Protein 2E7P (pdb70)

Organism: Populus tremula x Populus tremuloides (NCBI:txid47664)

B-factor: mean 34.62, std 11.99, range [2.0, 77.85]

Secondary structure (DSSP, 8-state):
-HHHHHHHHHHHHHHHTSSSEEEEE-TT-HHHHHHHHHHHHHT---EEEEGGGSTTHHHHHHHHHHHHS--SS-EEEETTEEEE-HHHHHHHHHTT-HHHHHHHTT-/-HHHHHHHHHHHHHHTSSSEEEEE-TT-HHHHHHHHHHHHTT---EEEEGGGSTTHHHHHHHHHHHHS--SS-EEEETTEEEESHHHHHHHHHTT-HHHHHHHHTTSSS--/-HHHHHHHHHHHHHHHHSSSEEEEE-TT-HHHHHHHHHHHHTT---EEEEGGGSTTHHHHHHHHHHHHS--SS-EEEETTEEEE-HHHHHHHHHTT-HHHHHHHHHHHHTT----/-HHHHHHHHHHTSSSEEEEE-TT-HHHHHHHHHHHHTT---EEEEGGG-TTHHHHHHHHHHHHS--SS-EEEETTEEEESHHHHHHHHHTT-HHHHHHHH-

Structure (mmCIF, N/CA/C/O backbone):
data_2E7P
#
_entry.id   2E7P
#
_cell.length_a   97.774
_cell.length_b   97.774
_cell.length_c   91.510
_cell.angle_alpha   90.00
_cell.angle_beta   90.00
_cell.angle_gamma   120.00
#
_symmetry.space_group_name_H-M   'P 61'
#
loop_
_entity.id
_entity.type
_entity.pdbx_description
1 polymer Glutaredoxin
2 non-polymer 'FE2/S2 (INORGANIC) CLUSTER'
3 non-polymer GLUTATHIONE
4 water water
#
loop_
_atom_site.group_PDB
_atom_site.id
_atom_site.type_symbol
_atom_site.label_atom_id
_atom_site.label_alt_id
_atom_site.label_comp_id
_atom_site.label_asym_id
_atom_site.label_entity_id
_atom_site.label_seq_id
_atom_site.pdbx_PDB_ins_code
_atom_site.Cartn_x
_atom_site.Cartn_y
_atom_site.Cartn_z
_atom_site.occupancy
_atom_site.B_iso_or_equiv
_atom_site.auth_seq_id
_atom_site.auth_comp_id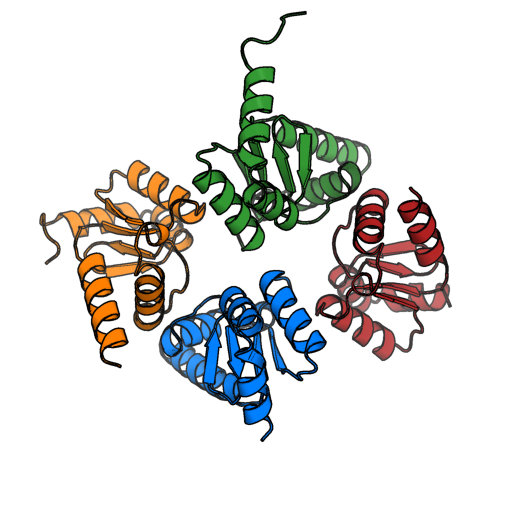
_atom_site.auth_asym_id
_atom_site.auth_atom_id
_atom_site.pdbx_PDB_model_num
ATOM 1 N N . SER A 1 2 ? -47.700 36.517 -8.278 1.00 72.87 2 SER A N 1
ATOM 2 C CA . SER A 1 2 ? -46.991 36.252 -6.987 1.00 72.59 2 SER A CA 1
ATOM 3 C C . SER A 1 2 ? -46.500 37.539 -6.314 1.00 72.57 2 SER A C 1
ATOM 4 O O . SER A 1 2 ? -45.315 37.665 -5.965 1.00 72.78 2 SER A O 1
ATOM 7 N N . LYS A 1 3 ? -47.422 38.487 -6.137 1.00 72.07 3 LYS A N 1
ATOM 8 C CA . LYS A 1 3 ? -47.149 39.729 -5.420 1.00 71.49 3 LYS A CA 1
ATOM 9 C C . LYS A 1 3 ? -46.890 39.442 -3.939 1.00 71.43 3 LYS A C 1
ATOM 10 O O . LYS A 1 3 ? -46.369 40.293 -3.205 1.00 71.58 3 LYS A O 1
ATOM 16 N N . GLN A 1 4 ? -47.246 38.235 -3.508 1.00 71.01 4 GLN A N 1
ATOM 17 C CA . GLN A 1 4 ? -47.029 37.830 -2.126 1.00 70.57 4 GLN A CA 1
ATOM 18 C C . GLN A 1 4 ? -45.667 37.183 -1.864 1.00 69.89 4 GLN A C 1
ATOM 19 O O . GLN A 1 4 ? -45.249 37.068 -0.712 1.00 70.14 4 GLN A O 1
ATOM 25 N N . GLU A 1 5 ? -44.969 36.761 -2.915 1.00 68.95 5 GLU A N 1
ATOM 26 C CA . GLU A 1 5 ? -43.542 36.447 -2.764 1.00 68.03 5 GLU A CA 1
ATOM 27 C C . GLU A 1 5 ? -42.759 37.765 -2.657 1.00 66.44 5 GLU A C 1
ATOM 28 O O . GLU A 1 5 ? -41.679 37.819 -2.049 1.00 65.93 5 GLU A O 1
ATOM 34 N N . LEU A 1 6 ? -43.352 38.819 -3.234 1.00 64.62 6 LEU A N 1
ATOM 35 C CA . LEU A 1 6 ? -42.811 40.177 -3.217 1.00 62.82 6 LEU A CA 1
ATOM 36 C C . LEU A 1 6 ? -43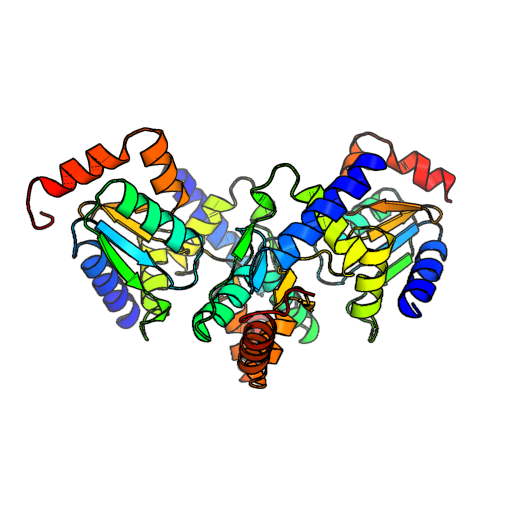.183 40.944 -1.951 1.00 60.99 6 LEU A C 1
ATOM 37 O O . LEU A 1 6 ? -42.437 41.830 -1.531 1.00 60.92 6 LEU A O 1
ATOM 42 N N . ASP A 1 7 ? -44.328 40.628 -1.350 1.00 58.63 7 ASP A N 1
ATOM 43 C CA . ASP A 1 7 ? -44.646 41.209 -0.043 1.00 56.44 7 ASP A CA 1
ATOM 44 C C . ASP A 1 7 ? -43.824 40.504 1.035 1.00 54.18 7 ASP A C 1
ATOM 45 O O . ASP A 1 7 ? -43.371 41.137 1.975 1.00 53.43 7 ASP A O 1
ATOM 50 N N . ALA A 1 8 ? -43.643 39.195 0.886 1.00 51.92 8 ALA A N 1
ATOM 51 C CA . ALA A 1 8 ? -42.827 38.412 1.824 1.00 50.35 8 ALA A CA 1
ATOM 52 C C . ALA A 1 8 ? -41.369 38.862 1.780 1.00 48.79 8 ALA A C 1
ATOM 53 O O . ALA A 1 8 ? -40.759 39.071 2.822 1.00 48.35 8 ALA A O 1
ATOM 55 N N . ALA A 1 9 ? -40.829 39.011 0.571 1.00 47.65 9 ALA A N 1
ATOM 56 C CA . ALA A 1 9 ? -39.474 39.547 0.373 1.00 46.34 9 ALA A CA 1
ATOM 57 C C . ALA A 1 9 ? -39.333 40.966 0.943 1.00 45.54 9 ALA A C 1
ATOM 58 O O . ALA A 1 9 ? -38.375 41.237 1.651 1.00 44.93 9 ALA A O 1
ATOM 60 N N . LEU A 1 10 ? -40.288 41.859 0.670 1.00 44.50 10 LEU A N 1
ATOM 61 C CA . LEU A 1 10 ? -40.241 43.203 1.277 1.00 44.10 10 LEU A CA 1
ATOM 62 C C . LEU A 1 10 ? -40.218 43.121 2.814 1.00 44.33 10 LEU A C 1
ATOM 63 O O . LEU A 1 10 ? -39.393 43.782 3.471 1.00 43.89 10 LEU A O 1
ATOM 68 N N . LYS A 1 11 ? -41.120 42.317 3.384 1.00 43.68 11 LYS A N 1
ATOM 69 C CA . LYS A 1 11 ? -41.121 42.099 4.835 1.00 44.08 11 LYS A CA 1
ATOM 70 C C . LYS A 1 11 ? -39.723 41.642 5.333 1.00 43.46 11 LYS A C 1
ATOM 71 O O . LYS A 1 11 ? -39.139 42.269 6.231 1.00 42.99 11 LYS A O 1
ATOM 77 N N . LYS A 1 12 ? -39.197 40.570 4.723 1.00 42.48 12 LYS A N 1
ATOM 78 C CA . LYS A 1 12 ? -37.900 40.008 5.105 1.00 42.07 12 LYS A CA 1
ATOM 79 C C . LYS A 1 12 ? -36.801 41.053 4.961 1.00 41.71 12 LYS A C 1
ATOM 80 O O . LYS A 1 12 ? -35.904 41.123 5.803 1.00 41.28 12 LYS A O 1
ATOM 86 N N . ALA A 1 13 ? -36.914 41.901 3.931 1.00 41.73 13 ALA A N 1
ATOM 87 C CA . ALA A 1 13 ? -35.921 42.945 3.646 1.00 40.82 13 ALA A CA 1
ATOM 88 C C . ALA A 1 13 ? -35.901 44.003 4.728 1.00 40.56 13 ALA A C 1
ATOM 89 O O . ALA A 1 13 ? -34.825 44.415 5.178 1.00 39.79 13 ALA A O 1
ATOM 91 N N . LYS A 1 14 ? -37.087 44.438 5.142 1.00 40.33 14 LYS A N 1
ATOM 92 C CA . LYS A 1 14 ? -37.221 45.470 6.185 1.00 41.70 14 LYS A CA 1
ATOM 93 C C . LYS A 1 14 ? -36.652 44.976 7.533 1.00 41.33 14 LYS A C 1
ATOM 94 O O . LYS A 1 14 ? -35.985 45.711 8.251 1.00 40.68 14 LYS A O 1
ATOM 100 N N . GLU A 1 15 ? -36.902 43.705 7.839 1.00 41.40 15 GLU A N 1
ATOM 101 C CA . GLU A 1 15 ? -36.431 43.088 9.069 1.00 42.49 15 GLU A CA 1
ATOM 102 C C . GLU A 1 15 ? -34.897 42.992 9.067 1.00 41.10 15 GLU A C 1
ATOM 103 O O . GLU A 1 15 ? -34.242 43.298 10.079 1.00 40.97 15 GLU A O 1
ATOM 109 N N . LEU A 1 16 ? -34.350 42.583 7.919 1.00 39.75 16 LEU A N 1
ATOM 110 C CA . LEU A 1 16 ? -32.898 42.459 7.695 1.00 38.51 16 LEU A CA 1
ATOM 111 C C . LEU A 1 16 ? -32.185 43.789 7.878 1.00 37.96 16 LEU A C 1
ATOM 112 O O . LEU A 1 16 ? -31.188 43.860 8.603 1.00 38.25 16 LEU A O 1
ATOM 117 N N . ALA A 1 17 ? -32.735 44.832 7.264 1.00 36.67 17 ALA A N 1
ATOM 118 C CA . ALA A 1 17 ? -32.127 46.146 7.221 1.00 36.56 17 ALA A CA 1
ATOM 119 C C . ALA A 1 17 ? -31.945 46.758 8.586 1.00 37.28 17 ALA A C 1
ATOM 120 O O . ALA A 1 17 ? -31.020 47.553 8.800 1.00 37.59 17 ALA A O 1
ATOM 122 N N . SER A 1 18 ? -32.847 46.421 9.505 1.00 37.60 18 SER A N 1
ATOM 123 C CA . SER A 1 18 ? -32.830 47.019 10.822 1.00 38.52 18 SER A CA 1
ATOM 124 C C . SER A 1 18 ? -32.273 46.039 11.875 1.00 38.86 18 SER A C 1
ATOM 125 O O . SER A 1 18 ? -32.247 46.368 13.063 1.00 39.59 18 SER A O 1
ATOM 128 N N . SER A 1 19 ? -31.840 44.847 11.435 1.00 37.98 19 SER A N 1
ATOM 129 C CA . SER A 1 19 ? -31.377 43.791 12.343 1.00 37.72 19 SER A CA 1
ATOM 130 C C . SER A 1 19 ? -29.994 44.035 13.005 1.00 37.93 19 SER A C 1
ATOM 131 O O . SER A 1 19 ? -29.560 43.243 13.857 1.00 37.98 19 SER A O 1
ATOM 134 N N . ALA A 1 20 ? -29.308 45.112 12.610 1.00 37.39 20 ALA A N 1
ATOM 135 C CA . ALA A 1 20 ? -28.040 45.489 13.235 1.00 37.13 20 ALA A CA 1
ATOM 136 C C . ALA A 1 20 ? -27.836 46.953 12.958 1.00 36.48 20 ALA A C 1
ATOM 137 O O . ALA A 1 20 ? -28.496 47.495 12.087 1.00 36.46 20 ALA A O 1
ATOM 139 N N . PRO A 1 21 ? -26.959 47.619 13.733 1.00 36.86 21 PRO A N 1
ATOM 140 C CA . PRO A 1 21 ? -26.614 49.041 13.502 1.00 36.29 21 PRO A CA 1
ATOM 141 C C . PRO A 1 21 ? -26.064 49.391 12.105 1.00 35.51 21 PRO A C 1
ATOM 142 O O . PRO A 1 21 ? -26.315 50.490 11.619 1.00 36.54 21 PRO A O 1
ATOM 146 N N . VAL A 1 22 ? -25.279 48.501 11.500 1.00 34.54 22 VAL A N 1
ATOM 147 C CA . VAL A 1 22 ? -24.830 48.678 10.108 1.00 32.99 22 VAL A CA 1
ATOM 148 C C . VAL A 1 22 ? -25.105 47.403 9.352 1.00 32.52 22 VAL A C 1
ATOM 149 O O . VAL A 1 22 ? -24.652 46.329 9.753 1.00 32.38 22 VAL A O 1
ATOM 153 N N . VAL A 1 23 ? -25.852 47.526 8.250 1.00 31.62 23 VAL A N 1
ATOM 154 C CA . VAL A 1 23 ? -26.233 46.377 7.441 1.00 30.95 23 VAL A CA 1
ATOM 155 C C . VAL A 1 23 ? -25.807 46.621 5.992 1.00 30.52 23 VAL A C 1
ATOM 156 O O . VAL A 1 23 ? -26.029 47.705 5.442 1.00 30.55 23 VAL A O 1
ATOM 160 N N . VAL A 1 24 ? -25.168 45.618 5.401 1.00 29.45 24 VAL A N 1
ATOM 161 C CA . VAL A 1 24 ? -24.648 45.736 4.028 1.00 29.17 24 VAL A CA 1
ATOM 162 C C . VAL A 1 24 ? -25.260 44.632 3.250 1.00 27.83 24 VAL A C 1
ATOM 163 O O . VAL A 1 24 ? -24.925 43.458 3.469 1.00 27.96 24 VAL A O 1
ATOM 167 N N . PHE A 1 25 ? -26.226 44.994 2.396 1.00 27.55 25 PHE A N 1
ATOM 168 C CA . PHE A 1 25 ? -26.730 44.061 1.402 1.00 27.11 25 PHE A CA 1
ATOM 169 C C . PHE A 1 25 ? -25.663 44.011 0.310 1.00 26.78 25 PHE A C 1
ATOM 170 O O . PHE A 1 25 ? -25.226 45.030 -0.208 1.00 26.98 25 PHE A O 1
ATOM 178 N N . SER A 1 26 ? -25.285 42.799 -0.050 1.00 26.86 26 SER A N 1
ATOM 179 C CA . SER A 1 26 ? -24.028 42.540 -0.704 1.00 27.35 26 SER A CA 1
ATOM 180 C C . SER A 1 26 ? -24.172 41.299 -1.595 1.00 27.43 26 SER A C 1
ATOM 181 O O . SER A 1 26 ? -25.178 40.588 -1.518 1.00 28.70 26 SER A O 1
ATOM 184 N N . LYS A 1 27 ? -23.201 41.065 -2.466 1.00 26.50 27 LYS A N 1
ATOM 185 C CA . LYS A 1 27 ? -22.997 39.762 -3.035 1.00 27.02 27 LYS A CA 1
ATOM 186 C C . LYS A 1 27 ? -21.530 39.382 -2.803 1.00 27.62 27 LYS A C 1
ATOM 187 O O . LYS A 1 27 ? -20.631 40.229 -2.932 1.00 26.57 27 LYS A O 1
ATOM 193 N N . THR A 1 28 ? -21.308 38.116 -2.420 1.00 27.64 28 THR A N 1
ATOM 194 C CA . THR A 1 28 ? -20.020 37.678 -1.885 1.00 27.99 28 THR A CA 1
ATOM 195 C C . THR A 1 28 ? -18.841 37.908 -2.844 1.00 27.93 28 THR A C 1
ATOM 196 O O . THR A 1 28 ? -17.729 38.222 -2.407 1.00 27.36 28 THR A O 1
ATOM 200 N N . TYR A 1 29 ? -19.127 37.824 -4.144 1.00 27.50 29 TYR A N 1
ATOM 201 C CA . TYR A 1 29 ? -18.106 37.917 -5.186 1.00 27.35 29 TYR A CA 1
ATOM 202 C C . TYR A 1 29 ? -17.749 39.339 -5.588 1.00 26.39 29 TYR A C 1
ATOM 203 O O . TYR A 1 29 ? -16.693 39.515 -6.202 1.00 27.47 29 TYR A O 1
ATOM 212 N N . CYS A 1 30 ? -18.613 40.331 -5.265 1.00 26.32 30 CYS A N 1
ATOM 213 C CA . CYS A 1 30 ? -18.527 41.718 -5.780 1.00 24.10 30 CYS A CA 1
ATOM 214 C C . CYS A 1 30 ? -17.439 42.601 -5.165 1.00 23.41 30 CYS A C 1
ATOM 215 O O . CYS A 1 30 ? -17.460 42.920 -3.969 1.00 22.58 30 CYS A O 1
ATOM 218 N N . GLY A 1 31 ? -16.532 43.055 -6.030 1.00 23.53 31 GLY A N 1
ATOM 219 C CA . GLY A 1 31 ? -15.472 43.970 -5.665 1.00 21.73 31 GLY A CA 1
ATOM 220 C C . GLY A 1 31 ? -16.012 45.254 -5.090 1.00 22.54 31 GLY A C 1
ATOM 221 O O . GLY A 1 31 ? -15.449 45.739 -4.119 1.00 21.79 31 GLY A O 1
ATOM 222 N N . TYR A 1 32 ? -17.118 45.813 -5.637 1.00 22.68 32 TYR A N 1
ATOM 223 C CA . TYR A 1 32 ? -17.674 47.074 -5.060 1.00 23.15 32 TYR A CA 1
ATOM 224 C C . TYR A 1 32 ? -18.184 46.846 -3.635 1.00 23.12 32 TYR A C 1
ATOM 225 O O . TYR A 1 32 ? -18.056 47.716 -2.753 1.00 22.65 32 TYR A O 1
ATOM 234 N N . CYS A 1 33 ? -18.790 45.682 -3.427 1.00 21.93 33 CYS A N 1
ATOM 235 C CA . CYS A 1 33 ? -19.184 45.264 -2.095 1.00 22.72 33 CYS A CA 1
ATOM 236 C C . CYS A 1 33 ? -17.988 45.102 -1.170 1.00 21.62 33 CYS A C 1
ATOM 237 O O . CYS A 1 33 ? -18.038 45.525 -0.030 1.00 23.11 33 CYS A O 1
ATOM 240 N N . ASN A 1 34 ? -16.919 44.490 -1.654 1.00 20.46 34 ASN A N 1
ATOM 241 C CA . ASN A 1 34 ? -15.692 44.383 -0.864 1.00 21.41 34 ASN A CA 1
ATOM 242 C C . ASN A 1 34 ? -15.046 45.712 -0.514 1.00 21.59 34 ASN A C 1
ATOM 243 O O . ASN A 1 34 ? -14.496 45.834 0.579 1.00 21.91 34 ASN A O 1
ATOM 248 N N . ARG A 1 35 ? -15.117 46.693 -1.424 1.00 21.78 35 ARG A N 1
ATOM 249 C CA . ARG A 1 35 ? -14.559 48.019 -1.180 1.00 24.22 35 ARG A CA 1
ATOM 250 C C . ARG A 1 35 ? -15.264 48.705 -0.024 1.00 23.64 35 ARG A C 1
ATOM 251 O O . ARG A 1 35 ? -14.635 49.293 0.837 1.00 23.30 35 ARG A O 1
ATOM 259 N N . VAL A 1 36 ? -16.582 48.584 0.023 1.00 23.98 36 VAL A N 1
ATOM 260 C CA . VAL A 1 36 ? -17.344 49.054 1.174 1.00 24.39 36 VAL A CA 1
ATOM 261 C C . VAL A 1 36 ? -17.016 48.297 2.488 1.00 23.17 36 VAL A C 1
ATOM 262 O O . VAL A 1 36 ? -16.819 48.917 3.522 1.00 22.36 36 VAL A O 1
ATOM 266 N N . LYS A 1 37 ? -16.964 46.973 2.437 1.00 22.68 37 LYS A N 1
ATOM 267 C CA . LYS A 1 37 ? -16.623 46.176 3.622 1.00 23.05 37 LYS A CA 1
ATOM 268 C C . LYS A 1 37 ? -15.238 46.577 4.157 1.00 22.62 37 LYS A C 1
ATOM 269 O O . LYS A 1 37 ? -15.060 46.837 5.334 1.00 21.56 37 LYS A O 1
ATOM 275 N N . GLN A 1 38 ? -14.256 46.631 3.266 1.00 23.72 38 GLN A N 1
ATOM 276 C CA . GLN A 1 38 ? -12.914 47.072 3.633 1.00 26.05 38 GLN A CA 1
ATOM 277 C C . GLN A 1 38 ? -12.908 48.464 4.310 1.00 25.30 38 GLN A C 1
ATOM 278 O O . GLN A 1 38 ? -12.267 48.667 5.359 1.00 24.25 38 GLN A O 1
ATOM 284 N N . LEU A 1 39 ? -13.626 49.423 3.724 1.00 24.82 39 LEU A N 1
ATOM 285 C CA . LEU A 1 39 ? -13.640 50.765 4.288 1.00 25.96 39 LEU A CA 1
ATOM 286 C C . LEU A 1 39 ? -14.269 50.820 5.684 1.00 25.53 39 LEU A C 1
ATOM 287 O O . LEU A 1 39 ? -13.734 51.447 6.607 1.00 25.74 39 LEU A O 1
ATOM 292 N N . LEU A 1 40 ? -15.419 50.183 5.830 1.00 24.52 40 LEU A N 1
ATOM 293 C CA . LEU A 1 40 ? -16.069 50.134 7.132 1.00 25.21 40 LEU A CA 1
ATOM 294 C C . LEU A 1 40 ? -15.161 49.501 8.221 1.00 25.08 40 LEU A C 1
ATOM 295 O O . LEU A 1 40 ? -15.094 50.000 9.366 1.00 26.13 40 LEU A O 1
ATOM 300 N N . THR A 1 41 ? -14.440 48.438 7.862 1.00 24.30 41 THR A N 1
ATOM 301 C CA . THR A 1 41 ? -13.531 47.781 8.798 1.00 24.12 41 THR A CA 1
ATOM 302 C C . THR A 1 41 ? -12.385 48.715 9.184 1.00 24.81 41 THR A C 1
ATOM 303 O O . THR A 1 41 ? -12.042 48.823 10.355 1.00 24.85 41 THR A O 1
ATOM 307 N N . GLN A 1 42 ? -11.832 49.433 8.202 1.00 25.99 42 GLN A N 1
ATOM 308 C CA . GLN A 1 42 ? -10.708 50.336 8.427 1.00 26.75 42 GLN A CA 1
ATOM 309 C C . GLN A 1 42 ? -11.100 51.542 9.287 1.00 27.24 42 GLN A C 1
ATOM 310 O O . GLN A 1 42 ? -10.276 52.048 10.074 1.00 27.26 42 GLN A O 1
ATOM 316 N N . VAL A 1 43 ? -12.348 51.995 9.189 1.00 27.04 43 VAL A N 1
ATOM 317 C CA . VAL A 1 43 ? -12.753 53.105 10.090 1.00 27.07 43 VAL A CA 1
ATOM 318 C C . VAL A 1 43 ? -13.108 52.637 11.505 1.00 26.65 43 VAL A C 1
ATOM 319 O O . VAL A 1 43 ? -13.324 53.463 12.399 1.00 26.91 43 VAL A O 1
ATOM 323 N N . GLY A 1 44 ? -13.165 51.319 11.703 1.00 26.36 44 GLY A N 1
ATOM 324 C CA . GLY A 1 44 ? -13.438 50.769 13.034 1.00 26.66 44 GLY A CA 1
ATOM 325 C C . GLY A 1 44 ? -14.905 50.513 13.292 1.00 27.71 44 GLY A C 1
ATOM 326 O O . GLY A 1 44 ? -15.315 50.327 14.441 1.00 27.34 44 GLY A O 1
ATOM 327 N N . ALA A 1 45 ? -15.693 50.448 12.224 1.00 27.64 45 ALA A N 1
ATOM 328 C CA . ALA A 1 45 ? -17.106 50.081 12.344 1.00 28.82 45 ALA A CA 1
ATOM 329 C C . ALA A 1 45 ? -17.326 48.579 12.333 1.00 29.09 45 ALA A C 1
ATOM 330 O O . ALA A 1 45 ? -16.505 47.787 11.810 1.00 29.69 45 ALA A O 1
ATOM 332 N N . SER A 1 46 ? -18.449 48.207 12.931 1.00 28.47 46 SER A N 1
ATOM 333 C CA . SER A 1 46 ? -18.966 46.868 12.914 1.00 28.81 46 SER A CA 1
ATOM 334 C C . SER A 1 46 ? -20.229 46.852 12.025 1.00 28.48 46 SER A C 1
ATOM 335 O O . SER A 1 46 ? -21.055 47.758 12.108 1.00 29.27 46 SER A O 1
ATOM 338 N N . TYR A 1 47 ? -20.357 45.834 11.183 1.00 27.85 47 TYR A N 1
ATOM 339 C CA . TYR A 1 47 ? -21.441 45.731 10.214 1.00 27.66 47 TYR A CA 1
ATOM 340 C C . TYR A 1 47 ? -21.919 44.316 10.160 1.00 28.09 47 TYR A C 1
ATOM 341 O O . TYR A 1 47 ? -21.150 43.384 10.414 1.00 27.95 47 TYR A O 1
ATOM 350 N N . LYS A 1 48 ? -23.188 44.159 9.814 1.00 28.20 48 LYS A N 1
ATOM 351 C CA . LYS A 1 48 ? -23.694 42.864 9.414 1.00 29.58 48 LYS A CA 1
ATOM 352 C C . LYS A 1 48 ? -23.818 42.858 7.886 1.00 29.51 48 LYS A C 1
ATOM 353 O O . LYS A 1 48 ? -24.191 43.851 7.260 1.00 28.99 48 LYS A O 1
ATOM 359 N N . VAL A 1 49 ? -23.508 41.731 7.273 1.00 30.94 49 VAL A N 1
ATOM 360 C CA . VAL A 1 49 ? -23.675 41.650 5.830 1.00 32.31 49 VAL A CA 1
ATOM 361 C C . VAL A 1 49 ? -24.760 40.641 5.462 1.00 32.18 49 VAL A C 1
ATOM 362 O O . VAL A 1 49 ? -24.861 39.580 6.062 1.00 32.68 49 VAL A O 1
ATOM 366 N N . VAL A 1 50 ? -25.582 40.985 4.476 1.00 32.66 50 VAL A N 1
ATOM 367 C CA . VAL A 1 50 ? -26.534 40.027 3.879 1.00 32.00 50 VAL A CA 1
ATOM 368 C C . VAL A 1 50 ? -26.079 39.735 2.457 1.00 31.49 50 VAL A C 1
ATOM 369 O O . VAL A 1 50 ? -26.176 40.602 1.604 1.00 30.58 50 VAL A O 1
ATOM 373 N N . GLU A 1 51 ? -25.615 38.512 2.198 1.00 32.84 51 GLU A N 1
ATOM 374 C CA . GLU A 1 51 ? -25.158 38.141 0.857 1.00 33.93 51 GLU A CA 1
ATOM 375 C C . GLU A 1 51 ? -26.326 37.593 0.030 1.00 35.19 51 GLU A C 1
ATOM 376 O O . GLU A 1 51 ? -26.736 36.457 0.212 1.00 35.20 51 GLU A O 1
ATOM 382 N N . LEU A 1 52 ? -26.838 38.413 -0.884 1.00 36.61 52 LEU A N 1
ATOM 383 C CA . LEU A 1 52 ? -28.050 38.084 -1.643 1.00 37.42 52 LEU A CA 1
ATOM 384 C C . LEU A 1 52 ? -27.870 36.943 -2.616 1.00 38.98 52 LEU A C 1
ATOM 385 O O . LEU A 1 52 ? -28.817 36.234 -2.949 1.00 39.18 52 LEU A O 1
ATOM 390 N N . ASP A 1 53 ? -26.633 36.746 -3.042 1.00 40.52 53 ASP A N 1
ATOM 391 C CA . ASP A 1 53 ? -26.311 35.674 -3.934 1.00 42.38 53 ASP A CA 1
ATOM 392 C C . ASP A 1 53 ? -26.359 34.335 -3.197 1.00 44.13 53 ASP A C 1
ATOM 393 O O . ASP A 1 53 ? -26.388 33.285 -3.835 1.00 44.82 53 ASP A O 1
ATOM 398 N N . GLU A 1 54 ? -26.366 34.368 -1.862 1.00 45.84 54 GLU A N 1
ATOM 399 C CA . GLU A 1 54 ? -26.409 33.129 -1.076 1.00 47.62 54 GLU A CA 1
ATOM 400 C C . GLU A 1 54 ? -27.814 32.693 -0.654 1.00 48.14 54 GLU A C 1
ATOM 401 O O . GLU A 1 54 ? -28.002 31.581 -0.155 1.00 49.26 54 GLU A O 1
ATOM 407 N N . LEU A 1 55 ? -28.787 33.571 -0.866 1.00 48.04 55 LEU A N 1
ATOM 408 C CA . LEU A 1 55 ? -30.198 33.306 -0.561 1.00 47.50 55 LEU A CA 1
ATOM 409 C C . LEU A 1 55 ? -30.956 32.828 -1.807 1.00 47.06 55 LEU A C 1
ATOM 410 O O . LEU A 1 55 ? -30.608 33.193 -2.929 1.00 46.74 55 LEU A O 1
ATOM 415 N N . SER A 1 56 ? -31.970 31.985 -1.611 1.00 47.00 56 SER A N 1
ATOM 416 C CA . SER A 1 56 ? -32.790 31.482 -2.731 1.00 46.46 56 SER A CA 1
ATOM 417 C C . SER A 1 56 ? -33.796 32.546 -3.172 1.00 45.78 56 SER A C 1
ATOM 418 O O . SER A 1 56 ? -34.223 32.570 -4.337 1.00 45.79 56 SER A O 1
ATOM 421 N N . ASP A 1 57 ? -34.144 33.430 -2.242 1.00 44.63 57 ASP A N 1
ATOM 422 C CA . ASP A 1 57 ? -34.988 34.593 -2.522 1.00 44.52 57 ASP A CA 1
ATOM 423 C C . ASP A 1 57 ? -34.195 35.905 -2.741 1.00 43.50 57 ASP A C 1
ATOM 424 O O . ASP A 1 57 ? -34.738 36.997 -2.591 1.00 42.41 57 ASP A O 1
ATOM 429 N N . GLY A 1 58 ? -32.912 35.785 -3.096 1.00 42.79 58 GLY A N 1
ATOM 430 C CA . GLY A 1 58 ? -32.052 36.951 -3.293 1.00 41.93 58 GLY A CA 1
ATOM 431 C C . GLY A 1 58 ? -32.563 37.944 -4.329 1.00 40.78 58 GLY A C 1
ATOM 432 O O . GLY A 1 58 ? -32.610 39.139 -4.071 1.00 39.65 58 GLY A O 1
ATOM 433 N N . SER A 1 59 ? -32.955 37.457 -5.501 1.00 40.75 59 SER A N 1
ATOM 434 C CA . SER A 1 59 ? -33.497 38.374 -6.520 1.00 41.09 59 SER A CA 1
ATOM 435 C C . SER A 1 59 ? -34.740 39.102 -6.048 1.00 39.81 59 SER A C 1
ATOM 436 O O . SER A 1 59 ? -34.920 40.272 -6.336 1.00 39.58 59 SER A O 1
ATOM 439 N N . GLN A 1 60 ? -35.584 38.412 -5.291 1.00 40.14 60 GLN A N 1
ATOM 440 C CA . GLN A 1 60 ? -36.830 39.023 -4.747 1.00 40.37 60 GLN A CA 1
ATOM 441 C C . GLN A 1 60 ? -36.546 40.098 -3.696 1.00 38.46 60 GLN A C 1
ATOM 442 O O . GLN A 1 60 ? -37.180 41.157 -3.688 1.00 37.73 60 GLN A O 1
ATOM 448 N N . LEU A 1 61 ? -35.587 39.819 -2.812 1.00 37.46 61 LEU A N 1
ATOM 449 C CA . LEU A 1 61 ? -35.085 40.852 -1.899 1.00 36.90 61 LEU A CA 1
ATOM 450 C C . LEU A 1 61 ? -34.548 42.079 -2.633 1.00 36.46 61 LEU A C 1
ATOM 451 O O . LEU A 1 61 ? -34.796 43.211 -2.201 1.00 36.31 61 LEU A O 1
ATOM 456 N N . GLN A 1 62 ? -33.835 41.875 -3.752 1.00 35.99 62 GLN A N 1
ATOM 457 C CA . GLN A 1 62 ? -33.318 43.031 -4.539 1.00 36.03 62 GLN A CA 1
ATOM 458 C C . GLN A 1 62 ? -34.419 43.884 -5.155 1.00 35.31 62 GLN A C 1
ATOM 459 O O . GLN A 1 62 ? -34.284 45.106 -5.201 1.00 33.90 62 GLN A O 1
ATOM 465 N N . SER A 1 63 ? -35.458 43.231 -5.704 1.00 35.98 63 SER A N 1
ATOM 466 C CA . SER A 1 63 ? -36.647 43.967 -6.202 1.00 37.10 63 SER A CA 1
ATOM 467 C C . SER A 1 63 ? -37.293 44.714 -5.044 1.00 36.41 63 SER A C 1
ATOM 468 O O . SER A 1 63 ? -37.598 45.907 -5.150 1.00 37.03 63 SER A O 1
ATOM 471 N N . ALA A 1 64 ? -37.504 44.001 -3.934 1.00 36.62 64 ALA A N 1
ATOM 472 C CA . ALA A 1 64 ? -37.998 44.634 -2.686 1.00 35.94 64 ALA A CA 1
ATOM 473 C C . ALA A 1 64 ? -37.158 45.867 -2.351 1.00 34.88 64 ALA A C 1
ATOM 474 O O . ALA A 1 64 ? -37.689 46.954 -2.128 1.00 34.50 64 ALA A O 1
ATOM 476 N N . LEU A 1 65 ? -35.831 45.693 -2.341 1.00 33.84 65 LEU A N 1
ATOM 477 C CA . LEU A 1 65 ? -34.919 46.800 -2.056 1.00 32.11 65 LEU A CA 1
ATOM 478 C C . LEU A 1 65 ? -35.054 47.908 -3.088 1.00 32.11 65 LEU A C 1
ATOM 479 O O . LEU A 1 65 ? -35.018 49.094 -2.757 1.00 30.93 65 LEU A O 1
ATOM 484 N N . ALA A 1 66 ? -35.198 47.518 -4.355 1.00 31.81 66 ALA A N 1
ATOM 485 C CA . ALA A 1 66 ? -35.431 48.507 -5.427 1.00 32.68 66 ALA A CA 1
ATOM 486 C C . ALA A 1 66 ? -36.754 49.254 -5.216 1.00 31.89 66 ALA A C 1
ATOM 487 O O . ALA A 1 66 ? -36.783 50.478 -5.158 1.00 30.77 66 ALA A O 1
ATOM 489 N N . HIS A 1 67 ? -37.843 48.504 -5.085 1.00 33.06 67 HIS A N 1
ATOM 490 C CA . HIS A 1 67 ? -39.140 49.128 -4.758 1.00 34.86 67 HIS A CA 1
ATOM 491 C C . HIS A 1 67 ? -39.032 50.080 -3.569 1.00 36.02 67 HIS A C 1
ATOM 492 O O . HIS A 1 67 ? -39.373 51.265 -3.689 1.00 36.21 67 HIS A O 1
ATOM 499 N N . TRP A 1 68 ? -38.489 49.574 -2.452 1.00 36.55 68 TRP A N 1
ATOM 500 C CA . TRP A 1 68 ? -38.430 50.316 -1.183 1.00 36.67 68 TRP A CA 1
ATOM 501 C C . TRP A 1 68 ? -37.453 51.503 -1.180 1.00 35.74 68 TRP A C 1
ATOM 502 O O . TRP A 1 68 ? -37.847 52.622 -0.873 1.00 35.50 68 TRP A O 1
ATOM 513 N N . THR A 1 69 ? -36.193 51.274 -1.570 1.00 34.93 69 THR A N 1
ATOM 514 C CA . THR A 1 69 ? -35.117 52.259 -1.370 1.00 33.37 69 THR A CA 1
ATOM 515 C C . THR A 1 69 ? -34.760 53.094 -2.604 1.00 33.31 69 THR A C 1
ATOM 516 O O . THR A 1 69 ? -34.094 54.126 -2.484 1.00 32.31 69 THR A O 1
ATOM 520 N N . GLY A 1 70 ? -35.161 52.626 -3.788 1.00 32.75 70 GLY A N 1
ATOM 521 C CA . GLY A 1 70 ? -34.718 53.245 -5.037 1.00 32.86 70 GLY A CA 1
ATOM 522 C C . GLY A 1 70 ? -33.386 52.690 -5.561 1.00 32.85 70 GLY A C 1
ATOM 523 O O . GLY A 1 70 ? -32.835 53.196 -6.548 1.00 32.27 70 GLY A O 1
ATOM 524 N N . ARG A 1 71 ? -32.897 51.626 -4.914 1.00 33.54 71 ARG A N 1
ATOM 525 C CA . ARG A 1 71 ? -31.625 50.995 -5.248 1.00 32.90 71 ARG A CA 1
ATOM 526 C C . ARG A 1 71 ? -31.808 49.515 -5.325 1.00 32.96 71 ARG A C 1
ATOM 527 O O . ARG A 1 71 ? -32.088 48.869 -4.309 1.00 32.75 71 ARG A O 1
ATOM 535 N N . GLY A 1 72 ? -31.642 48.968 -6.532 1.00 32.74 72 GLY A N 1
ATOM 536 C CA . GLY A 1 72 ? -31.713 47.509 -6.721 1.00 32.75 72 GLY A CA 1
ATOM 537 C C . GLY A 1 72 ? -30.333 46.857 -6.841 1.00 32.50 72 GLY A C 1
ATOM 538 O O . GLY A 1 72 ? -30.225 45.622 -6.928 1.00 33.87 72 GLY A O 1
ATOM 539 N N . THR A 1 73 ? -29.279 47.674 -6.833 1.00 30.96 73 THR A N 1
ATOM 540 C CA . THR A 1 73 ? -27.913 47.138 -6.949 1.00 29.49 73 THR A CA 1
ATOM 541 C C . THR A 1 73 ? -27.244 46.891 -5.600 1.00 28.83 73 THR A C 1
ATOM 542 O O . THR A 1 73 ? -27.749 47.318 -4.558 1.00 29.14 73 THR A O 1
ATOM 546 N N . VAL A 1 74 ? -26.129 46.166 -5.622 1.00 27.38 74 VAL A N 1
ATOM 547 C CA . VAL A 1 74 ? -25.301 46.032 -4.441 1.00 26.32 74 VAL A CA 1
ATOM 548 C C . VAL A 1 74 ? -23.938 46.737 -4.676 1.00 25.74 74 VAL A C 1
ATOM 549 O O . VAL A 1 74 ? -23.469 46.809 -5.813 1.00 25.52 74 VAL A O 1
ATOM 553 N N . PRO A 1 75 ? -23.291 47.249 -3.594 1.00 25.17 75 PRO A N 1
ATOM 554 C CA . PRO A 1 75 ? -23.790 47.145 -2.212 1.00 24.79 75 PRO A CA 1
ATOM 555 C C . PRO A 1 75 ? -24.933 48.141 -1.953 1.00 25.17 75 PRO A C 1
ATOM 556 O O . PRO A 1 75 ? -25.034 49.170 -2.641 1.00 23.44 75 PRO A O 1
ATOM 560 N N . ASN A 1 76 ? -25.765 47.795 -0.969 1.00 26.00 76 ASN A N 1
ATOM 561 C CA . ASN A 1 76 ? -26.833 48.661 -0.438 1.00 27.47 76 ASN A CA 1
ATOM 562 C C . ASN A 1 76 ? -26.663 48.794 1.069 1.00 27.39 76 ASN A C 1
ATOM 563 O O . ASN A 1 76 ? -26.886 47.839 1.814 1.00 29.01 76 ASN A O 1
ATOM 568 N N . VAL A 1 77 ? -26.223 49.958 1.516 1.00 29.06 77 VAL A N 1
ATOM 569 C CA . VAL A 1 77 ? -25.740 50.111 2.894 1.00 29.82 77 VAL A CA 1
ATOM 570 C C . VAL A 1 77 ? -26.764 50.863 3.749 1.00 30.80 77 VAL A C 1
ATOM 571 O O . VAL A 1 77 ? -27.196 51.952 3.385 1.00 30.01 77 VAL A O 1
ATOM 575 N N . PHE A 1 78 ? -27.146 50.246 4.866 1.00 32.08 78 PHE A N 1
ATOM 576 C CA . PHE A 1 78 ? -28.003 50.859 5.881 1.00 33.72 78 PHE A CA 1
ATOM 577 C C . PHE A 1 78 ? -27.217 51.124 7.164 1.00 34.57 78 PHE A C 1
ATOM 578 O O . PHE A 1 78 ? -26.509 50.244 7.659 1.00 33.44 78 PHE A O 1
ATOM 586 N N . ILE A 1 79 ? -27.381 52.330 7.706 1.00 36.13 79 ILE A N 1
ATOM 587 C CA . ILE A 1 79 ? -26.839 52.701 9.019 1.00 37.16 79 ILE A CA 1
ATOM 588 C C . ILE A 1 79 ? -28.004 53.104 9.966 1.00 39.23 79 ILE A C 1
ATOM 589 O O . ILE A 1 79 ? -28.894 53.867 9.584 1.00 39.32 79 ILE A O 1
ATOM 594 N N . GLY A 1 80 ? -28.012 52.539 11.177 1.00 40.46 80 GLY A N 1
ATOM 595 C CA . GLY A 1 80 ? -29.110 52.759 12.120 1.00 41.43 80 GLY A CA 1
ATOM 596 C C . GLY A 1 80 ? -30.464 52.548 11.450 1.00 42.31 80 GLY A C 1
ATOM 597 O O . GLY A 1 80 ? -31.434 53.241 11.769 1.00 42.49 80 GLY A O 1
ATOM 598 N N . GLY A 1 81 ? -30.517 51.609 10.501 1.00 41.95 81 GLY A N 1
ATOM 599 C CA . GLY A 1 81 ? -31.768 51.238 9.846 1.00 41.47 81 GLY A CA 1
ATOM 600 C C . GLY A 1 81 ? -32.242 52.148 8.730 1.00 40.74 81 GLY A C 1
ATOM 601 O O . GLY A 1 81 ? -33.311 51.908 8.149 1.00 40.91 81 GLY A O 1
ATOM 602 N N . LYS A 1 82 ? -31.472 53.200 8.460 1.00 40.25 82 LYS A N 1
ATOM 603 C CA . LYS A 1 82 ? -31.751 54.162 7.401 1.00 40.21 82 LYS A CA 1
ATOM 604 C C . LYS A 1 82 ? -30.836 53.856 6.193 1.00 39.46 82 LYS A C 1
ATOM 605 O O . LYS A 1 82 ? -29.620 53.707 6.335 1.00 38.28 82 LYS A O 1
ATOM 611 N N . GLN A 1 83 ? -31.429 53.778 5.009 1.00 38.11 83 GLN A N 1
ATOM 612 C CA . GLN A 1 83 ? -30.687 53.505 3.795 1.00 37.16 83 GLN A CA 1
ATOM 613 C C . GLN A 1 83 ? -29.714 54.657 3.442 1.00 36.00 83 GLN A C 1
ATOM 614 O O . GLN A 1 83 ? -30.105 55.815 3.382 1.00 34.85 83 GLN A O 1
ATOM 620 N N . ILE A 1 84 ? -28.440 54.318 3.233 1.00 35.20 84 ILE A N 1
ATOM 621 C CA . ILE A 1 84 ? -27.396 55.311 2.929 1.00 34.70 84 ILE A CA 1
ATOM 622 C C . ILE A 1 84 ? -27.040 55.350 1.439 1.00 34.69 84 ILE A C 1
ATOM 623 O O . ILE A 1 84 ? -26.896 56.435 0.833 1.00 34.56 84 ILE A O 1
ATOM 628 N N . GLY A 1 85 ? -26.882 54.166 0.849 1.00 33.27 85 GLY A N 1
ATOM 629 C CA . GLY A 1 85 ? -26.511 54.094 -0.561 1.00 32.08 85 GLY A CA 1
ATOM 630 C C . GLY A 1 85 ? -25.559 52.963 -0.887 1.00 30.87 85 GLY A C 1
ATOM 631 O O . GLY A 1 85 ? -25.515 51.938 -0.199 1.00 31.18 85 GLY A O 1
ATOM 632 N N . GLY A 1 86 ? -24.804 53.159 -1.954 1.00 30.55 86 GLY A N 1
ATOM 633 C CA . GLY A 1 86 ? -23.937 52.112 -2.486 1.00 30.23 86 GLY A CA 1
ATOM 634 C C . GLY A 1 86 ? -22.478 52.454 -2.273 1.00 29.52 86 GLY A C 1
ATOM 635 O O . GLY A 1 86 ? -22.133 53.260 -1.403 1.00 29.90 86 GLY A O 1
ATOM 636 N N . CYS A 1 87 ? -21.612 51.846 -3.065 1.00 29.12 87 CYS A N 1
ATOM 637 C CA . CYS A 1 87 ? -20.181 51.960 -2.829 1.00 29.18 87 CYS A CA 1
ATOM 638 C C . CYS A 1 87 ? -19.728 53.403 -3.021 1.00 29.49 87 CYS A C 1
ATOM 639 O O . CYS A 1 87 ? -19.142 53.990 -2.107 1.00 29.26 87 CYS A O 1
ATOM 642 N N . ASP A 1 88 ? -20.007 53.964 -4.200 1.00 30.03 88 ASP A N 1
ATOM 643 C CA . ASP A 1 88 ? -19.726 55.376 -4.487 1.00 31.19 88 ASP A CA 1
ATOM 644 C C . ASP A 1 88 ? -20.212 56.328 -3.390 1.00 30.70 88 ASP A C 1
ATOM 645 O O . ASP A 1 88 ? -19.487 57.229 -3.033 1.00 30.38 88 ASP A O 1
ATOM 650 N N . THR A 1 89 ? -21.443 56.158 -2.901 1.00 31.94 89 THR A N 1
ATOM 651 C CA . THR A 1 89 ? -21.992 57.073 -1.877 1.00 33.22 89 THR A CA 1
ATOM 652 C C . THR A 1 89 ? -21.147 57.059 -0.608 1.00 33.00 89 THR A C 1
ATOM 653 O O . THR A 1 89 ? -20.800 58.111 -0.078 1.00 32.78 89 THR A O 1
ATOM 657 N N . VAL A 1 90 ? -20.838 55.854 -0.130 1.00 33.04 90 VAL A N 1
ATOM 658 C CA . VAL A 1 90 ? -20.131 55.668 1.129 1.00 33.29 90 VAL A CA 1
ATOM 659 C C . VAL A 1 90 ? -18.732 56.258 1.019 1.00 34.26 90 VAL A C 1
ATOM 660 O O . VAL A 1 90 ? -18.281 56.946 1.932 1.00 34.26 90 VAL A O 1
ATOM 664 N N . VAL A 1 91 ? -18.068 56.013 -0.110 1.00 34.45 91 VAL A N 1
ATOM 665 C CA . VAL A 1 91 ? -16.709 56.500 -0.342 1.00 35.92 91 VAL A CA 1
ATOM 666 C C . VAL A 1 91 ? -16.689 58.028 -0.411 1.00 37.46 91 VAL A C 1
ATOM 667 O O . VAL A 1 91 ? -15.813 58.656 0.188 1.00 38.22 91 VAL A O 1
ATOM 671 N N . GLU A 1 92 ? -17.651 58.623 -1.129 1.00 38.73 92 GLU A N 1
ATOM 672 C CA . GLU A 1 92 ? -17.759 60.085 -1.200 1.00 39.05 92 GLU A CA 1
ATOM 673 C C . GLU A 1 92 ? -18.160 60.680 0.156 1.00 38.60 92 GLU A C 1
ATOM 674 O O . GLU A 1 92 ? -17.525 61.614 0.613 1.00 38.03 92 GLU A O 1
ATOM 680 N N . LYS A 1 93 ? -19.179 60.122 0.808 1.00 38.84 93 LYS A N 1
ATOM 681 C CA . LYS A 1 93 ? -19.540 60.582 2.157 1.00 39.46 93 LYS A CA 1
ATOM 682 C C . LYS A 1 93 ? -18.326 60.565 3.082 1.00 39.99 93 LYS A C 1
ATOM 683 O O . LYS A 1 93 ? -18.099 61.521 3.835 1.00 40.09 93 LYS A O 1
ATOM 689 N N . HIS A 1 94 ? -17.538 59.486 3.018 1.00 40.66 94 HIS A N 1
ATOM 690 C CA . HIS A 1 94 ? -16.401 59.335 3.918 1.00 40.72 94 HIS A CA 1
ATOM 691 C C . HIS A 1 94 ? -15.337 60.373 3.621 1.00 41.27 94 HIS A C 1
ATOM 692 O O . HIS A 1 94 ? -14.774 60.946 4.539 1.00 40.22 94 HIS A O 1
ATOM 699 N N . GLN A 1 95 ? -15.083 60.612 2.335 1.00 42.66 95 GLN A N 1
ATOM 700 C CA . GLN A 1 95 ? -14.136 61.640 1.902 1.00 44.52 95 GLN A CA 1
ATOM 701 C C . GLN A 1 95 ? -14.564 63.047 2.381 1.00 44.86 95 GLN A C 1
ATOM 702 O O . GLN A 1 95 ? -13.711 63.905 2.590 1.00 45.18 95 GLN A O 1
ATOM 708 N N . ARG A 1 96 ? -15.869 63.263 2.583 1.00 45.12 96 ARG A N 1
ATOM 709 C CA . ARG A 1 96 ? -16.384 64.531 3.135 1.00 45.83 96 ARG A CA 1
ATOM 710 C C . ARG A 1 96 ? -16.689 64.479 4.641 1.00 46.01 96 ARG A C 1
ATOM 711 O O . ARG A 1 96 ? -17.492 65.277 5.155 1.00 46.44 96 ARG A O 1
ATOM 719 N N . ASN A 1 97 ? -16.084 63.508 5.323 1.00 45.76 97 ASN A N 1
ATOM 720 C CA . ASN A 1 97 ? -16.246 63.302 6.761 1.00 45.55 97 ASN A CA 1
ATOM 721 C C . ASN A 1 97 ? -17.687 63.223 7.252 1.00 45.65 97 ASN A C 1
ATOM 722 O O . ASN A 1 97 ? -17.996 63.586 8.398 1.00 46.15 97 ASN A O 1
ATOM 727 N N . GLU A 1 98 ? -18.558 62.707 6.394 1.00 44.89 98 GLU A N 1
ATOM 728 C CA . GLU A 1 98 ? -19.950 62.550 6.738 1.00 44.84 98 GLU A CA 1
ATOM 729 C C . GLU A 1 98 ? -20.266 61.127 7.131 1.00 44.00 98 GLU A C 1
ATOM 730 O O . GLU A 1 98 ? -21.304 60.864 7.720 1.00 44.11 98 GLU A O 1
ATOM 736 N N . LEU A 1 99 ? -19.355 60.202 6.837 1.00 43.18 99 LEU A N 1
ATOM 737 C CA . LEU A 1 99 ? -19.585 58.811 7.210 1.00 42.00 99 LEU A CA 1
ATOM 738 C C . LEU A 1 99 ? -19.526 58.596 8.717 1.00 41.82 99 LEU A C 1
ATOM 739 O O . LEU A 1 99 ? -20.422 57.985 9.276 1.00 41.82 99 LEU A O 1
ATOM 744 N N . LEU A 1 100 ? -18.472 59.099 9.352 1.00 41.97 100 LEU A N 1
ATOM 745 C CA . LEU A 1 100 ? -18.259 58.941 10.796 1.00 42.92 100 LEU A CA 1
ATOM 746 C C . LEU A 1 100 ? -19.418 59.375 11.720 1.00 42.80 100 LEU A C 1
ATOM 747 O O . LEU A 1 100 ? -19.858 58.581 12.557 1.00 42.82 100 LEU A O 1
ATOM 752 N N . PRO A 1 101 ? -19.896 60.627 11.597 1.00 43.00 101 PRO A N 1
ATOM 753 C CA . PRO A 1 101 ? -21.088 61.043 12.331 1.00 43.64 101 PRO A CA 1
ATOM 754 C C . PRO A 1 101 ? -22.261 60.067 12.277 1.00 44.85 101 PRO A C 1
ATOM 755 O O . PRO A 1 101 ? -22.855 59.790 13.324 1.00 45.09 101 PRO A O 1
ATOM 759 N N . LEU A 1 102 ? -22.569 59.508 11.102 1.00 45.67 102 LEU A N 1
ATOM 760 C CA . LEU A 1 102 ? -23.661 58.532 10.993 1.00 46.19 102 LEU A CA 1
ATOM 761 C C . LEU A 1 102 ? -23.379 57.262 11.776 1.00 46.68 102 LEU A C 1
ATOM 762 O O . LEU A 1 102 ? -24.260 56.724 12.446 1.00 46.97 102 LEU A O 1
ATOM 767 N N . LEU A 1 103 ? -22.149 56.768 11.662 1.00 47.50 103 LEU A N 1
ATOM 768 C CA . LEU A 1 103 ? -21.716 55.554 12.348 1.00 48.02 103 LEU A CA 1
ATOM 769 C C . LEU A 1 103 ? -21.741 55.707 13.875 1.00 49.26 103 LEU A C 1
ATOM 770 O O . LEU A 1 103 ? -22.109 54.781 14.607 1.00 49.15 103 LEU A O 1
ATOM 775 N N . GLN A 1 104 ? -21.351 56.885 14.338 1.00 51.08 104 GLN A N 1
ATOM 776 C CA . GLN A 1 104 ? -21.371 57.224 15.755 1.00 52.96 104 GLN A CA 1
ATOM 777 C C . GLN A 1 104 ? -22.788 57.213 16.336 1.00 54.29 104 GLN A C 1
ATOM 778 O O . GLN A 1 104 ? -23.017 56.622 17.393 1.00 54.30 104 GLN A O 1
ATOM 784 N N . ASP A 1 105 ? -23.737 57.812 15.619 1.00 55.86 105 ASP A N 1
ATOM 785 C CA . ASP A 1 105 ? -25.145 57.827 16.039 1.00 57.53 105 ASP A CA 1
ATOM 786 C C . ASP A 1 105 ? -25.823 56.466 16.024 1.00 58.51 105 ASP A C 1
ATOM 787 O O . ASP A 1 105 ? -26.731 56.233 16.817 1.00 59.21 105 ASP A O 1
ATOM 792 N N . ALA A 1 106 ? -25.402 55.564 15.141 1.00 59.34 106 ALA A N 1
ATOM 793 C CA . ALA A 1 106 ? -25.946 54.203 15.162 1.00 60.38 106 ALA A CA 1
ATOM 794 C C . ALA A 1 106 ? -25.377 53.385 16.331 1.00 61.15 106 ALA A C 1
ATOM 795 O O . ALA A 1 106 ? -25.756 52.223 16.545 1.00 60.92 106 ALA A O 1
ATOM 797 N N . ALA A 1 107 ? -24.454 54.007 17.062 1.00 62.13 107 ALA A N 1
ATOM 798 C CA . ALA A 1 107 ? -23.993 53.521 18.360 1.00 63.22 107 ALA A CA 1
ATOM 799 C C . ALA A 1 107 ? -24.650 54.343 19.484 1.00 63.72 107 ALA A C 1
ATOM 800 O O . ALA A 1 107 ? -25.292 53.781 20.378 1.00 64.14 107 ALA A O 1
ATOM 802 N N . ALA A 1 108 ? -24.492 55.666 19.416 1.00 64.06 108 ALA A N 1
ATOM 803 C CA . ALA A 1 108 ? -25.007 56.585 20.429 1.00 64.62 108 ALA A CA 1
ATOM 804 C C . ALA A 1 108 ? -26.508 56.900 20.267 1.00 64.76 108 ALA A C 1
ATOM 805 O O . ALA A 1 108 ? -26.917 57.729 19.441 1.00 64.93 108 ALA A O 1
ATOM 807 N N . LYS B 1 3 ? -39.430 64.720 -0.222 1.00 76.83 3 LYS B N 1
ATOM 808 C CA . LYS B 1 3 ? -40.714 64.023 -0.530 1.00 76.94 3 LYS B CA 1
ATOM 809 C C . LYS B 1 3 ? -41.395 64.645 -1.756 1.00 76.71 3 LYS B C 1
ATOM 810 O O . LYS B 1 3 ? -42.140 63.965 -2.476 1.00 76.66 3 LYS B O 1
ATOM 816 N N . GLN B 1 4 ? -41.132 65.933 -1.986 1.00 76.15 4 GLN B N 1
ATOM 817 C CA . GLN B 1 4 ? -41.662 66.651 -3.151 1.00 75.56 4 GLN B CA 1
ATOM 818 C C . GLN B 1 4 ? -40.826 66.277 -4.376 1.00 74.77 4 GLN B C 1
ATOM 819 O O . GLN B 1 4 ? -41.355 66.065 -5.479 1.00 74.72 4 GLN B O 1
ATOM 825 N N . GLU B 1 5 ? -39.517 66.186 -4.141 1.00 73.52 5 GLU B N 1
ATOM 826 C CA . GLU B 1 5 ? -38.501 65.826 -5.132 1.00 72.34 5 GLU B CA 1
ATOM 827 C C . GLU B 1 5 ? -38.671 64.414 -5.710 1.00 71.01 5 GLU B C 1
ATOM 828 O O . GLU B 1 5 ? -38.571 64.212 -6.925 1.00 70.63 5 GLU B O 1
ATOM 834 N N . LEU B 1 6 ? -38.927 63.462 -4.812 1.00 69.55 6 LEU B N 1
ATOM 835 C CA . LEU B 1 6 ? -39.189 62.055 -5.123 1.00 68.30 6 LEU B CA 1
ATOM 836 C C . LEU B 1 6 ? -40.459 61.846 -5.977 1.00 67.29 6 LEU B C 1
ATOM 837 O O . LEU B 1 6 ? -40.497 60.970 -6.842 1.00 66.81 6 LEU B O 1
ATOM 842 N N . ASP B 1 7 ? -41.487 62.655 -5.707 1.00 65.94 7 ASP B N 1
ATOM 843 C CA . ASP B 1 7 ? -42.763 62.610 -6.412 1.00 64.68 7 ASP B CA 1
ATOM 844 C C . ASP B 1 7 ? -42.657 63.152 -7.842 1.00 63.09 7 ASP B C 1
ATOM 845 O O . ASP B 1 7 ? -43.301 62.621 -8.756 1.00 62.74 7 ASP B O 1
ATOM 850 N N . ALA B 1 8 ? -41.848 64.199 -8.024 1.00 60.98 8 ALA B N 1
ATOM 851 C CA . ALA B 1 8 ? -41.576 64.776 -9.342 1.00 59.13 8 ALA B CA 1
ATOM 852 C C . ALA B 1 8 ? -40.786 63.850 -10.284 1.00 58.13 8 ALA B C 1
ATOM 853 O O . ALA B 1 8 ? -41.128 63.718 -11.458 1.00 58.02 8 ALA B O 1
ATOM 855 N N . ALA B 1 9 ? -39.724 63.231 -9.770 1.00 56.82 9 ALA B N 1
ATOM 856 C CA . ALA B 1 9 ? -38.825 62.380 -10.573 1.00 55.31 9 ALA B CA 1
ATOM 857 C C . ALA B 1 9 ? -39.546 61.116 -11.063 1.00 54.20 9 ALA B C 1
ATOM 858 O O . ALA B 1 9 ? -39.320 60.652 -12.178 1.00 53.83 9 ALA B O 1
ATOM 860 N N . LEU B 1 10 ? -40.404 60.574 -10.198 1.00 53.30 10 LEU B N 1
ATOM 861 C CA . LEU B 1 10 ? -41.335 59.504 -10.535 1.00 52.52 10 LEU B CA 1
ATOM 862 C C . LEU B 1 10 ? -42.281 59.897 -11.671 1.00 51.94 10 LEU B C 1
ATOM 863 O O . LEU B 1 10 ? -42.535 59.090 -12.576 1.00 51.35 10 LEU B O 1
ATOM 868 N N . LYS B 1 11 ? -42.780 61.133 -11.620 1.00 51.35 11 LYS B N 1
ATOM 869 C CA . LYS B 1 11 ? -43.685 61.659 -12.639 1.00 51.01 11 LYS B CA 1
ATOM 870 C C . LYS B 1 11 ? -42.981 61.813 -13.987 1.00 50.28 11 LYS B C 1
ATOM 871 O O . LYS B 1 11 ? -43.569 61.532 -15.039 1.00 49.86 11 LYS B O 1
ATOM 877 N N . LYS B 1 12 ? -41.732 62.276 -13.954 1.00 48.83 12 LYS B N 1
ATOM 878 C CA . LYS B 1 12 ? -40.957 62.456 -15.180 1.00 47.87 12 LYS B CA 1
ATOM 879 C C . LYS B 1 12 ? -40.612 61.092 -15.830 1.00 46.45 12 LYS B C 1
ATOM 880 O O . LYS B 1 12 ? -40.703 60.941 -17.049 1.00 46.42 12 LYS B O 1
ATOM 886 N N . ALA B 1 13 ? -40.208 60.137 -14.998 1.00 44.70 13 ALA B N 1
ATOM 887 C CA . ALA B 1 13 ? -39.924 58.764 -15.407 1.00 43.50 13 ALA B CA 1
ATOM 888 C C . ALA B 1 13 ? -41.133 58.188 -16.126 1.00 43.14 13 ALA B C 1
ATOM 889 O O . ALA B 1 13 ? -41.004 57.672 -17.246 1.00 42.04 13 ALA B O 1
ATOM 891 N N . LYS B 1 14 ? -42.297 58.294 -15.468 1.00 42.62 14 LYS B N 1
ATOM 892 C CA . LYS B 1 14 ? -43.551 57.746 -15.987 1.00 43.25 14 LYS B CA 1
ATOM 893 C C . LYS B 1 14 ? -43.934 58.413 -17.309 1.00 42.29 14 LYS B C 1
ATOM 894 O O . LYS B 1 14 ? -44.426 57.749 -18.200 1.00 42.40 14 LYS B O 1
ATOM 900 N N . GLU B 1 15 ? -43.647 59.707 -17.448 1.00 41.75 15 GLU B N 1
ATOM 901 C CA . GLU B 1 15 ? -43.925 60.428 -18.688 1.00 40.35 15 GLU B CA 1
ATOM 902 C C . GLU B 1 15 ? -43.020 59.971 -19.814 1.00 38.76 15 GLU B C 1
ATOM 903 O O . GLU B 1 15 ? -43.458 59.831 -20.966 1.00 37.75 15 GLU B O 1
ATOM 909 N N . LEU B 1 16 ? -41.740 59.776 -19.496 1.00 36.91 16 LEU B N 1
ATOM 910 C CA . LEU B 1 16 ? -40.777 59.362 -20.518 1.00 35.32 16 LEU B CA 1
ATOM 911 C C . LEU B 1 16 ? -41.102 57.959 -20.966 1.00 33.81 16 LEU B C 1
ATOM 912 O O . LEU B 1 16 ? -41.059 57.682 -22.150 1.00 32.79 16 LEU B O 1
ATOM 917 N N . ALA B 1 17 ? -41.438 57.100 -20.002 1.00 33.63 17 ALA B N 1
ATOM 918 C CA . ALA B 1 17 ? -41.790 55.703 -20.255 1.00 33.88 17 ALA B CA 1
ATOM 919 C C . ALA B 1 17 ? -42.856 55.558 -21.363 1.00 34.54 17 ALA B C 1
ATOM 920 O O . ALA B 1 17 ? -42.809 54.600 -22.161 1.00 34.59 17 ALA B O 1
ATOM 922 N N . SER B 1 18 ? -43.799 56.504 -21.400 1.00 34.75 18 SER B N 1
ATOM 923 C CA . SER B 1 18 ? -44.951 56.450 -22.312 1.00 35.87 18 SER B CA 1
ATOM 924 C C . SER B 1 18 ? -44.853 57.402 -23.491 1.00 36.42 18 SER B C 1
ATOM 925 O O . SER B 1 18 ? -45.812 57.533 -24.253 1.00 36.15 18 SER B O 1
ATOM 928 N N . SER B 1 19 ? -43.687 58.032 -23.664 1.00 37.07 19 SER B N 1
ATOM 929 C CA . SER B 1 19 ? -43.517 59.113 -24.635 1.00 37.16 19 SER B CA 1
ATOM 930 C C . SER B 1 19 ? -43.282 58.637 -26.054 1.00 37.41 19 SER B C 1
ATOM 931 O O . SER B 1 19 ? -43.256 59.453 -27.000 1.00 37.94 19 SER B O 1
ATOM 934 N N . ALA B 1 20 ? -43.063 57.332 -26.207 1.00 36.66 20 ALA B N 1
ATOM 935 C CA . ALA B 1 20 ? -42.863 56.726 -27.521 1.00 35.77 20 ALA B CA 1
ATOM 936 C C . ALA B 1 20 ? -43.416 55.302 -27.491 1.00 35.31 20 ALA B C 1
ATOM 937 O O . ALA B 1 20 ? -43.673 54.775 -26.402 1.00 35.23 20 ALA B O 1
ATOM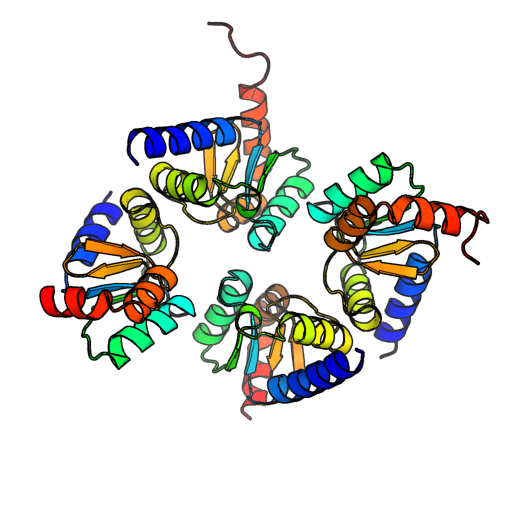 939 N N . PRO B 1 21 ? -43.638 54.686 -28.681 1.00 34.91 21 PRO B N 1
ATOM 940 C CA . PRO B 1 21 ? -44.174 53.320 -28.716 1.00 33.97 21 PRO B CA 1
ATOM 941 C C . PRO B 1 21 ? -43.240 52.351 -28.015 1.00 32.12 21 PRO B C 1
ATOM 942 O O . PRO B 1 21 ? -43.722 51.427 -27.358 1.00 32.17 21 PRO B O 1
ATOM 946 N N . VAL B 1 22 ? -41.928 52.566 -28.167 1.00 30.49 22 VAL B N 1
ATOM 947 C CA . VAL B 1 22 ? -40.920 51.840 -27.378 1.00 28.59 22 VAL B CA 1
ATOM 948 C C . VAL B 1 22 ? -39.967 52.840 -26.731 1.00 27.79 22 VAL B C 1
ATOM 949 O O . VAL B 1 22 ? -39.473 53.725 -27.400 1.00 27.14 22 VAL B O 1
ATOM 953 N N . VAL B 1 23 ? -39.737 52.690 -25.419 1.00 26.92 23 VAL B N 1
ATOM 954 C CA . VAL B 1 23 ? -38.770 53.531 -24.679 1.00 25.86 23 VAL B CA 1
ATOM 955 C C . VAL B 1 23 ? -37.791 52.629 -23.930 1.00 25.01 23 VAL B C 1
ATOM 956 O O . VAL B 1 23 ? -38.192 51.686 -23.238 1.00 23.11 23 VAL B O 1
ATOM 960 N N . VAL B 1 24 ? -36.509 52.922 -24.157 1.00 24.31 24 VAL B N 1
ATOM 961 C CA . VAL B 1 24 ? -35.380 52.248 -23.539 1.00 23.74 24 VAL B CA 1
ATOM 962 C C . VAL B 1 24 ? -34.616 53.238 -22.659 1.00 23.77 24 VAL B C 1
ATOM 963 O O . VAL B 1 24 ? -33.918 54.129 -23.161 1.00 23.04 24 VAL B O 1
ATOM 967 N N . PHE B 1 25 ? -34.766 53.087 -21.345 1.00 23.46 25 PHE B N 1
ATOM 968 C CA . PHE B 1 25 ? -33.863 53.772 -20.415 1.00 23.65 25 PHE B CA 1
ATOM 969 C C . PHE B 1 25 ? -32.541 53.016 -20.386 1.00 22.38 25 PHE B C 1
ATOM 970 O O . PHE B 1 25 ? -32.505 51.816 -20.120 1.00 22.35 25 PHE B O 1
ATOM 978 N N . SER B 1 26 ? -31.476 53.762 -20.631 1.00 22.21 26 SER B N 1
ATOM 979 C CA . SER B 1 26 ? -30.199 53.231 -21.098 1.00 21.98 26 SER B CA 1
ATOM 980 C C . SER B 1 26 ? -29.023 53.935 -20.411 1.00 22.12 26 SER B C 1
ATOM 981 O O . SER B 1 26 ? -29.202 54.997 -19.791 1.00 22.20 26 SER B O 1
ATOM 984 N N . LYS B 1 27 ? -27.826 53.356 -20.540 1.00 22.14 27 LYS B N 1
ATOM 985 C CA . LYS B 1 27 ? -26.542 54.108 -20.371 1.00 21.98 27 LYS B CA 1
ATOM 986 C C . LYS B 1 27 ? -25.646 53.826 -21.572 1.00 21.90 27 LYS B C 1
ATOM 987 O O . LYS B 1 27 ? -25.615 52.696 -22.103 1.00 21.94 27 LYS B O 1
ATOM 993 N N . THR B 1 28 ? -24.941 54.856 -22.023 1.00 21.78 28 THR B N 1
ATOM 994 C CA . THR B 1 28 ? -24.226 54.820 -23.282 1.00 22.18 28 THR B CA 1
ATOM 995 C C . THR B 1 28 ? -23.205 53.708 -23.334 1.00 21.46 28 THR B C 1
ATOM 996 O O . THR B 1 28 ? -22.893 53.232 -24.401 1.00 22.79 28 THR B O 1
ATOM 1000 N N . TYR B 1 29 ? -22.668 53.302 -22.194 1.00 21.09 29 TYR B N 1
ATOM 1001 C CA . TYR B 1 29 ? -21.529 52.348 -22.190 1.00 21.36 29 TYR B CA 1
ATOM 1002 C C . TYR B 1 29 ? -21.982 50.926 -21.899 1.00 21.46 29 TYR B C 1
ATOM 1003 O O . TYR B 1 29 ? -21.174 49.965 -21.943 1.00 21.25 29 TYR B O 1
ATOM 1012 N N . CYS B 1 30 ? -23.266 50.785 -21.560 1.00 21.72 30 CYS B N 1
ATOM 1013 C CA . CYS B 1 30 ? -23.790 49.494 -21.087 1.00 21.84 30 CYS B CA 1
ATOM 1014 C C . CYS B 1 30 ? -23.925 48.442 -22.217 1.00 21.17 30 CYS B C 1
ATOM 1015 O O . CYS B 1 30 ? -24.685 48.640 -23.152 1.00 20.37 30 CYS B O 1
ATOM 1018 N N . GLY B 1 31 ? -23.184 47.326 -22.098 1.00 21.49 31 GLY B N 1
ATOM 1019 C CA . GLY B 1 31 ? -23.312 46.181 -23.023 1.00 21.01 31 GLY B CA 1
ATOM 1020 C C . GLY B 1 31 ? -24.709 45.569 -23.211 1.00 20.99 31 GLY B C 1
ATOM 1021 O O . GLY B 1 31 ? -25.051 45.156 -24.306 1.00 20.40 31 GLY B O 1
ATOM 1022 N N . TYR B 1 32 ? -25.503 45.496 -22.139 1.00 20.88 32 TYR B N 1
ATOM 1023 C CA . TYR B 1 32 ? -26.906 45.082 -22.220 1.00 21.67 32 TYR B CA 1
ATOM 1024 C C . TYR B 1 32 ? -27.782 46.099 -22.957 1.00 21.21 32 TYR B C 1
ATOM 1025 O O . TYR B 1 32 ? -28.709 45.729 -23.699 1.00 21.23 32 TYR B O 1
ATOM 1034 N N . CYS B 1 33 ? -27.495 47.378 -22.783 1.00 21.29 33 CYS B N 1
ATOM 1035 C CA . CYS B 1 33 ? -28.192 48.392 -23.532 1.00 21.89 33 CYS B CA 1
ATOM 1036 C C . CYS B 1 33 ? -27.838 48.297 -25.044 1.00 22.68 33 CYS B C 1
ATOM 1037 O O . CYS B 1 33 ? -28.732 48.402 -25.913 1.00 22.65 33 CYS B O 1
ATOM 1040 N N . ASN B 1 34 ? -26.552 48.086 -25.346 1.00 22.80 34 ASN B N 1
ATOM 1041 C CA . ASN B 1 34 ? -26.103 47.941 -26.722 1.00 23.30 34 ASN B CA 1
ATOM 1042 C C . ASN B 1 34 ? -26.854 46.756 -27.342 1.00 23.87 34 ASN B C 1
ATOM 1043 O O . ASN B 1 34 ? -27.382 46.835 -28.454 1.00 22.99 34 ASN B O 1
ATOM 1048 N N . ARG B 1 35 ? -26.898 45.664 -26.600 1.00 23.88 35 ARG B N 1
ATOM 1049 C CA . ARG B 1 35 ? -27.487 44.434 -27.100 1.00 26.14 35 ARG B CA 1
ATOM 1050 C C . ARG B 1 35 ? -29.003 44.605 -27.367 1.00 24.82 35 ARG B C 1
ATOM 1051 O O . ARG B 1 35 ? -29.515 44.202 -28.434 1.00 25.18 35 ARG B O 1
ATOM 1059 N N . VAL B 1 36 ? -29.697 45.256 -26.441 1.00 23.84 36 VAL B N 1
ATOM 1060 C CA . VAL B 1 36 ? -31.118 45.479 -26.597 1.00 23.79 36 VAL B CA 1
ATOM 1061 C C . VAL B 1 36 ? -31.443 46.414 -27.752 1.00 24.29 36 VAL B C 1
ATOM 1062 O O . VAL B 1 36 ? -32.377 46.141 -28.484 1.00 22.63 36 VAL B O 1
ATOM 1066 N N . LYS B 1 37 ? -30.669 47.499 -27.917 1.00 24.57 37 LYS B N 1
ATOM 1067 C CA . LYS B 1 37 ? -30.778 48.385 -29.079 1.00 25.85 37 LYS B CA 1
ATOM 1068 C C . LYS B 1 37 ? -30.504 47.686 -30.411 1.00 26.17 37 LYS B C 1
ATOM 1069 O O . LYS B 1 37 ? -31.176 47.973 -31.390 1.00 26.41 37 LYS B O 1
ATOM 1075 N N . GLN B 1 38 ? -29.501 46.820 -30.478 1.00 26.62 38 GLN B N 1
ATOM 1076 C CA . GLN B 1 38 ? -29.251 46.091 -31.714 1.00 28.51 38 GLN B CA 1
ATOM 1077 C C . GLN B 1 38 ? -30.421 45.162 -32.056 1.00 26.36 38 GLN B C 1
ATOM 1078 O O . GLN B 1 38 ? -30.721 44.961 -33.235 1.00 26.18 38 GLN B O 1
ATOM 1084 N N . LEU B 1 39 ? -31.048 44.583 -31.023 1.00 24.96 39 LEU B N 1
ATOM 1085 C CA . LEU B 1 39 ? -32.154 43.650 -31.223 1.00 24.32 39 LEU B CA 1
ATOM 1086 C C . LEU B 1 39 ? -33.383 44.403 -31.682 1.00 24.43 39 LEU B C 1
ATOM 1087 O O . LEU B 1 39 ? -34.041 43.969 -32.608 1.00 24.54 39 LEU B O 1
ATOM 1092 N N . LEU B 1 40 ? -33.671 45.541 -31.060 1.00 23.64 40 LEU B N 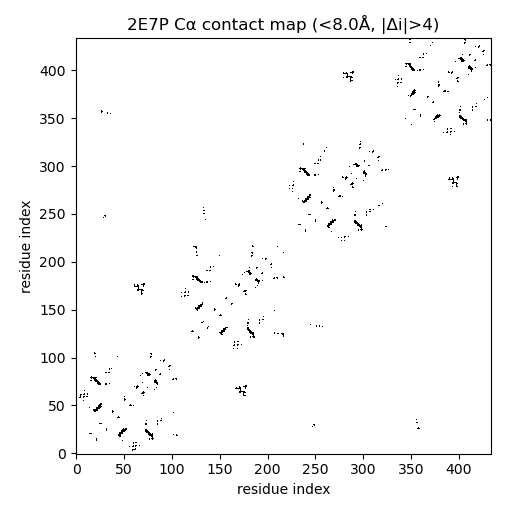1
ATOM 1093 C CA . LEU B 1 40 ? -34.830 46.342 -31.449 1.00 24.03 40 LEU B CA 1
ATOM 1094 C C . LEU B 1 40 ? -34.706 46.833 -32.887 1.00 24.51 40 LEU B C 1
ATOM 1095 O O . LEU B 1 40 ? -35.669 46.785 -33.665 1.00 24.47 40 LEU B O 1
ATOM 1100 N N . THR B 1 41 ? -33.517 47.314 -33.232 1.00 24.26 41 THR B N 1
ATOM 1101 C CA . THR B 1 41 ? -33.182 47.624 -34.613 1.00 24.79 41 THR B CA 1
ATOM 1102 C C . THR B 1 41 ? -33.370 46.402 -35.511 1.00 24.34 41 THR B C 1
ATOM 1103 O O . THR B 1 41 ? -34.040 46.474 -36.534 1.00 25.58 41 THR B O 1
ATOM 1107 N N . GLN B 1 42 ? -32.831 45.270 -35.103 1.00 24.48 42 GLN B N 1
ATOM 1108 C CA . GLN B 1 42 ? -32.983 44.039 -35.880 1.00 24.48 42 GLN B CA 1
ATOM 1109 C C . GLN B 1 42 ? -34.426 43.743 -36.284 1.00 25.11 42 GLN B C 1
ATOM 1110 O O . GLN B 1 42 ? -34.662 43.354 -37.432 1.00 26.24 42 GLN B O 1
ATOM 1116 N N . VAL B 1 43 ? -35.380 43.933 -35.365 1.00 24.94 43 VAL B N 1
ATOM 1117 C CA . VAL B 1 43 ? -36.79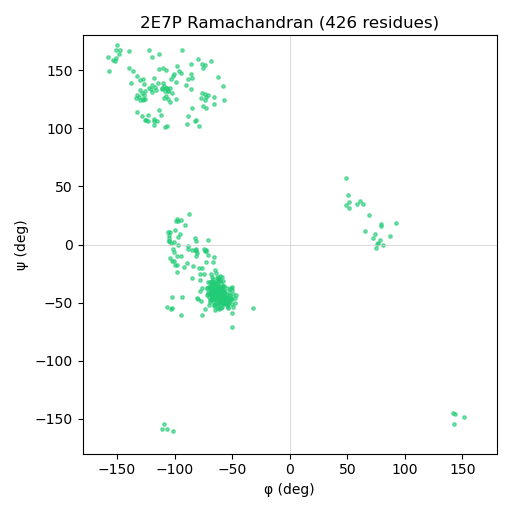2 43.578 -35.589 1.00 24.21 43 VAL B CA 1
ATOM 1118 C C . VAL B 1 43 ? -37.659 44.755 -36.089 1.00 25.41 43 VAL B C 1
ATOM 1119 O O . VAL B 1 43 ? -38.894 44.675 -36.146 1.00 25.06 43 VAL B O 1
ATOM 1123 N N . GLY B 1 44 ? -36.993 45.857 -36.426 1.00 25.68 44 GLY B N 1
ATOM 1124 C CA . GLY B 1 44 ? -37.618 47.001 -37.033 1.00 25.63 44 GLY B CA 1
ATOM 1125 C C . GLY B 1 44 ? -38.357 47.909 -36.073 1.00 26.61 44 GLY B C 1
ATOM 1126 O O . GLY B 1 44 ? -39.159 48.735 -36.516 1.00 26.41 44 GLY B O 1
ATOM 1127 N N . ALA B 1 45 ? -38.112 47.774 -34.768 1.00 26.39 45 ALA B N 1
ATOM 1128 C CA . ALA B 1 45 ? -38.834 48.623 -33.805 1.00 27.28 45 ALA B CA 1
ATOM 1129 C C . ALA B 1 45 ? -38.535 50.107 -33.994 1.00 28.12 45 ALA B C 1
ATOM 1130 O O . ALA B 1 45 ? -37.418 50.493 -34.328 1.00 27.20 45 ALA B O 1
ATOM 1132 N N . SER B 1 46 ? -39.561 50.918 -33.777 1.00 29.66 46 SER B N 1
ATOM 1133 C CA . SER B 1 46 ? -39.408 52.352 -33.594 1.00 31.44 46 SER B CA 1
ATOM 1134 C C . SER B 1 46 ? -39.183 52.572 -32.106 1.00 30.94 46 SER B C 1
ATOM 1135 O O . SER B 1 46 ? -40.091 52.350 -31.324 1.00 32.58 46 SER B O 1
ATOM 1138 N N . TYR B 1 47 ? -37.995 52.977 -31.697 1.00 30.15 47 TYR B N 1
ATOM 1139 C CA . TYR B 1 47 ? -37.754 53.170 -30.257 1.00 29.55 47 TYR B CA 1
ATOM 1140 C C . TYR B 1 47 ? -36.996 54.437 -29.969 1.00 30.41 47 TYR B C 1
ATOM 1141 O O . TYR B 1 47 ? -36.230 54.919 -30.793 1.00 29.43 47 TYR B O 1
ATOM 1150 N N . LYS B 1 48 ? -37.280 54.985 -28.796 1.00 31.16 48 LYS B N 1
ATOM 1151 C CA . LYS B 1 48 ? -36.638 56.175 -28.282 1.00 32.40 48 LYS B CA 1
ATOM 1152 C C . LYS B 1 48 ? -35.703 55.711 -27.141 1.00 31.85 48 LYS B C 1
ATOM 1153 O O . LYS B 1 48 ? -36.062 54.867 -26.325 1.00 31.48 48 LYS B O 1
ATOM 1159 N N . VAL B 1 49 ? -34.487 56.230 -27.130 1.00 31.81 49 VAL B N 1
ATOM 1160 C CA . VAL B 1 49 ? -33.550 55.905 -26.068 1.00 31.49 49 VAL B CA 1
ATOM 1161 C C . VAL B 1 49 ? -33.419 57.108 -25.131 1.00 31.43 49 VAL B C 1
ATOM 1162 O O . VAL B 1 49 ? -33.267 58.246 -25.585 1.00 32.02 49 VAL B O 1
ATOM 1166 N N . VAL B 1 50 ? -33.507 56.846 -23.834 1.00 30.55 50 VAL B N 1
ATOM 1167 C CA . VAL B 1 50 ? -33.200 57.832 -22.803 1.00 31.08 50 VAL B CA 1
ATOM 1168 C C . VAL B 1 50 ? -31.866 57.427 -22.135 1.00 30.62 50 VAL B C 1
ATOM 1169 O O . VAL B 1 50 ? -31.869 56.514 -21.298 1.00 30.58 50 VAL B O 1
ATOM 1173 N N . GLU B 1 51 ? -30.755 58.085 -22.512 1.00 29.97 51 GLU B N 1
ATOM 1174 C CA . GLU B 1 51 ? -29.443 57.822 -21.915 1.00 30.26 51 GLU B CA 1
ATOM 1175 C C . GLU B 1 51 ? -29.310 58.499 -20.560 1.00 30.03 51 GLU B C 1
ATOM 1176 O O . GLU B 1 51 ? -29.059 59.705 -20.479 1.00 30.77 51 GLU B O 1
ATOM 1182 N N . LEU B 1 52 ? -29.460 57.725 -19.502 1.00 29.98 52 LEU B N 1
ATOM 1183 C CA . LEU B 1 52 ? -29.476 58.277 -18.156 1.00 30.64 52 LEU B CA 1
ATOM 1184 C C . LEU B 1 52 ? -28.174 58.983 -17.771 1.00 31.54 52 LEU B C 1
ATOM 1185 O O . LEU B 1 52 ? -28.212 59.935 -16.981 1.00 31.69 52 LEU B O 1
ATOM 1190 N N . ASP B 1 53 ? -27.043 58.536 -18.341 1.00 32.15 53 ASP B N 1
ATOM 1191 C CA . ASP B 1 53 ? -25.708 59.105 -18.025 1.00 31.69 53 ASP B CA 1
ATOM 1192 C C . ASP B 1 53 ? -25.433 60.380 -18.803 1.00 32.50 53 ASP B C 1
ATOM 1193 O O . ASP B 1 53 ? -24.407 61.057 -18.605 1.00 31.69 53 ASP B O 1
ATOM 1198 N N . GLU B 1 54 ? -26.349 60.710 -19.705 1.00 33.42 54 GLU B N 1
ATOM 1199 C CA . GLU B 1 54 ? -26.268 61.979 -20.407 1.00 34.59 54 GLU B CA 1
ATOM 1200 C C . GLU B 1 54 ? -27.163 63.046 -19.751 1.00 34.82 54 GLU B C 1
ATOM 1201 O O . GLU B 1 54 ? -27.196 64.185 -20.200 1.00 35.16 54 GLU B O 1
ATOM 1207 N N . LEU B 1 55 ? -27.864 62.674 -18.677 1.00 35.68 55 LEU B N 1
ATOM 1208 C CA . LEU B 1 55 ? -28.795 63.566 -17.983 1.00 36.14 55 LEU B CA 1
ATOM 1209 C C . LEU B 1 55 ? -28.351 63.867 -16.555 1.00 35.92 55 LEU B C 1
ATOM 1210 O O . LEU B 1 55 ? -28.044 62.941 -15.795 1.00 35.51 55 LEU B O 1
ATOM 1215 N N . SER B 1 56 ? -28.385 65.145 -16.160 1.00 36.47 56 SER B N 1
ATOM 1216 C CA . SER B 1 56 ? -27.975 65.525 -14.788 1.00 36.95 56 SER B CA 1
ATOM 1217 C C . SER B 1 56 ? -28.864 64.913 -13.720 1.00 37.03 56 SER B C 1
ATOM 1218 O O . SER B 1 56 ? -28.392 64.646 -12.594 1.00 36.60 56 SER B O 1
ATOM 1221 N N . ASP B 1 57 ? -30.133 64.661 -14.070 1.00 36.41 57 ASP B N 1
ATOM 1222 C CA . ASP B 1 57 ? -31.028 63.937 -13.165 1.00 36.89 57 ASP B CA 1
ATOM 1223 C C . ASP B 1 57 ? -31.143 62.440 -13.473 1.00 35.97 57 ASP B C 1
ATOM 1224 O O . ASP B 1 57 ? -32.072 61.750 -13.000 1.00 34.11 57 ASP B O 1
ATOM 1229 N N . GLY B 1 58 ? -30.146 61.934 -14.202 1.00 35.45 58 GLY B N 1
ATOM 1230 C CA . GLY B 1 58 ? -30.049 60.523 -14.522 1.00 34.84 58 GLY B CA 1
ATOM 1231 C C . GLY B 1 58 ? -30.176 59.655 -13.300 1.00 34.90 58 GLY B C 1
ATOM 1232 O O . GLY B 1 58 ? -30.908 58.653 -13.297 1.00 34.05 58 GLY B O 1
ATOM 1233 N N . SER B 1 59 ? -29.460 60.022 -12.245 1.00 34.26 59 SER B N 1
ATOM 1234 C CA . SER B 1 59 ? -29.491 59.201 -11.047 1.00 34.46 59 SER B CA 1
ATOM 1235 C C . SER B 1 59 ? -30.893 59.167 -10.394 1.00 34.41 59 SER B C 1
ATOM 1236 O O . SER B 1 59 ? -31.377 58.102 -9.946 1.00 34.20 59 SER B O 1
ATOM 1239 N N . GLN B 1 60 ? -31.538 60.327 -10.333 1.00 33.88 60 GLN B N 1
ATOM 1240 C CA . GLN B 1 60 ? -32.877 60.418 -9.718 1.00 35.02 60 GLN B CA 1
ATOM 1241 C C . GLN B 1 60 ? -33.915 59.685 -10.561 1.00 33.98 60 GLN B C 1
ATOM 1242 O O . GLN B 1 60 ? -34.805 59.008 -10.035 1.00 34.96 60 GLN B O 1
ATOM 1248 N N . LEU B 1 61 ? -33.770 59.810 -11.870 1.00 33.83 61 LEU B N 1
ATOM 1249 C CA . LEU B 1 61 ? -34.556 59.041 -12.829 1.00 33.92 61 LEU B CA 1
ATOM 1250 C C . LEU B 1 61 ? -34.403 57.539 -12.635 1.00 33.30 61 LEU B C 1
ATOM 1251 O O . LEU B 1 61 ? -35.401 56.824 -12.510 1.00 33.69 61 LEU B O 1
ATOM 1256 N N . GLN B 1 62 ? -33.156 57.061 -12.558 1.00 31.98 62 GLN B N 1
ATOM 1257 C CA . GLN B 1 62 ? -32.896 55.657 -12.275 1.00 30.87 62 GLN B CA 1
ATOM 1258 C C . GLN B 1 62 ? -33.515 55.230 -10.963 1.00 31.39 62 GLN B C 1
ATOM 1259 O O . GLN B 1 62 ? -34.081 54.148 -10.858 1.00 30.83 62 GLN B O 1
ATOM 1265 N N . SER B 1 63 ? -33.374 56.069 -9.937 1.00 32.14 63 SER B N 1
ATOM 1266 C CA . SER B 1 63 ? -33.959 55.755 -8.637 1.00 33.27 63 SER B CA 1
ATOM 1267 C C . SER B 1 63 ? -35.509 55.726 -8.680 1.00 32.20 63 SER B C 1
ATOM 1268 O O . SER B 1 63 ? -36.147 54.813 -8.118 1.00 32.87 63 SER B O 1
ATOM 1271 N N . ALA B 1 64 ? -36.102 56.697 -9.372 1.00 31.44 64 ALA B N 1
ATOM 1272 C CA . ALA B 1 64 ? -37.556 56.659 -9.659 1.00 31.35 64 ALA B CA 1
ATOM 1273 C C . ALA B 1 64 ? -37.930 55.340 -10.330 1.00 30.96 64 ALA B C 1
ATOM 1274 O O . ALA B 1 64 ? -38.843 54.631 -9.866 1.00 31.40 64 ALA B O 1
ATOM 1276 N N . LEU B 1 65 ? -37.166 54.954 -11.361 1.00 30.81 65 LEU B N 1
ATOM 1277 C CA . LEU B 1 65 ? -37.435 53.673 -12.054 1.00 29.05 65 LEU B CA 1
ATOM 1278 C C . LEU B 1 65 ? -37.370 52.492 -11.137 1.00 29.46 65 LEU B C 1
ATOM 1279 O O . LEU B 1 65 ? -38.151 51.556 -11.288 1.00 29.76 65 LEU B O 1
ATOM 1284 N N . ALA B 1 66 ? -36.452 52.509 -10.168 1.00 29.32 66 ALA B N 1
ATOM 1285 C CA . ALA B 1 66 ? -36.353 51.369 -9.253 1.00 29.26 66 ALA B CA 1
ATOM 1286 C C . ALA B 1 66 ? -37.542 51.264 -8.265 1.00 28.75 66 ALA B C 1
ATOM 1287 O O . ALA B 1 66 ? -38.044 50.179 -8.008 1.00 28.94 66 ALA B O 1
ATOM 1289 N N . HIS B 1 67 ? -37.961 52.390 -7.711 1.00 30.28 67 HIS B N 1
ATOM 1290 C CA . HIS B 1 67 ? -39.127 52.481 -6.779 1.00 32.23 67 HIS B CA 1
ATOM 1291 C C . HIS B 1 67 ? -40.374 51.887 -7.450 1.00 32.41 67 HIS B C 1
ATOM 1292 O O . HIS B 1 67 ? -41.064 50.984 -6.927 1.00 31.77 67 HIS B O 1
ATOM 1299 N N . TRP B 1 68 ? -40.581 52.385 -8.664 1.00 33.41 68 TRP B N 1
ATOM 1300 C CA . TRP B 1 68 ? -41.748 52.111 -9.492 1.00 33.57 68 TRP B CA 1
ATOM 1301 C C . TRP B 1 68 ? -41.723 50.715 -10.077 1.00 34.08 68 TRP B C 1
ATOM 1302 O O . TRP B 1 68 ? -42.654 49.939 -9.824 1.00 34.02 68 TRP B O 1
ATOM 1313 N N . THR B 1 69 ? -40.644 50.358 -10.801 1.00 33.27 69 THR B N 1
ATOM 1314 C CA . THR B 1 69 ? -40.599 49.075 -11.510 1.00 32.67 69 THR B CA 1
ATOM 1315 C C . THR B 1 69 ? -39.977 47.946 -10.686 1.00 32.30 69 THR B C 1
ATOM 1316 O O . THR B 1 69 ? -40.152 46.753 -10.980 1.00 31.07 69 THR B O 1
ATOM 1320 N N . GLY B 1 70 ? -39.219 48.307 -9.659 1.00 32.44 70 GLY B N 1
ATOM 1321 C CA . GLY B 1 70 ? -38.502 47.287 -8.889 1.00 32.11 70 GLY B CA 1
ATOM 1322 C C . GLY B 1 70 ? -37.242 46.812 -9.597 1.00 31.65 70 GLY B C 1
ATOM 1323 O O . GLY B 1 70 ? -36.571 45.890 -9.119 1.00 31.69 70 GLY B O 1
ATOM 1324 N N . ARG B 1 71 ? -36.942 47.440 -10.739 1.00 31.04 71 ARG B N 1
ATOM 1325 C CA . ARG B 1 71 ? -35.756 47.130 -11.545 1.00 29.93 71 ARG B CA 1
ATOM 1326 C C . ARG B 1 71 ? -34.752 48.247 -11.308 1.00 29.73 71 ARG B C 1
ATOM 1327 O O . ARG B 1 71 ? -35.049 49.434 -11.541 1.00 28.95 71 ARG B O 1
ATOM 1335 N N . GLY B 1 72 ? -33.565 47.851 -10.850 1.00 29.44 72 GLY B N 1
ATOM 1336 C CA . GLY B 1 72 ? -32.501 48.799 -10.503 1.00 28.55 72 GLY B CA 1
ATOM 1337 C C . GLY B 1 72 ? -31.387 48.985 -11.525 1.00 28.41 72 GLY B C 1
ATOM 1338 O O . GLY B 1 72 ? -30.449 49.758 -11.296 1.00 27.89 72 GLY B O 1
ATOM 1339 N N . THR B 1 73 ? -31.510 48.300 -12.660 1.00 28.01 73 THR B N 1
ATOM 1340 C CA . THR B 1 73 ? -30.497 48.278 -13.701 1.00 26.96 73 THR B CA 1
ATOM 1341 C C . THR B 1 73 ? -31.035 48.820 -15.042 1.00 27.02 73 THR B C 1
ATOM 1342 O O . THR B 1 73 ? -32.258 48.925 -15.250 1.00 26.87 73 THR B O 1
ATOM 1346 N N . VAL B 1 74 ? -30.112 49.203 -15.926 1.00 25.52 74 VAL B N 1
ATOM 1347 C CA . VAL B 1 74 ? -30.382 49.508 -17.329 1.00 24.59 74 VAL B CA 1
ATOM 1348 C C . VAL B 1 74 ? -29.966 48.280 -18.199 1.00 24.31 74 VAL B C 1
ATOM 1349 O O . VAL B 1 74 ? -29.007 47.559 -17.864 1.00 23.48 74 VAL B O 1
ATOM 1353 N N . PRO B 1 75 ? -30.684 48.022 -19.307 1.00 24.04 75 PRO B N 1
ATOM 1354 C CA . PRO B 1 75 ? -31.794 48.834 -19.807 1.00 23.22 75 PRO B CA 1
ATOM 1355 C C . PRO B 1 75 ? -33.115 48.582 -19.068 1.00 23.22 75 PRO B C 1
ATOM 1356 O O . PRO B 1 75 ? -33.293 47.570 -18.413 1.00 22.43 75 PRO B O 1
ATOM 1360 N N . ASN B 1 76 ? -34.018 49.543 -19.181 1.00 23.32 76 ASN B N 1
ATOM 13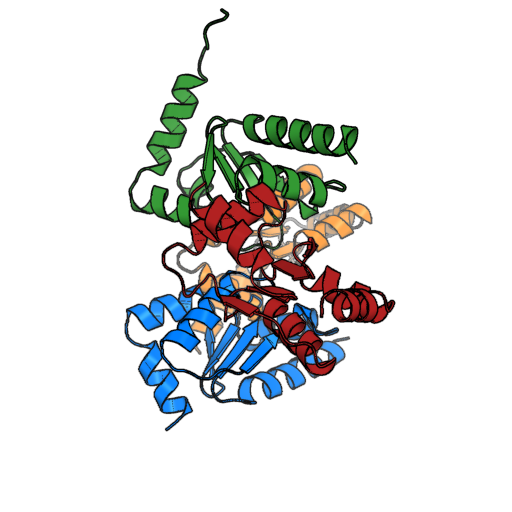61 C CA . ASN B 1 76 ? -35.350 49.420 -18.639 1.00 23.88 76 ASN B CA 1
ATOM 1362 C C . ASN B 1 76 ? -36.297 49.766 -19.793 1.00 23.62 76 ASN B C 1
ATOM 1363 O O . ASN B 1 76 ? -36.351 50.911 -20.227 1.00 22.10 76 ASN B O 1
ATOM 1368 N N . VAL B 1 77 ? -37.011 48.755 -20.289 1.00 23.63 77 VAL B N 1
ATOM 1369 C CA . VAL B 1 77 ? -37.631 48.844 -21.621 1.00 23.77 77 VAL B CA 1
ATOM 1370 C C . VAL B 1 77 ? -39.161 48.904 -21.456 1.00 23.58 77 VAL B C 1
ATOM 1371 O O . VAL B 1 77 ? -39.723 48.175 -20.655 1.00 23.71 77 VAL B O 1
ATOM 1375 N N . PHE B 1 78 ? -39.795 49.808 -22.191 1.00 24.20 78 PHE B N 1
ATOM 1376 C CA . PHE B 1 78 ? -41.244 49.947 -22.181 1.00 24.87 78 PHE B CA 1
ATOM 1377 C C . PHE B 1 78 ? -41.755 49.758 -23.607 1.00 25.21 78 PHE B C 1
ATOM 1378 O O . PHE B 1 78 ? -41.153 50.280 -24.527 1.00 25.17 78 PHE B O 1
ATOM 1386 N N . ILE B 1 79 ? -42.820 48.977 -23.788 1.00 25.10 79 ILE B N 1
ATOM 1387 C CA . ILE B 1 79 ? -43.502 48.881 -25.101 1.00 25.76 79 ILE B CA 1
ATOM 1388 C C . ILE B 1 79 ? -45.015 49.155 -24.909 1.00 27.17 79 ILE B C 1
ATOM 1389 O O . ILE B 1 79 ? -45.681 48.494 -24.101 1.00 25.43 79 ILE B O 1
ATOM 1394 N N . GLY B 1 80 ? -45.515 50.132 -25.666 1.00 28.74 80 GLY B N 1
ATOM 1395 C CA . GLY B 1 80 ? -46.878 50.616 -25.532 1.00 31.24 80 GLY B CA 1
ATOM 1396 C C . GLY B 1 80 ? -47.198 51.209 -24.171 1.00 32.39 80 GLY B C 1
ATOM 1397 O O . GLY B 1 80 ? -48.307 51.029 -23.658 1.00 32.84 80 GLY B O 1
ATOM 1398 N N . GLY B 1 81 ? -46.230 51.913 -23.574 1.00 33.01 81 GLY B N 1
ATOM 1399 C CA . GLY B 1 81 ? -46.395 52.458 -22.221 1.00 31.13 81 GLY B CA 1
ATOM 1400 C C . GLY B 1 81 ? -46.300 51.405 -21.151 1.00 31.31 81 GLY B C 1
ATOM 1401 O O . GLY B 1 81 ? -46.379 51.725 -19.969 1.00 32.17 81 GLY B O 1
ATOM 1402 N N . LYS B 1 82 ? -46.139 50.137 -21.533 1.00 30.47 82 LYS B N 1
ATOM 1403 C CA . LYS B 1 82 ? -46.116 49.053 -20.549 1.00 29.97 82 LYS B CA 1
ATOM 1404 C C . LYS B 1 82 ? -44.688 48.570 -20.250 1.00 29.81 82 LYS B C 1
ATOM 1405 O O . LYS B 1 82 ? -43.853 48.487 -21.163 1.00 27.60 82 LYS B O 1
ATOM 1411 N N . GLN B 1 83 ? -44.458 48.185 -18.986 1.00 29.14 83 GLN B N 1
ATOM 1412 C CA . GLN B 1 83 ? -43.149 47.689 -18.521 1.00 30.64 83 GLN B CA 1
ATOM 1413 C C . GLN B 1 83 ? -42.874 46.333 -19.100 1.00 29.38 83 GLN B C 1
ATOM 1414 O O . GLN B 1 83 ? -43.709 45.431 -18.972 1.00 30.72 83 GLN B O 1
ATOM 1420 N N . ILE B 1 84 ? -41.713 46.157 -19.715 1.00 28.09 84 ILE B N 1
ATOM 1421 C CA . ILE B 1 84 ? -41.332 44.836 -20.195 1.00 26.61 84 ILE B CA 1
ATOM 1422 C C . ILE B 1 84 ? -40.238 44.234 -19.310 1.00 26.85 84 ILE B C 1
ATOM 1423 O O . ILE B 1 84 ? -40.347 43.096 -18.820 1.00 27.21 84 ILE B O 1
ATOM 1428 N N . GLY B 1 85 ? -39.159 44.989 -19.144 1.00 26.14 85 GLY B N 1
ATOM 1429 C CA . GLY B 1 85 ? -38.070 44.563 -18.298 1.00 26.95 85 GLY B CA 1
ATOM 1430 C C . GLY B 1 85 ? -36.745 44.961 -18.927 1.00 26.54 85 GLY B C 1
ATOM 1431 O O . GLY B 1 85 ? -36.649 46.015 -19.571 1.00 26.17 85 GLY B O 1
ATOM 1432 N N . GLY B 1 86 ? -35.735 44.112 -18.734 1.00 26.29 86 GLY B N 1
ATOM 1433 C CA . GLY B 1 86 ? -34.359 44.431 -19.170 1.00 26.75 86 GLY B CA 1
ATOM 1434 C C . GLY B 1 86 ? -33.956 43.751 -20.472 1.00 26.93 86 GLY B C 1
ATOM 1435 O O . GLY B 1 86 ? -34.810 43.289 -21.251 1.00 26.73 86 GLY B O 1
ATOM 1436 N N . CYS B 1 87 ? -32.652 43.662 -20.716 1.00 26.15 87 CYS B N 1
ATOM 1437 C CA . CYS B 1 87 ? -32.180 43.059 -21.945 1.00 25.73 87 CYS B CA 1
ATOM 1438 C C . CYS B 1 87 ? -32.529 41.570 -21.983 1.00 25.59 87 CYS B C 1
ATOM 1439 O O . CYS B 1 87 ? -33.041 41.070 -23.016 1.00 25.93 87 CYS B O 1
ATOM 1442 N N . ASP B 1 88 ? -32.305 40.861 -20.876 1.00 24.92 88 ASP B N 1
ATOM 1443 C CA . ASP B 1 88 ? -32.641 39.420 -20.845 1.00 24.88 88 ASP B CA 1
ATOM 1444 C C . ASP B 1 88 ? -34.125 39.171 -21.175 1.00 24.30 88 ASP B C 1
ATOM 1445 O O . ASP B 1 88 ? -34.464 38.207 -21.883 1.00 23.12 88 ASP B O 1
ATOM 1450 N N . THR B 1 89 ? -34.990 40.033 -20.644 1.00 23.42 89 THR B N 1
ATOM 1451 C CA . THR B 1 89 ? -36.444 39.845 -20.814 1.00 24.02 89 THR B CA 1
ATOM 1452 C C . THR B 1 89 ? -36.811 40.040 -22.264 1.00 23.04 89 THR B C 1
ATOM 1453 O O . THR B 1 89 ? -37.533 39.239 -22.836 1.00 23.61 89 THR B O 1
ATOM 1457 N N . VAL B 1 90 ? -36.268 41.084 -22.874 1.00 23.06 90 VAL B N 1
ATOM 1458 C CA . VAL B 1 90 ? -36.578 41.388 -24.273 1.00 23.49 90 VAL B CA 1
ATOM 1459 C C . VAL B 1 90 ? -36.058 40.287 -25.183 1.00 23.63 90 VAL B C 1
ATOM 1460 O O . VAL B 1 90 ? -36.774 39.838 -26.086 1.00 23.87 90 VAL B O 1
ATOM 1464 N N . VAL B 1 91 ? -34.848 39.789 -24.888 1.00 22.79 91 VAL B N 1
ATOM 1465 C CA . VAL B 1 91 ? -34.243 38.733 -25.670 1.00 22.38 91 VAL B CA 1
ATOM 1466 C C . VAL B 1 91 ? -35.096 37.452 -25.559 1.00 23.44 91 VAL B C 1
ATOM 1467 O O . VAL B 1 91 ? -35.308 36.761 -26.559 1.00 21.99 91 VAL B O 1
ATOM 1471 N N . GLU B 1 92 ? -35.579 37.129 -24.352 1.00 24.08 92 GLU B N 1
ATOM 1472 C CA . GLU B 1 92 ? -36.466 35.953 -24.191 1.00 26.09 92 GLU B CA 1
ATOM 1473 C C . GLU B 1 92 ? -37.793 36.067 -24.936 1.00 23.76 92 GLU B C 1
ATOM 1474 O O . GLU B 1 92 ? -38.271 35.078 -25.491 1.00 24.51 92 GLU B O 1
ATOM 1480 N N . LYS B 1 93 ? -38.392 37.257 -24.928 1.00 23.13 93 LYS B N 1
ATOM 1481 C CA . LYS B 1 93 ? -39.584 37.569 -25.726 1.00 23.29 93 LYS B CA 1
ATOM 1482 C C . LYS B 1 93 ? -39.318 37.277 -27.206 1.00 23.11 93 LYS B C 1
ATOM 1483 O O . LYS B 1 93 ? -40.122 36.630 -27.891 1.00 23.51 93 LYS B O 1
ATOM 1489 N N . HIS B 1 94 ? -38.162 37.730 -27.678 1.00 22.18 94 HIS B N 1
ATOM 1490 C CA . HIS B 1 94 ? -37.767 37.546 -29.058 1.00 21.00 94 HIS B CA 1
ATOM 1491 C C . HIS B 1 94 ? -37.598 36.065 -29.400 1.00 21.15 94 HIS B C 1
ATOM 1492 O O . HIS B 1 94 ? -38.017 35.611 -30.461 1.00 19.54 94 HIS B O 1
ATOM 1499 N N . GLN B 1 95 ? -36.994 35.312 -28.493 1.00 21.25 95 GLN B N 1
ATOM 1500 C CA . GLN B 1 95 ? -36.796 33.878 -28.703 1.00 22.69 95 GLN B CA 1
ATOM 1501 C C . GLN B 1 95 ? -38.113 33.135 -28.751 1.00 23.15 95 GLN B C 1
ATOM 1502 O O . GLN B 1 95 ? -38.256 32.171 -29.504 1.00 24.28 95 GLN B O 1
ATOM 1508 N N . ARG B 1 96 ? -39.075 33.614 -27.970 1.00 23.70 96 ARG B N 1
ATOM 1509 C CA . ARG B 1 96 ? -40.461 33.082 -27.968 1.00 24.28 96 ARG B CA 1
ATOM 1510 C C . ARG B 1 96 ? -41.346 33.639 -29.108 1.00 24.01 96 ARG B C 1
ATOM 1511 O O . ARG B 1 96 ? -42.539 33.274 -29.211 1.00 24.67 96 ARG B O 1
ATOM 1519 N N . ASN B 1 97 ? -40.747 34.470 -29.968 1.00 22.92 97 ASN B N 1
ATOM 1520 C CA . ASN B 1 97 ? -41.451 35.238 -31.023 1.00 22.77 97 ASN B CA 1
ATOM 1521 C C . ASN B 1 97 ? -42.645 36.037 -30.467 1.00 22.51 97 ASN B C 1
ATOM 1522 O O . ASN B 1 97 ? -43.696 36.153 -31.124 1.00 22.19 97 ASN B O 1
ATOM 1527 N N . GLU B 1 98 ? -42.475 36.564 -29.258 1.00 22.14 98 GLU B N 1
ATOM 1528 C CA . GLU B 1 98 ? -43.488 37.420 -28.606 1.00 22.49 98 GLU B CA 1
ATOM 1529 C C . GLU B 1 98 ? -43.189 38.878 -28.773 1.00 22.14 98 GLU B C 1
ATOM 1530 O O . GLU B 1 98 ? -44.039 39.734 -28.458 1.00 23.60 98 GLU B O 1
ATOM 1536 N N . LEU B 1 99 ? -41.992 39.196 -29.276 1.00 21.43 99 LEU B N 1
ATOM 1537 C CA . LEU B 1 99 ? -41.571 40.592 -29.397 1.00 20.60 99 LEU B CA 1
ATOM 1538 C C . LEU B 1 99 ? -42.198 41.337 -30.584 1.00 20.85 99 LEU B C 1
ATOM 1539 O O . LEU B 1 99 ? -42.661 42.514 -30.467 1.00 20.43 99 LEU B O 1
ATOM 1544 N N . LEU B 1 100 ? -42.155 40.723 -31.759 1.00 20.58 100 LEU B N 1
ATOM 1545 C CA . LEU B 1 100 ? -42.814 41.365 -32.909 1.00 20.90 100 LEU B CA 1
ATOM 1546 C C . LEU B 1 100 ? -44.325 41.600 -32.674 1.00 21.09 100 LEU B C 1
ATOM 1547 O O . LEU B 1 100 ? -44.841 42.681 -32.987 1.00 21.33 100 LEU B O 1
ATOM 1552 N N . PRO B 1 101 ? -45.045 40.577 -32.160 1.00 20.86 101 PRO B N 1
ATOM 1553 C CA . PRO B 1 101 ? -46.452 40.890 -31.859 1.00 21.61 101 PRO B CA 1
ATOM 1554 C C . PRO B 1 101 ? -46.709 42.024 -30.841 1.00 22.40 101 PRO B C 1
ATOM 1555 O O . PRO B 1 101 ? -47.694 42.759 -31.013 1.00 23.10 101 PRO B O 1
ATOM 1559 N N . LEU B 1 102 ? -45.839 42.198 -29.840 1.00 22.22 102 LEU B N 1
ATOM 1560 C CA . LEU B 1 102 ? -45.977 43.308 -28.884 1.00 21.91 102 LEU B CA 1
ATOM 1561 C C . LEU B 1 102 ? -45.749 44.609 -29.588 1.00 22.46 102 LEU B C 1
ATOM 1562 O O . LEU B 1 102 ? -46.473 45.587 -29.342 1.00 23.09 102 LEU B O 1
ATOM 1567 N N . LEU B 1 103 ? -44.751 44.641 -30.482 1.00 22.07 103 LEU B N 1
ATOM 1568 C CA . LEU B 1 103 ? -44.462 45.867 -31.223 1.00 22.01 103 LEU B CA 1
ATOM 1569 C C . LEU B 1 103 ? -45.618 46.200 -32.184 1.00 23.47 103 LEU B C 1
ATOM 1570 O O . LEU B 1 103 ? -45.932 47.382 -32.396 1.00 23.12 103 LEU B O 1
ATOM 1575 N N . GLN B 1 104 ? -46.239 45.163 -32.757 1.00 23.44 104 GLN B N 1
ATOM 1576 C CA . GLN B 1 104 ? -47.309 45.371 -33.687 1.00 25.31 104 GLN B CA 1
ATOM 1577 C C . GLN B 1 104 ? -48.562 45.875 -32.951 1.00 25.69 104 GLN B C 1
ATOM 1578 O O . GLN B 1 104 ? -49.269 46.753 -33.456 1.00 25.39 104 GLN B O 1
ATOM 1584 N N . ASP B 1 105 ? -48.837 45.306 -31.776 1.00 26.28 105 ASP B N 1
ATOM 1585 C CA . ASP B 1 105 ? -49.856 45.842 -30.884 1.00 27.55 105 ASP B CA 1
ATOM 1586 C C . ASP B 1 105 ? -49.662 47.336 -30.568 1.00 28.35 105 ASP B C 1
ATOM 1587 O O . ASP B 1 10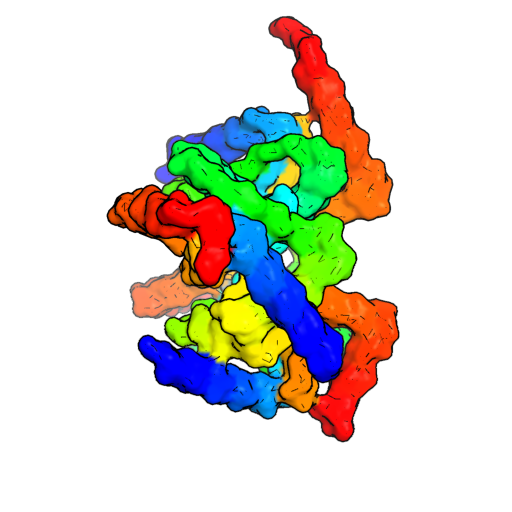5 ? -50.607 48.133 -30.716 1.00 28.99 105 ASP B O 1
ATOM 1592 N N . ALA B 1 106 ? -48.460 47.715 -30.141 1.00 28.83 106 ALA B N 1
ATOM 1593 C CA . ALA B 1 106 ? -48.143 49.114 -29.820 1.00 29.99 106 ALA B CA 1
ATOM 1594 C C . ALA B 1 106 ? -48.221 50.045 -31.045 1.00 31.46 106 ALA B C 1
ATOM 1595 O O . ALA B 1 106 ? -48.411 51.264 -30.889 1.00 33.26 106 ALA B O 1
ATOM 1597 N N . ALA B 1 107 ? -48.058 49.464 -32.245 1.00 31.22 107 ALA B N 1
ATOM 1598 C CA . ALA B 1 107 ? -48.138 50.169 -33.524 1.00 31.67 107 ALA B CA 1
ATOM 1599 C C . ALA B 1 107 ? -49.564 50.416 -34.063 1.00 33.09 107 ALA B C 1
ATOM 1600 O O . ALA B 1 107 ? -49.708 51.059 -35.118 1.00 33.45 107 ALA B O 1
ATOM 1602 N N . ALA B 1 108 ? -50.593 49.903 -33.380 1.00 33.84 108 ALA B N 1
ATOM 1603 C CA . ALA B 1 108 ? -51.986 50.070 -33.819 1.00 35.71 108 ALA B CA 1
ATOM 1604 C C . ALA B 1 108 ? -52.342 51.548 -34.072 1.00 36.85 108 ALA B C 1
ATOM 1605 O O . ALA B 1 108 ? -53.034 51.865 -35.044 1.00 37.01 108 ALA B O 1
ATOM 1607 N N . THR B 1 109 ? -51.863 52.430 -33.192 1.00 37.99 109 THR B N 1
ATOM 1608 C CA . THR B 1 109 ? -52.018 53.893 -33.320 1.00 39.30 109 THR B CA 1
ATOM 1609 C C . THR B 1 109 ? -50.654 54.555 -33.078 1.00 40.38 109 THR B C 1
ATOM 1610 O O . THR B 1 109 ? -49.884 54.075 -32.234 1.00 41.09 109 THR B O 1
ATOM 1614 N N . ALA B 1 110 ? -50.377 55.653 -33.789 1.00 40.90 110 ALA B N 1
ATOM 1615 C CA . ALA B 1 110 ? -49.114 56.396 -33.692 1.00 42.07 110 ALA B CA 1
ATOM 1616 C C . ALA B 1 110 ? -48.661 56.814 -32.266 1.00 43.29 110 ALA B C 1
ATOM 1617 O O . ALA B 1 110 ? -47.480 56.703 -31.929 1.00 43.84 110 ALA B O 1
ATOM 1619 N N . LYS B 1 111 ? -49.588 57.301 -31.445 1.00 44.02 111 LYS B N 1
ATOM 1620 C CA . LYS B 1 111 ? -49.293 57.618 -30.050 1.00 45.26 111 LYS B CA 1
ATOM 1621 C C . LYS B 1 111 ? -49.751 56.448 -29.163 1.00 45.32 111 LYS B C 1
ATOM 1622 O O . LYS B 1 111 ? -50.680 55.724 -29.509 1.00 44.58 111 LYS B O 1
ATOM 1628 N N . THR B 1 112 ? -49.120 56.286 -28.004 1.00 46.05 112 THR B N 1
ATOM 1629 C CA . THR B 1 112 ? -49.594 55.320 -27.022 1.00 47.18 112 THR B CA 1
ATOM 1630 C C . THR B 1 112 ? -50.906 55.830 -26.350 1.00 47.89 112 THR B C 1
ATOM 1631 O O . THR B 1 112 ? -50.984 56.953 -25.850 1.00 48.05 112 THR B O 1
ATOM 1635 N N . SER B 1 113 ? -51.941 54.995 -26.378 1.00 48.36 113 SER B N 1
ATOM 1636 C CA . SER B 1 113 ? -53.283 55.386 -25.919 1.00 48.59 113 SER B CA 1
ATOM 1637 C C . SER B 1 113 ? -53.330 55.803 -24.439 1.00 48.42 113 SER B C 1
ATOM 1638 O O . SER B 1 113 ? -52.522 55.336 -23.626 1.00 47.97 113 SER B O 1
ATOM 1641 N N . SER C 1 2 ? -5.057 17.663 -20.852 1.00 71.39 2 SER C N 1
ATOM 1642 C CA . SER C 1 2 ? -4.865 19.027 -20.275 1.00 71.12 2 SER C CA 1
ATOM 1643 C C . SER C 1 2 ? -3.686 19.768 -20.877 1.00 71.39 2 SER C C 1
ATOM 1644 O O . SER C 1 2 ? -3.684 20.990 -20.869 1.00 71.44 2 SER C O 1
ATOM 1647 N N . LYS C 1 3 ? -2.693 19.055 -21.405 1.00 71.52 3 LYS C N 1
ATOM 1648 C CA . LYS C 1 3 ? -1.516 19.742 -21.929 1.00 71.58 3 LYS C CA 1
ATOM 1649 C C . LYS C 1 3 ? -1.749 20.414 -23.285 1.00 71.53 3 LYS C C 1
ATOM 1650 O O . LYS C 1 3 ? -1.626 21.636 -23.396 1.00 71.70 3 LYS C O 1
ATOM 1656 N N . GLN C 1 4 ? -2.094 19.636 -24.309 1.00 71.29 4 GLN C N 1
ATOM 1657 C CA . GLN C 1 4 ? -2.355 20.219 -25.633 1.00 71.05 4 GLN C CA 1
ATOM 1658 C C . GLN C 1 4 ? -3.603 21.116 -25.583 1.00 70.27 4 GLN C C 1
ATOM 1659 O O . GLN C 1 4 ? -3.881 21.859 -26.529 1.00 70.34 4 GLN C O 1
ATOM 1665 N N . GLU C 1 5 ? -4.343 21.043 -24.475 1.00 69.19 5 GLU C N 1
ATOM 1666 C CA . GLU C 1 5 ? -5.531 21.873 -24.295 1.00 68.45 5 GLU C CA 1
ATOM 1667 C C . GLU C 1 5 ? -5.279 23.132 -23.448 1.00 67.13 5 GLU C C 1
ATOM 1668 O O . GLU C 1 5 ? -6.005 24.123 -23.570 1.00 67.19 5 GLU C O 1
ATOM 1674 N N . LEU C 1 6 ? -4.245 23.086 -22.608 1.00 65.51 6 LEU C N 1
ATOM 1675 C CA . LEU C 1 6 ? -3.736 24.274 -21.915 1.00 63.52 6 LEU C CA 1
ATOM 1676 C C . LEU C 1 6 ? -3.044 25.208 -22.900 1.00 62.17 6 LEU C C 1
ATOM 1677 O O . LEU C 1 6 ? -3.143 26.438 -22.772 1.00 62.27 6 LEU C O 1
ATOM 1682 N N . ASP C 1 7 ? -2.350 24.617 -23.876 1.00 59.96 7 ASP C N 1
ATOM 1683 C CA . ASP C 1 7 ? -1.688 25.354 -24.957 1.00 58.10 7 ASP C CA 1
ATOM 1684 C C . ASP C 1 7 ? -2.716 26.004 -25.873 1.00 56.23 7 ASP C C 1
ATOM 1685 O O . ASP C 1 7 ? -2.501 27.109 -26.365 1.00 55.65 7 ASP C O 1
ATOM 1690 N N . ALA C 1 8 ? -3.812 25.281 -26.100 1.00 53.98 8 ALA C N 1
ATOM 1691 C CA . ALA C 1 8 ? -4.922 25.718 -26.931 1.00 51.70 8 ALA C CA 1
ATOM 1692 C C . ALA C 1 8 ? -5.590 26.968 -26.358 1.00 50.16 8 ALA C C 1
ATOM 1693 O O . ALA C 1 8 ? -5.800 27.946 -27.088 1.00 49.91 8 ALA C O 1
ATOM 1695 N N . ALA C 1 9 ? -5.925 26.918 -25.064 1.00 47.78 9 ALA C N 1
ATOM 1696 C CA . ALA C 1 9 ? -6.588 28.032 -24.364 1.00 45.43 9 ALA C CA 1
ATOM 1697 C C . ALA C 1 9 ? -5.689 29.260 -24.291 1.00 43.68 9 ALA C C 1
ATOM 1698 O O . ALA C 1 9 ? -6.142 30.381 -24.482 1.00 43.30 9 ALA C O 1
ATOM 1700 N N . LEU C 1 10 ? -4.409 29.037 -24.022 1.00 41.78 10 LEU C N 1
ATOM 1701 C CA . LEU C 1 10 ? -3.453 30.116 -23.988 1.00 40.63 10 LEU C CA 1
ATOM 1702 C C . LEU C 1 10 ? -3.338 30.752 -25.373 1.00 39.85 10 LEU C C 1
ATOM 1703 O O . LEU C 1 10 ? -3.304 31.988 -25.505 1.00 39.66 10 LEU C O 1
ATOM 1708 N N . LYS C 1 11 ? -3.284 29.897 -26.395 1.00 38.38 11 LYS C N 1
ATOM 1709 C CA . LYS C 1 11 ? -3.239 30.322 -27.790 1.00 37.43 11 LYS C CA 1
ATOM 1710 C C . LYS C 1 11 ? -4.440 31.204 -28.110 1.00 36.27 11 LYS C C 1
ATOM 1711 O O . LYS C 1 11 ? -4.273 32.289 -28.658 1.00 34.96 11 LYS C O 1
ATOM 1717 N N . LYS C 1 12 ? -5.631 30.716 -27.748 1.00 35.66 12 LYS C N 1
ATOM 1718 C CA . LYS C 1 12 ? -6.889 31.410 -27.996 1.00 36.09 12 LYS C CA 1
ATOM 1719 C C . LYS C 1 12 ? -6.954 32.763 -27.241 1.00 35.73 12 LYS C C 1
ATOM 1720 O O . LYS C 1 12 ? -7.303 33.790 -27.842 1.00 35.70 12 LYS C O 1
ATOM 1726 N N . ALA C 1 13 ? -6.562 32.779 -25.964 1.00 34.42 13 ALA C N 1
ATOM 1727 C CA . ALA C 1 13 ? -6.500 34.049 -25.198 1.00 34.05 13 ALA C CA 1
ATOM 1728 C C . ALA C 1 13 ? -5.578 35.093 -25.839 1.00 34.28 13 ALA C C 1
ATOM 1729 O O . ALA C 1 13 ? -5.936 36.268 -25.979 1.00 33.87 13 ALA C O 1
ATOM 1731 N N . LYS C 1 14 ? -4.378 34.676 -26.223 1.00 35.20 14 LYS C N 1
ATOM 1732 C CA . LYS C 1 14 ? -3.440 35.601 -26.860 1.00 35.77 14 LYS C CA 1
ATOM 1733 C C . LYS C 1 14 ? -3.981 36.220 -28.158 1.00 36.29 14 LYS C C 1
ATOM 1734 O O . LYS C 1 14 ? -3.758 37.398 -28.428 1.00 35.59 14 LYS C O 1
ATOM 1740 N N . GLU C 1 15 ? -4.698 35.411 -28.937 1.00 36.88 15 GLU C N 1
ATOM 1741 C CA . GLU C 1 15 ? -5.298 35.857 -30.177 1.00 38.68 15 GLU C CA 1
ATOM 1742 C C . GLU C 1 15 ? -6.375 36.893 -29.889 1.00 36.51 15 GLU C C 1
ATOM 1743 O O . GLU C 1 15 ? -6.379 37.975 -30.477 1.00 36.80 15 GLU C O 1
ATOM 1749 N N . LEU C 1 16 ? -7.302 36.530 -29.011 1.00 34.82 16 LEU C N 1
ATOM 1750 C CA . LEU C 1 16 ? -8.350 37.434 -28.553 1.00 33.56 16 LEU C CA 1
ATOM 1751 C C . LEU C 1 16 ? -7.771 38.766 -28.104 1.00 32.15 16 LEU C C 1
ATOM 1752 O O . LEU C 1 16 ? -8.249 39.804 -28.521 1.00 31.75 16 LEU C O 1
ATOM 1757 N N . ALA C 1 17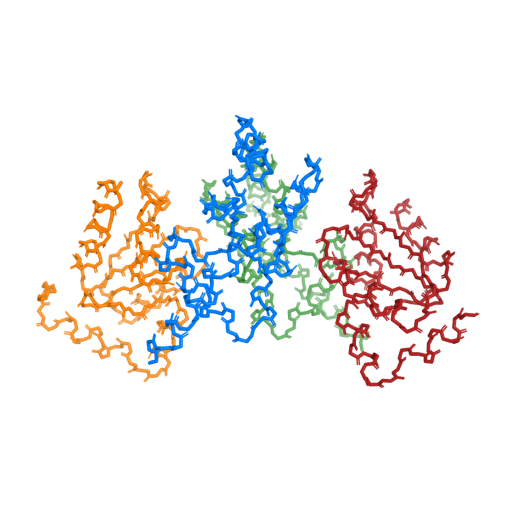 ? -6.706 38.714 -27.309 1.00 31.75 17 ALA C N 1
ATOM 1758 C CA . ALA C 1 17 ? -6.101 39.918 -26.700 1.00 31.73 17 ALA C CA 1
ATOM 1759 C C . ALA C 1 17 ? -5.549 40.932 -27.710 1.00 31.81 17 ALA C C 1
ATOM 1760 O O . ALA C 1 17 ? -5.484 42.152 -27.431 1.00 30.55 17 ALA C O 1
ATOM 1762 N N . SER C 1 18 ? -5.141 40.415 -28.873 1.00 32.24 18 SER C N 1
ATOM 1763 C CA . SER C 1 18 ? -4.625 41.251 -29.963 1.00 33.03 18 SER C CA 1
ATOM 1764 C C . SER C 1 18 ? -5.644 41.406 -31.082 1.00 32.75 18 SER C C 1
ATOM 1765 O O . SER C 1 18 ? -5.354 42.050 -32.083 1.00 33.61 18 SER C O 1
ATOM 1768 N N . SER C 1 19 ? -6.835 40.840 -30.905 1.00 32.38 19 SER C N 1
ATOM 1769 C CA . SER C 1 19 ? -7.852 40.813 -31.975 1.00 32.21 19 SER C CA 1
ATOM 1770 C C . SER C 1 19 ? -8.538 42.153 -32.336 1.00 31.48 19 SER C C 1
ATOM 1771 O O . SER C 1 19 ? -9.263 42.227 -33.313 1.00 31.51 19 SER C O 1
ATOM 1774 N N . ALA C 1 20 ? -8.315 43.201 -31.546 1.00 30.41 20 ALA C N 1
ATOM 1775 C CA . ALA C 1 20 ? -8.908 44.510 -31.831 1.00 28.55 20 ALA C CA 1
ATOM 1776 C C . ALA C 1 20 ? -7.963 45.518 -31.254 1.00 27.77 20 ALA C C 1
ATOM 1777 O O . ALA C 1 20 ? -7.144 45.161 -30.422 1.00 28.29 20 ALA C O 1
ATOM 1779 N N . PRO C 1 21 ? -8.004 46.764 -31.732 1.00 28.15 21 PRO C N 1
ATOM 1780 C CA . PRO C 1 21 ? -7.183 47.809 -31.098 1.00 28.17 21 PRO C CA 1
ATOM 1781 C C . PRO C 1 21 ? -7.348 47.902 -29.565 1.00 27.28 21 PRO C C 1
ATOM 1782 O O . PRO C 1 21 ? -6.377 48.134 -28.862 1.00 28.44 21 PRO C O 1
ATOM 1786 N N . VAL C 1 22 ? -8.564 47.714 -29.047 1.00 25.97 22 VAL C N 1
ATOM 1787 C CA . VAL C 1 22 ? -8.754 47.643 -27.597 1.00 24.05 22 VAL C CA 1
ATOM 1788 C C . VAL C 1 22 ? -9.575 46.407 -27.281 1.00 23.74 22 VAL C C 1
ATOM 1789 O O . VAL C 1 22 ? -10.600 46.132 -27.907 1.00 23.71 22 VAL C O 1
ATOM 1793 N N . VAL C 1 23 ? -9.120 45.654 -26.299 1.00 23.17 23 VAL C N 1
ATOM 1794 C CA . VAL C 1 23 ? -9.819 44.431 -25.922 1.00 22.95 23 VAL C CA 1
ATOM 1795 C C . VAL C 1 23 ? -9.974 44.393 -24.402 1.00 22.58 23 VAL C C 1
ATOM 1796 O O . VAL C 1 23 ? -8.994 44.585 -23.639 1.00 22.49 23 VAL C O 1
ATOM 1800 N N . VAL C 1 24 ? -11.208 44.163 -23.987 1.00 21.98 24 VAL C N 1
ATOM 1801 C CA . VAL C 1 24 ? -11.557 44.060 -22.564 1.00 22.20 24 VAL C CA 1
ATOM 1802 C C . VAL C 1 24 ? -12.096 42.658 -22.275 1.00 21.76 24 VAL C C 1
ATOM 1803 O O . VAL C 1 24 ? -13.195 42.332 -22.662 1.00 21.87 24 VAL C O 1
ATOM 1807 N N . PHE C 1 25 ? -11.322 41.836 -21.584 1.00 22.44 25 PHE C N 1
ATOM 1808 C CA . PHE C 1 25 ? -11.876 40.618 -20.964 1.00 22.26 25 PHE C CA 1
ATOM 1809 C C . PHE C 1 25 ? -12.712 40.985 -19.728 1.00 21.85 25 PHE C C 1
ATOM 1810 O O . PHE C 1 25 ? -12.273 41.715 -18.857 1.00 21.16 25 PHE C O 1
ATOM 1818 N N . SER C 1 26 ? -13.933 40.464 -19.684 1.00 21.98 26 SER C N 1
ATOM 1819 C CA . SER C 1 26 ? -14.994 40.987 -18.850 1.00 21.62 26 SER C CA 1
ATOM 1820 C C . SER C 1 26 ? -15.921 39.846 -18.373 1.00 22.54 26 SER C C 1
ATOM 1821 O O . SER C 1 26 ? -15.813 38.717 -18.832 1.00 22.37 26 SER C O 1
ATOM 1824 N N . LYS C 1 27 ? -16.770 40.145 -17.394 1.00 23.78 27 LYS C N 1
ATOM 1825 C CA . LYS C 1 27 ? -17.883 39.303 -16.991 1.00 23.69 27 LYS C CA 1
ATOM 1826 C C . LYS C 1 27 ? -19.092 40.243 -17.026 1.00 23.76 27 LYS C C 1
ATOM 1827 O O . LYS C 1 27 ? -18.982 41.434 -16.674 1.00 21.89 27 LYS C O 1
ATOM 1833 N N . THR C 1 28 ? -20.241 39.712 -17.467 1.00 23.97 28 THR C N 1
ATOM 1834 C CA . THR C 1 28 ? -21.422 40.536 -17.745 1.00 23.71 28 THR C CA 1
ATOM 1835 C C . THR C 1 28 ? -21.990 41.117 -16.454 1.00 23.43 28 THR C C 1
ATOM 1836 O O . THR C 1 28 ? -22.588 42.178 -16.454 1.00 23.61 28 THR C O 1
ATOM 1840 N N . TYR C 1 29 ? -21.781 40.414 -15.350 1.00 23.98 29 TYR C N 1
ATOM 1841 C CA . TYR C 1 29 ? -22.320 40.835 -14.068 1.00 24.86 29 TYR C CA 1
ATOM 1842 C C . TYR C 1 29 ? -21.461 41.859 -13.296 1.00 25.37 29 TYR C C 1
ATOM 1843 O O . TYR C 1 29 ? -21.894 42.334 -12.236 1.00 26.69 29 TYR C O 1
ATOM 1852 N N . CYS C 1 30 ? -20.264 42.212 -13.794 1.00 24.58 30 CYS C N 1
ATOM 1853 C CA . CYS C 1 30 ? -19.339 42.956 -12.955 1.00 22.14 30 CYS C CA 1
ATOM 1854 C C . CYS C 1 30 ? -19.332 44.456 -13.206 1.00 21.90 30 CYS C C 1
ATOM 1855 O O . CYS C 1 30 ? -19.032 44.915 -14.296 1.00 21.98 30 CYS C O 1
ATOM 1858 N N . GLY C 1 31 ? -19.550 45.214 -12.139 1.00 22.53 31 GLY C N 1
ATOM 1859 C CA . GLY C 1 31 ? -19.505 46.659 -12.161 1.00 21.28 31 GLY C CA 1
ATOM 1860 C C . GLY C 1 31 ? -18.129 47.225 -12.411 1.00 21.62 31 GLY C C 1
ATOM 1861 O O . GLY C 1 31 ? -18.009 48.273 -13.030 1.00 21.48 31 GLY C O 1
ATOM 1862 N N . TYR C 1 32 ? -17.079 46.556 -11.931 1.00 21.73 32 TYR C N 1
ATOM 1863 C CA . TYR C 1 32 ? -15.715 46.976 -12.256 1.00 20.96 32 TYR C CA 1
ATOM 1864 C C . TYR C 1 32 ? -15.523 46.908 -13.765 1.00 20.10 32 TYR C C 1
ATOM 1865 O O . TYR C 1 32 ? -14.968 47.824 -14.373 1.00 18.34 32 TYR C O 1
ATOM 1874 N N . CYS C 1 33 ? -16.017 45.839 -14.391 1.00 18.35 33 CYS C N 1
ATOM 1875 C CA . CYS C 1 33 ? -16.006 45.766 -15.869 1.00 19.84 33 CYS C CA 1
ATOM 1876 C C . CYS C 1 33 ? -16.794 46.911 -16.526 1.00 18.20 33 CYS C C 1
ATOM 1877 O O . CYS C 1 33 ? -16.301 47.555 -17.456 1.00 19.14 33 CYS C O 1
ATOM 1880 N N . ASN C 1 34 ? -18.005 47.182 -16.043 1.00 18.26 34 ASN C N 1
ATOM 1881 C CA . ASN C 1 34 ? -18.779 48.363 -16.526 1.00 19.38 34 ASN C CA 1
ATOM 1882 C C . ASN C 1 34 ? -18.121 49.732 -16.368 1.00 19.28 34 ASN C C 1
ATOM 1883 O O . ASN C 1 34 ? -18.298 50.596 -17.200 1.00 19.34 34 ASN C O 1
ATOM 1888 N N . ARG C 1 35 ? -17.380 49.927 -15.274 1.00 20.38 35 ARG C N 1
ATOM 1889 C CA . ARG C 1 35 ? -16.611 51.165 -15.045 1.00 19.82 35 ARG C CA 1
ATOM 1890 C C . ARG C 1 35 ? -15.502 51.339 -16.123 1.00 19.72 35 ARG C C 1
ATOM 1891 O O . ARG C 1 35 ? -15.305 52.424 -16.682 1.00 19.06 35 ARG C O 1
ATOM 1899 N N . VAL C 1 36 ? -14.796 50.266 -16.436 1.00 18.80 36 VAL C N 1
ATOM 1900 C CA . VAL C 1 36 ? -13.853 50.327 -17.553 1.00 19.41 36 VAL C CA 1
ATOM 1901 C C . VAL C 1 36 ? -14.525 50.693 -18.876 1.00 18.35 36 VAL C C 1
ATOM 1902 O O . VAL C 1 36 ? -14.042 51.544 -19.617 1.00 20.15 36 VAL C O 1
ATOM 1906 N N . LYS C 1 37 ? -15.657 50.074 -19.159 1.00 18.24 37 LYS C N 1
ATOM 1907 C CA . LYS C 1 37 ? -16.427 50.374 -20.361 1.00 18.52 37 LYS C CA 1
ATOM 1908 C C . LYS C 1 37 ? -16.843 51.844 -20.390 1.00 18.70 37 LYS C C 1
ATOM 1909 O O . LYS C 1 37 ? -16.791 52.481 -21.447 1.00 19.00 37 LYS C O 1
ATOM 1915 N N . GLN C 1 38 ? -17.310 52.343 -19.244 1.00 18.79 38 GLN C N 1
ATOM 1916 C CA . GLN C 1 38 ? -17.670 53.757 -19.078 1.00 19.85 38 GLN C CA 1
ATOM 1917 C C . GLN C 1 38 ? -16.493 54.684 -19.425 1.00 20.13 38 GLN C C 1
ATOM 1918 O O . GLN C 1 38 ? -16.637 55.623 -20.184 1.00 19.24 38 GLN C O 1
ATOM 1924 N N . LEU C 1 39 ? -15.330 54.400 -18.852 1.00 20.07 39 LEU C N 1
ATOM 1925 C CA . LEU C 1 39 ? -14.114 55.179 -19.117 1.00 21.02 39 LEU C CA 1
ATOM 1926 C C . LEU C 1 39 ? -13.665 55.104 -20.560 1.00 20.39 39 LEU C C 1
ATOM 1927 O O . LEU C 1 39 ? -13.261 56.102 -21.122 1.00 21.92 39 LEU C O 1
ATOM 1932 N N . LEU C 1 40 ? -13.748 53.937 -21.183 1.00 20.18 40 LEU C N 1
ATOM 1933 C CA . LEU C 1 40 ? -13.455 53.857 -22.640 1.00 20.96 40 LEU C CA 1
ATOM 1934 C C . LEU C 1 40 ? -14.452 54.637 -23.501 1.00 20.44 40 LEU C C 1
ATOM 1935 O O . LEU C 1 40 ? -14.065 55.405 -24.381 1.00 20.97 40 LEU C O 1
ATOM 1940 N N . THR C 1 41 ? -15.738 54.454 -23.238 1.00 20.69 41 THR C N 1
ATOM 1941 C CA . THR C 1 41 ? -16.766 55.203 -23.967 1.00 21.25 41 THR C CA 1
ATOM 1942 C C . THR C 1 41 ? -16.580 56.714 -23.750 1.00 22.17 41 THR C C 1
ATOM 1943 O O . THR C 1 41 ? -16.756 57.493 -24.681 1.00 22.91 41 THR C O 1
ATOM 1947 N N . GLN C 1 42 ? -16.226 57.126 -22.533 1.00 23.19 42 GLN C N 1
ATOM 1948 C CA . GLN C 1 42 ? -16.033 58.554 -22.234 1.00 25.27 42 GLN C CA 1
ATOM 1949 C C . GLN C 1 42 ? -14.899 59.145 -23.078 1.00 25.18 42 GLN C C 1
ATOM 1950 O O . GLN C 1 42 ? -15.017 60.243 -23.597 1.00 25.83 42 GLN C O 1
ATOM 1956 N N . VAL C 1 43 ? -13.822 58.385 -23.264 1.00 24.86 43 VAL C N 1
ATOM 1957 C CA . VAL C 1 43 ? -12.709 58.871 -24.065 1.00 24.48 43 VAL C CA 1
ATOM 1958 C C . VAL C 1 43 ? -12.963 58.665 -25.600 1.00 23.99 43 VAL C C 1
ATOM 1959 O O . VAL C 1 43 ? -12.111 58.983 -26.418 1.00 23.92 43 VAL C O 1
ATOM 1963 N N . GLY C 1 44 ? -14.157 58.198 -25.972 1.00 23.36 44 GLY C N 1
ATOM 1964 C CA . GLY C 1 44 ? -14.499 57.937 -27.375 1.00 24.05 44 GLY C CA 1
ATOM 1965 C C . GLY C 1 44 ? -13.785 56.775 -28.074 1.00 24.31 44 GLY C C 1
ATOM 1966 O O . GLY C 1 44 ? -13.667 56.755 -29.301 1.00 24.72 44 GLY C O 1
ATOM 1967 N N . ALA C 1 45 ? -13.325 55.794 -27.316 1.00 23.92 45 ALA C N 1
ATOM 1968 C CA . ALA C 1 45 ? -12.592 54.662 -27.884 1.00 24.61 45 ALA C CA 1
ATOM 1969 C C . ALA C 1 45 ? -13.585 53.608 -28.358 1.00 25.32 45 ALA C C 1
ATOM 1970 O O . ALA C 1 45 ? -14.632 53.456 -27.741 1.00 24.04 45 ALA C O 1
ATOM 1972 N N . SER C 1 46 ? -13.265 52.893 -29.439 1.00 25.20 46 SER C N 1
ATOM 1973 C CA . SER C 1 46 ? -14.000 51.647 -29.746 1.00 26.91 46 SER C CA 1
ATOM 1974 C C . SER C 1 46 ? -13.231 50.485 -29.151 1.00 26.06 46 SER C C 1
ATOM 1975 O O . SER C 1 46 ? -11.994 50.505 -29.107 1.00 25.94 46 SER C O 1
ATOM 1978 N N . TYR C 1 47 ? -13.928 49.440 -28.717 1.00 25.56 47 TYR C N 1
ATOM 1979 C CA . TYR C 1 47 ? -13.199 48.366 -28.053 1.00 25.75 47 TYR C CA 1
ATOM 1980 C C . TYR C 1 47 ? -13.979 47.095 -28.237 1.00 25.14 47 TYR C C 1
ATOM 1981 O O . TYR C 1 47 ? -15.164 47.132 -28.496 1.00 25.58 47 TYR C O 1
ATOM 1990 N N . LYS C 1 48 ? -13.312 45.971 -28.098 1.00 25.02 48 LYS C N 1
ATOM 1991 C CA . LYS C 1 48 ? -13.986 44.695 -28.145 1.00 25.31 48 LYS C CA 1
ATOM 1992 C C . LYS C 1 48 ? -14.115 44.139 -26.720 1.00 24.97 48 LYS C C 1
ATOM 1993 O O . LYS C 1 48 ? -13.175 44.179 -25.948 1.00 24.39 48 LYS C O 1
ATOM 1999 N N . VAL C 1 49 ? -15.289 43.631 -26.379 1.00 25.31 49 VAL C N 1
ATOM 2000 C CA . VAL C 1 49 ? -15.513 43.056 -25.077 1.00 25.30 49 VAL C CA 1
ATOM 2001 C C . VAL C 1 49 ? -15.602 41.540 -25.244 1.00 25.46 49 VAL C C 1
ATOM 2002 O O . VAL C 1 49 ? -16.371 41.035 -26.072 1.00 25.84 49 VAL C O 1
ATOM 2006 N N . VAL C 1 50 ? -14.807 40.821 -24.461 1.00 24.40 50 VAL C N 1
ATOM 2007 C CA . VAL C 1 50 ? -14.916 39.368 -24.427 1.00 23.71 50 VAL C CA 1
ATOM 2008 C C . VAL C 1 50 ? -15.564 39.045 -23.118 1.00 23.29 50 VAL C C 1
ATOM 2009 O O . VAL C 1 50 ? -14.925 39.113 -22.111 1.00 22.41 50 VAL C O 1
ATOM 2013 N N . GLU C 1 51 ? -16.850 38.732 -23.113 1.00 23.34 51 GLU C N 1
ATOM 2014 C CA . GLU C 1 51 ? -17.490 38.368 -21.863 1.00 24.04 51 GLU C CA 1
ATOM 2015 C C . GLU C 1 51 ? -17.184 36.912 -21.560 1.00 24.83 51 GLU C C 1
ATOM 2016 O O . GLU C 1 51 ? -17.725 36.014 -22.190 1.00 24.70 51 GLU C O 1
ATOM 2022 N N . LEU C 1 52 ? -16.318 36.665 -20.577 1.00 25.23 52 LEU C N 1
ATOM 2023 C CA . LEU C 1 52 ? -15.860 35.300 -20.350 1.00 26.72 52 LEU C CA 1
ATOM 2024 C C . LEU C 1 52 ? -16.976 34.358 -19.877 1.00 27.34 52 LEU C C 1
ATOM 2025 O O . LEU C 1 52 ? -16.961 33.182 -20.209 1.00 28.28 52 LEU C O 1
ATOM 2030 N N . ASP C 1 53 ? -17.940 34.874 -19.120 1.00 28.11 53 ASP C N 1
ATOM 2031 C CA . ASP C 1 53 ? -19.060 34.055 -18.615 1.00 29.09 53 ASP C CA 1
ATOM 2032 C C . ASP C 1 53 ? -20.057 33.690 -19.727 1.00 29.94 53 ASP C C 1
ATOM 2033 O O . ASP C 1 53 ? -21.019 32.955 -19.500 1.00 30.19 53 ASP C O 1
ATOM 2038 N N . GLU C 1 54 ? -19.858 34.209 -20.929 1.00 29.86 54 GLU C N 1
ATOM 2039 C CA . GLU C 1 54 ? -20.765 33.820 -22.003 1.00 30.88 54 GLU C CA 1
ATOM 2040 C C . GLU C 1 54 ? -20.090 32.829 -22.949 1.00 31.45 54 GLU C C 1
ATOM 2041 O O . GLU C 1 54 ? -20.643 32.466 -23.965 1.00 32.60 54 GLU C O 1
ATOM 2047 N N . LEU C 1 55 ? -18.884 32.408 -22.607 1.00 32.63 55 LEU C N 1
ATOM 2048 C CA . LEU C 1 55 ? -18.136 31.473 -23.418 1.00 33.52 55 LEU C CA 1
ATOM 2049 C C . LEU C 1 55 ? -18.061 30.129 -22.691 1.00 34.02 55 LEU C C 1
ATOM 2050 O O . LEU C 1 55 ? -17.852 30.117 -21.489 1.00 33.67 55 LEU C O 1
ATOM 2055 N N . SER C 1 56 ? -18.215 29.010 -23.406 1.00 34.14 56 SER C N 1
ATOM 2056 C CA . SER C 1 56 ? -18.085 27.694 -22.769 1.00 34.85 56 SER C CA 1
ATOM 2057 C C . SER C 1 56 ? -16.675 27.438 -22.239 1.00 34.23 56 SER C C 1
ATOM 2058 O O . SER C 1 56 ? -16.511 26.793 -21.212 1.00 34.45 56 SER C O 1
ATOM 2061 N N . ASP C 1 57 ? -15.663 27.955 -22.925 1.00 33.63 57 ASP C N 1
ATOM 2062 C CA . ASP C 1 57 ? -14.290 27.832 -22.448 1.00 33.14 57 ASP C CA 1
ATOM 2063 C C . ASP C 1 57 ? -13.823 29.073 -21.629 1.00 32.53 57 ASP C C 1
ATOM 2064 O O . ASP C 1 57 ? -12.624 29.321 -21.482 1.00 30.98 57 ASP C O 1
ATOM 2069 N N . GLY C 1 58 ? -14.782 29.836 -21.096 1.00 32.00 58 GLY C N 1
ATOM 2070 C CA . GLY C 1 58 ? -14.468 31.074 -20.356 1.00 31.22 58 GLY C CA 1
ATOM 2071 C C . GLY C 1 58 ? -13.504 30.841 -19.217 1.00 31.22 58 GLY C C 1
ATOM 2072 O O . GLY C 1 58 ? -12.540 31.566 -19.044 1.00 29.66 58 GLY C O 1
ATOM 2073 N N . SER C 1 59 ? -13.773 29.788 -18.463 1.00 31.68 59 SER C N 1
ATOM 2074 C CA . SER C 1 59 ? -12.974 29.363 -17.324 1.00 33.19 59 SER C CA 1
ATOM 2075 C C . SER C 1 59 ? -11.518 29.161 -17.746 1.00 32.61 59 SER C C 1
ATOM 2076 O O . SER C 1 59 ? -10.593 29.676 -17.128 1.00 32.16 59 SER C O 1
ATOM 2079 N N . GLN C 1 60 ? -11.327 28.395 -18.817 1.00 32.35 60 GLN C N 1
ATOM 2080 C CA . GLN C 1 60 ? -9.985 28.049 -19.294 1.00 32.28 60 GLN C CA 1
ATOM 2081 C C . GLN C 1 60 ? -9.247 29.270 -19.845 1.00 30.77 60 GLN C C 1
ATOM 2082 O O . GLN C 1 60 ? -8.033 29.401 -19.665 1.00 29.58 60 GLN C O 1
ATOM 2088 N N . LEU C 1 61 ? -9.989 30.147 -20.530 1.00 30.08 61 LEU C N 1
ATOM 2089 C CA . LEU C 1 61 ? -9.447 31.412 -21.021 1.00 29.70 61 LEU C CA 1
ATOM 2090 C C . LEU C 1 61 ? -8.969 32.297 -19.891 1.00 28.67 61 LEU C C 1
ATOM 2091 O O . LEU C 1 61 ? -7.902 32.908 -19.990 1.00 28.41 61 LEU C O 1
ATOM 2096 N N . GLN C 1 62 ? -9.751 32.339 -18.811 1.00 28.80 62 GLN C N 1
ATOM 2097 C CA . GLN C 1 62 ? -9.416 33.121 -17.623 1.00 28.14 62 GLN C CA 1
ATOM 2098 C C . GLN C 1 62 ? -8.158 32.628 -16.926 1.00 28.24 62 GLN C C 1
ATOM 2099 O O . GLN C 1 62 ? -7.296 33.433 -16.594 1.00 27.36 62 GLN C O 1
ATOM 2105 N N . SER C 1 63 ? -8.031 31.310 -16.721 1.00 28.47 63 SER C N 1
ATOM 2106 C CA . SER C 1 63 ? -6.811 30.791 -16.103 1.00 29.72 63 SER C CA 1
ATOM 2107 C C . SER C 1 63 ? -5.594 30.930 -17.028 1.00 28.95 63 SER C C 1
ATOM 2108 O O . SER C 1 63 ? -4.501 31.260 -16.565 1.00 29.32 63 SER C O 1
ATOM 2111 N N . ALA C 1 64 ? -5.792 30.769 -18.342 1.00 29.00 64 ALA C N 1
ATOM 2112 C CA . ALA C 1 64 ? -4.750 31.134 -19.322 1.00 27.35 64 ALA C CA 1
ATOM 2113 C C . ALA C 1 64 ? -4.338 32.593 -19.145 1.00 27.04 64 ALA C C 1
ATOM 2114 O O . ALA C 1 64 ? -3.155 32.932 -19.265 1.00 27.30 64 ALA C O 1
ATOM 2116 N N . LEU C 1 65 ? -5.304 33.480 -18.916 1.00 25.64 65 LEU C N 1
ATOM 2117 C CA . LEU C 1 65 ? -4.952 34.877 -18.738 1.00 25.77 65 LEU C CA 1
ATOM 2118 C C . LEU C 1 65 ? -4.202 35.069 -17.417 1.00 25.22 65 LEU C C 1
ATOM 2119 O O . LEU C 1 65 ? -3.263 35.865 -17.354 1.00 25.77 65 LEU C O 1
ATOM 2124 N N . ALA C 1 66 ? -4.607 34.329 -16.392 1.00 24.10 66 ALA C N 1
ATOM 2125 C CA . ALA C 1 66 ? -3.913 34.341 -15.111 1.00 24.80 66 ALA C CA 1
ATOM 2126 C C . ALA C 1 66 ? -2.451 33.924 -15.269 1.00 25.09 66 ALA C C 1
ATOM 2127 O O . ALA C 1 66 ? -1.535 34.669 -14.890 1.00 23.71 66 ALA C O 1
ATOM 2129 N N . HIS C 1 67 ? -2.233 32.763 -15.885 1.00 26.35 67 HIS C N 1
ATOM 2130 C CA . HIS C 1 67 ? -0.862 32.270 -16.095 1.00 27.05 67 HIS C CA 1
ATOM 2131 C C . HIS C 1 67 ? -0.033 33.253 -16.923 1.00 27.58 67 HIS C C 1
ATOM 2132 O O . HIS C 1 67 ? 1.149 33.498 -16.661 1.00 27.56 67 HIS C O 1
ATOM 2139 N N . TRP C 1 68 ? -0.653 33.844 -17.928 1.00 27.04 68 TRP C N 1
ATOM 2140 C CA . TRP C 1 68 ? 0.129 34.633 -18.862 1.00 26.25 68 TRP C CA 1
ATOM 2141 C C . TRP C 1 68 ? 0.432 36.039 -18.338 1.00 26.51 68 TRP C C 1
ATOM 2142 O O . TRP C 1 68 ? 1.590 36.514 -18.408 1.00 26.50 68 TRP C O 1
ATOM 2153 N N . THR C 1 69 ? -0.600 36.702 -17.798 1.00 25.85 69 THR C N 1
ATOM 2154 C CA . THR C 1 69 ? -0.524 38.127 -17.505 1.00 24.28 69 THR C CA 1
ATOM 2155 C C . THR C 1 69 ? -0.304 38.404 -16.024 1.00 25.06 69 THR C C 1
ATOM 2156 O O . THR C 1 69 ? 0.022 39.546 -15.614 1.00 24.04 69 THR C O 1
ATOM 2160 N N . GLY C 1 70 ? -0.515 37.375 -15.215 1.00 24.29 70 GLY C N 1
ATOM 2161 C CA . GLY C 1 70 ? -0.504 37.539 -13.777 1.00 24.90 70 GLY C CA 1
ATOM 2162 C C . GLY C 1 70 ? -1.750 38.232 -13.229 1.00 24.65 70 GLY C C 1
ATOM 2163 O O . GLY C 1 70 ? -1.781 38.606 -12.061 1.00 24.31 70 GLY C O 1
ATOM 2164 N N . ARG C 1 71 ? -2.742 38.431 -14.083 1.00 24.61 71 ARG C N 1
ATOM 2165 C CA . ARG C 1 71 ? -4.063 38.983 -13.692 1.00 24.49 71 ARG C CA 1
ATOM 2166 C C . ARG C 1 71 ? -5.159 37.966 -13.980 1.00 24.26 71 ARG C C 1
ATOM 2167 O O . ARG C 1 71 ? -5.492 37.724 -15.154 1.00 25.26 71 ARG C O 1
ATOM 2175 N N . GLY C 1 72 ? -5.688 37.337 -12.922 1.00 23.84 72 GLY C N 1
ATOM 2176 C CA . GLY C 1 72 ? -6.727 36.298 -13.084 1.00 23.22 72 GLY C CA 1
ATOM 2177 C C . GLY C 1 72 ? -8.152 36.799 -12.828 1.00 23.36 72 GLY C C 1
ATOM 2178 O O . GLY C 1 72 ? -9.100 36.007 -12.721 1.00 22.84 72 GLY C O 1
ATOM 2179 N N . THR C 1 73 ? -8.281 38.127 -12.752 1.00 21.69 73 THR C N 1
ATOM 2180 C CA . THR C 1 73 ? -9.518 38.809 -12.452 1.00 20.64 73 THR C CA 1
ATOM 2181 C C . THR C 1 73 ? -9.967 39.603 -13.693 1.00 21.01 73 THR C C 1
ATOM 2182 O O . THR C 1 73 ? -9.175 39.830 -14.617 1.00 20.70 73 THR C O 1
ATOM 2186 N N . VAL C 1 74 ? -11.235 40.015 -13.705 1.00 20.12 74 VAL C N 1
ATOM 2187 C CA . VAL C 1 74 ? -11.769 40.914 -14.729 1.00 19.68 74 VAL C CA 1
ATOM 2188 C C . VAL C 1 74 ? -12.045 42.278 -14.083 1.00 19.24 74 VAL C C 1
ATOM 2189 O O . VAL C 1 74 ? -12.307 42.338 -12.880 1.00 19.62 74 VAL C O 1
ATOM 2193 N N . PRO C 1 75 ? -11.977 43.380 -14.854 1.00 18.35 75 PRO C N 1
ATOM 2194 C CA . PRO C 1 75 ? -11.621 43.413 -16.270 1.00 18.71 75 PRO C CA 1
ATOM 2195 C C . PRO C 1 75 ? -10.109 43.220 -16.481 1.00 18.91 75 PRO C C 1
ATOM 2196 O O . PRO C 1 75 ? -9.290 43.544 -15.611 1.00 19.59 75 PRO C O 1
ATOM 2200 N N . ASN C 1 76 ? -9.762 42.676 -17.627 1.00 19.52 76 ASN C N 1
ATOM 2201 C CA . ASN C 1 76 ? -8.363 42.539 -18.015 1.00 20.23 76 ASN C CA 1
ATOM 2202 C C . ASN C 1 76 ? -8.250 43.257 -19.348 1.00 20.09 76 ASN C C 1
ATOM 2203 O O . ASN C 1 76 ? -8.846 42.841 -20.335 1.00 20.13 76 ASN C O 1
ATOM 2208 N N . VAL C 1 77 ? -7.542 44.392 -19.347 1.00 20.99 77 VAL C N 1
ATOM 2209 C CA . VAL C 1 77 ? -7.569 45.316 -20.474 1.00 21.23 77 VAL C CA 1
ATOM 2210 C C . VAL C 1 77 ? -6.266 45.313 -21.282 1.00 22.22 77 VAL C C 1
ATOM 2211 O O . VAL C 1 77 ? -5.174 45.426 -20.730 1.00 22.90 77 VAL C O 1
ATOM 2215 N N . PHE C 1 78 ? -6.416 45.227 -22.588 1.00 23.21 78 PHE C N 1
ATOM 2216 C CA . PHE C 1 78 ? -5.318 45.307 -23.541 1.00 24.06 78 PHE C CA 1
ATOM 2217 C C . PHE C 1 78 ? -5.568 46.463 -24.477 1.00 24.70 78 PHE C C 1
ATOM 2218 O O . PHE C 1 78 ? -6.700 46.642 -24.990 1.00 24.57 78 PHE C O 1
ATOM 2226 N N . ILE C 1 79 ? -4.521 47.250 -24.693 1.00 24.65 79 ILE C N 1
ATOM 2227 C CA . ILE C 1 79 ? -4.542 48.271 -25.702 1.00 25.45 79 ILE C CA 1
ATOM 2228 C C . ILE C 1 79 ? -3.347 48.073 -26.630 1.00 26.89 79 ILE C C 1
ATOM 2229 O O . ILE C 1 79 ? -2.196 48.011 -26.170 1.00 26.84 79 ILE C O 1
ATOM 2234 N N . GLY C 1 80 ? -3.648 47.967 -27.929 1.00 28.52 80 GLY C N 1
ATOM 2235 C CA . GLY C 1 80 ? -2.638 47.687 -28.963 1.00 29.91 80 GLY C CA 1
ATOM 2236 C C . GLY C 1 80 ? -1.934 46.387 -28.658 1.00 30.67 80 GLY C C 1
ATOM 2237 O O . GLY C 1 80 ? -0.738 46.261 -28.885 1.00 31.38 80 GLY C O 1
ATOM 2238 N N . GLY C 1 81 ? -2.662 45.422 -28.103 1.00 31.16 81 GLY C N 1
ATOM 2239 C CA . GLY C 1 81 ? -2.063 44.100 -27.802 1.00 31.59 81 GLY C CA 1
ATOM 2240 C C . GLY C 1 81 ? -1.153 44.061 -26.581 1.00 30.86 81 GLY C C 1
ATOM 2241 O O . GLY C 1 81 ? -0.610 43.019 -26.251 1.00 31.68 81 GLY C O 1
ATOM 2242 N N . LYS C 1 82 ? -1.004 45.197 -25.912 1.00 30.43 82 LYS C N 1
ATOM 2243 C CA . LYS C 1 82 ? -0.187 45.322 -24.706 1.00 30.34 82 LYS C CA 1
ATOM 2244 C C . LYS C 1 82 ? -1.088 45.265 -23.475 1.00 29.08 82 LYS C C 1
ATOM 2245 O O . LYS C 1 82 ? -2.164 45.857 -23.475 1.00 28.13 82 LYS C O 1
ATOM 2251 N N . GLN C 1 83 ? -0.626 44.574 -22.432 1.00 28.06 83 GLN C N 1
ATOM 2252 C CA . GLN C 1 83 ? -1.318 44.472 -21.157 1.00 27.59 83 GLN C CA 1
ATOM 2253 C C . GLN C 1 83 ? -1.378 45.815 -20.462 1.00 27.18 83 GLN C C 1
ATOM 2254 O O . GLN C 1 83 ? -0.339 46.427 -20.182 1.00 26.91 83 GLN C O 1
ATOM 2260 N N . ILE C 1 84 ? -2.595 46.278 -20.189 1.00 25.63 84 ILE C N 1
ATOM 2261 C CA . ILE C 1 84 ? -2.763 47.528 -19.477 1.00 24.19 84 ILE C CA 1
ATOM 2262 C C . ILE C 1 84 ? -2.921 47.269 -17.982 1.00 24.28 84 ILE C C 1
ATOM 2263 O O . ILE C 1 84 ? -2.096 47.718 -17.186 1.00 23.16 84 ILE C O 1
ATOM 2268 N N . GLY C 1 85 ? -3.968 46.528 -17.607 1.00 23.19 85 GLY C N 1
ATOM 2269 C CA . GLY C 1 85 ? -4.222 46.202 -16.233 1.00 21.46 85 GLY C CA 1
ATOM 2270 C C . GLY C 1 85 ? -5.722 46.020 -16.064 1.00 21.59 85 GLY C C 1
ATOM 2271 O O . GLY C 1 85 ? -6.417 45.591 -16.981 1.00 22.15 85 GLY C O 1
ATOM 2272 N N . GLY C 1 86 ? -6.214 46.360 -14.886 1.00 20.23 86 GLY C N 1
ATOM 2273 C CA . GLY C 1 86 ? -7.604 46.171 -14.537 1.00 20.16 86 GLY C CA 1
ATOM 2274 C C . GLY C 1 86 ? -8.341 47.487 -14.455 1.00 19.96 86 GLY C C 1
ATOM 2275 O O . GLY C 1 86 ? -7.958 48.461 -15.106 1.00 20.01 86 GLY C O 1
ATOM 2276 N N . CYS C 1 87 ? -9.409 47.509 -13.661 1.00 20.39 87 CYS C N 1
ATOM 2277 C CA . CYS C 1 87 ? -10.216 48.724 -13.467 1.00 19.34 87 CYS C CA 1
ATOM 2278 C C . CYS C 1 87 ? -9.403 49.820 -12.759 1.00 18.58 87 CYS C C 1
ATOM 2279 O O . CYS C 1 87 ? -9.325 50.933 -13.239 1.00 17.61 87 CYS C O 1
ATOM 2282 N N . ASP C 1 88 ? -8.767 49.490 -11.639 1.00 19.87 88 ASP C N 1
ATOM 2283 C CA . ASP C 1 88 ? -7.944 50.469 -10.948 1.00 21.70 88 ASP C CA 1
ATOM 2284 C C . ASP C 1 88 ? -6.953 51.106 -11.919 1.00 22.62 88 ASP C C 1
ATOM 2285 O O . ASP C 1 88 ? -6.830 52.325 -11.950 1.00 22.37 88 ASP C O 1
ATOM 2290 N N . THR C 1 89 ? -6.253 50.279 -12.708 1.00 22.85 89 THR C N 1
ATOM 2291 C CA . THR C 1 89 ? -5.338 50.806 -13.722 1.00 23.76 89 THR C CA 1
ATOM 2292 C C . THR C 1 89 ? -6.010 51.797 -14.669 1.00 23.74 89 THR C C 1
ATOM 2293 O O . THR C 1 89 ? -5.460 52.908 -14.916 1.00 24.12 89 THR C O 1
ATOM 2297 N N . VAL C 1 90 ? -7.159 51.407 -15.239 1.00 22.67 90 VAL C N 1
ATOM 2298 C CA . VAL C 1 90 ? -7.813 52.267 -16.229 1.00 21.70 90 VAL C CA 1
ATOM 2299 C C . VAL C 1 90 ? -8.282 53.605 -15.614 1.00 21.53 90 VAL C C 1
ATOM 2300 O O . VAL C 1 90 ? -8.156 54.672 -16.250 1.00 20.81 90 VAL C O 1
ATOM 2304 N N . VAL C 1 91 ? -8.829 53.530 -14.400 1.00 21.73 91 VAL C N 1
ATOM 2305 C CA . VAL C 1 91 ? -9.246 54.732 -13.653 1.00 22.51 91 VAL C CA 1
ATOM 2306 C C . VAL C 1 91 ? -8.022 55.653 -13.489 1.00 23.27 91 VAL C C 1
ATOM 2307 O O . VAL C 1 91 ? -8.087 56.834 -13.798 1.00 24.50 91 VAL C O 1
ATOM 2311 N N . GLU C 1 92 ? -6.908 55.103 -13.029 1.00 23.51 92 GLU C N 1
ATOM 2312 C CA . GLU C 1 92 ? -5.653 55.881 -12.905 1.00 25.05 92 GLU C CA 1
ATOM 2313 C C . GLU C 1 92 ? -5.151 56.549 -14.205 1.00 23.33 92 GLU C C 1
ATOM 2314 O O . GLU C 1 92 ? -4.765 57.730 -14.204 1.00 22.79 92 GLU C O 1
ATOM 2320 N N . LYS C 1 93 ? -5.150 55.806 -15.307 1.00 22.53 93 LYS C N 1
ATOM 2321 C CA . LYS C 1 93 ? -4.821 56.373 -16.634 1.00 22.59 93 LYS C CA 1
ATOM 2322 C C . LYS C 1 93 ? -5.731 57.543 -17.045 1.00 22.52 93 LYS C C 1
ATOM 2323 O O . LYS C 1 93 ? -5.273 58.590 -17.559 1.00 21.31 93 LYS C O 1
ATOM 2329 N N . HIS C 1 94 ? -7.030 57.345 -16.855 1.00 22.43 94 HIS C N 1
ATOM 2330 C CA . HIS C 1 94 ? -7.961 58.442 -17.026 1.00 22.27 94 HIS C CA 1
ATOM 2331 C C . HIS C 1 94 ? -7.641 59.629 -16.099 1.00 21.94 94 HIS C C 1
ATOM 2332 O O . HIS C 1 94 ? -7.573 60.757 -16.560 1.00 21.82 94 HIS C O 1
ATOM 2339 N N . GLN C 1 95 ? -7.476 59.378 -14.810 1.00 21.13 95 GLN C N 1
ATOM 2340 C CA . GLN C 1 95 ? -7.289 60.479 -13.855 1.00 24.21 95 GLN C CA 1
ATOM 2341 C C . GLN C 1 95 ? -6.014 61.317 -14.132 1.00 23.12 95 GLN C C 1
ATOM 2342 O O . GLN C 1 95 ? -5.950 62.514 -13.826 1.00 22.55 95 GLN C O 1
ATOM 2348 N N . ARG C 1 96 ? -5.004 60.660 -14.691 1.00 22.07 96 ARG C N 1
ATOM 2349 C CA . ARG C 1 96 ? -3.758 61.327 -15.062 1.00 22.84 96 ARG C CA 1
ATOM 2350 C C . ARG C 1 96 ? -3.689 61.744 -16.564 1.00 22.50 96 ARG C C 1
ATOM 2351 O O . ARG C 1 96 ? -2.645 62.181 -17.036 1.00 21.16 96 ARG C O 1
ATOM 2359 N N . ASN C 1 97 ? -4.783 61.576 -17.307 1.00 22.21 97 ASN C N 1
ATOM 2360 C CA . ASN C 1 97 ? -4.815 61.961 -18.723 1.00 22.91 97 ASN C CA 1
ATOM 2361 C C . ASN C 1 97 ? -3.843 61.142 -19.556 1.00 23.16 97 ASN C C 1
ATOM 2362 O O . ASN C 1 97 ? -3.230 61.631 -20.493 1.00 22.67 97 ASN C O 1
ATOM 2367 N N . GLU C 1 98 ? -3.685 59.879 -19.190 1.00 23.54 98 GLU C N 1
ATOM 2368 C CA . GLU C 1 98 ? -2.744 59.051 -19.891 1.00 23.82 98 GLU C CA 1
ATOM 2369 C C . GLU C 1 98 ? -3.450 58.075 -20.835 1.00 23.97 98 GLU C C 1
ATOM 2370 O O . GLU C 1 98 ? -2.806 57.446 -21.657 1.00 23.02 98 GLU C O 1
ATOM 2376 N N . LEU C 1 99 ? -4.776 57.970 -20.691 1.00 23.25 99 LEU C N 1
ATOM 2377 C CA . LEU C 1 99 ? -5.580 57.006 -21.426 1.00 23.72 99 LEU C CA 1
ATOM 2378 C C . LEU C 1 99 ? -5.673 57.369 -22.900 1.00 24.06 99 LEU C C 1
ATOM 2379 O O . LEU C 1 99 ? -5.459 56.516 -23.744 1.00 23.57 99 LEU C O 1
ATOM 2384 N N . LEU C 1 100 ? -5.919 58.641 -23.204 1.00 23.99 100 LEU C N 1
ATOM 2385 C CA . LEU C 1 100 ? -5.945 59.059 -24.596 1.00 25.03 100 LEU C CA 1
ATOM 2386 C C . LEU C 1 100 ? -4.609 58.811 -25.375 1.00 24.55 100 LEU C C 1
ATOM 2387 O O . LEU C 1 100 ? -4.656 58.189 -26.412 1.00 24.40 100 LEU C O 1
ATOM 2392 N N . PRO C 1 101 ? -3.438 59.312 -24.890 1.00 25.07 101 PRO C N 1
ATOM 2393 C CA . PRO C 1 101 ? -2.161 58.931 -25.542 1.00 24.80 101 PRO C CA 1
ATOM 2394 C C . PRO C 1 101 ? -1.936 57.431 -25.763 1.00 24.55 101 PRO C C 1
ATOM 2395 O O . PRO C 1 101 ? -1.455 57.053 -26.829 1.00 24.15 101 PRO C O 1
ATOM 2399 N N . LEU C 1 102 ? -2.317 56.571 -24.816 1.00 24.77 102 LEU C N 1
ATOM 2400 C CA . LEU C 1 102 ? -2.179 55.114 -25.027 1.00 25.11 102 LEU C CA 1
ATOM 2401 C C . LEU C 1 102 ? -2.929 54.674 -26.276 1.00 24.80 102 LEU C C 1
ATOM 2402 O O . LEU C 1 102 ? -2.408 53.871 -27.097 1.00 25.10 102 LEU C O 1
ATOM 2407 N N . LEU C 1 103 ? -4.147 55.198 -26.409 1.00 24.28 103 LEU C N 1
ATOM 2408 C CA . LEU C 1 103 ? -5.058 54.827 -27.498 1.00 25.80 103 LEU C CA 1
ATOM 2409 C C . LEU C 1 103 ? -4.500 55.337 -28.823 1.00 27.09 103 LEU C C 1
ATOM 2410 O O . LEU C 1 103 ? -4.463 54.613 -29.830 1.00 26.77 103 LEU C O 1
ATOM 2415 N N . GLN C 1 104 ? -4.078 56.596 -28.807 1.00 27.76 104 GLN C N 1
ATOM 2416 C CA . GLN C 1 104 ? -3.596 57.225 -30.025 1.00 29.48 104 GLN C CA 1
ATOM 2417 C C . GLN C 1 104 ? -2.241 56.676 -30.461 1.00 29.56 104 GLN C C 1
ATOM 2418 O O . GLN C 1 104 ? -2.016 56.506 -31.642 1.00 30.69 104 GLN C O 1
ATOM 2424 N N . ASP C 1 105 ? -1.357 56.374 -29.515 1.00 30.57 105 ASP C N 1
ATOM 2425 C CA . ASP C 1 105 ? -0.066 55.779 -29.840 1.00 32.00 105 ASP C CA 1
ATOM 2426 C C . ASP C 1 105 ? -0.217 54.374 -30.415 1.00 32.28 105 ASP C C 1
ATOM 2427 O O . ASP C 1 105 ? 0.495 54.005 -31.363 1.00 32.58 105 ASP C O 1
ATOM 2432 N N . ALA C 1 106 ? -1.120 53.584 -29.836 1.00 31.80 106 ALA C N 1
ATOM 2433 C CA . ALA C 1 106 ? -1.412 52.253 -30.361 1.00 31.82 106 ALA C CA 1
ATOM 2434 C C . ALA C 1 106 ? -1.983 52.360 -31.778 1.00 32.58 106 ALA C C 1
ATOM 2435 O O . ALA C 1 106 ? -1.651 51.556 -32.652 1.00 32.87 106 ALA C O 1
ATOM 2437 N N . ALA C 1 107 ? -2.860 53.331 -32.009 1.00 32.18 107 ALA C N 1
ATOM 2438 C CA . ALA C 1 107 ? -3.471 53.472 -33.316 1.00 32.52 107 ALA C CA 1
ATOM 2439 C C . ALA C 1 107 ? -2.431 53.902 -34.365 1.00 33.78 107 ALA C C 1
ATOM 2440 O O . ALA C 1 107 ? -2.434 53.406 -35.514 1.00 33.06 107 ALA C O 1
ATOM 2442 N N . ALA C 1 108 ? -1.567 54.838 -33.971 1.00 34.11 108 ALA C N 1
ATOM 2443 C CA . ALA C 1 108 ? -0.511 55.311 -34.849 1.00 35.11 108 ALA C CA 1
ATOM 2444 C C . ALA C 1 108 ? 0.395 54.140 -35.278 1.00 35.68 108 ALA C C 1
ATOM 2445 O O . ALA C 1 108 ? 0.745 54.016 -36.451 1.00 35.30 108 ALA C O 1
ATOM 2447 N N . THR C 1 109 ? 0.759 53.290 -34.319 1.00 35.93 109 THR C N 1
ATOM 2448 C CA . THR C 1 109 ? 1.582 52.116 -34.581 1.00 36.02 109 THR C CA 1
ATOM 2449 C C . THR C 1 109 ? 0.918 51.140 -35.541 1.00 36.48 109 THR C C 1
ATOM 2450 O O . THR C 1 109 ? 1.608 50.522 -36.368 1.00 36.69 109 THR C O 1
ATOM 2454 N N . ALA C 1 110 ? -0.400 50.979 -35.416 1.00 36.49 110 ALA C N 1
ATOM 2455 C CA . ALA C 1 110 ? -1.158 50.023 -36.241 1.00 36.69 110 ALA C CA 1
ATOM 2456 C C . ALA C 1 110 ? -1.458 50.530 -37.653 1.00 37.35 110 ALA C C 1
ATOM 2457 O O . ALA C 1 110 ? -1.749 49.733 -38.532 1.00 37.59 110 ALA C O 1
ATOM 2459 N N . LYS C 1 111 ? -1.400 51.847 -37.861 1.00 37.85 111 LYS C N 1
ATOM 2460 C CA . LYS C 1 111 ? -1.797 52.474 -39.126 1.00 38.81 111 LYS C CA 1
ATOM 2461 C C . LYS C 1 111 ? -0.759 52.210 -40.216 1.00 38.33 111 LYS C C 1
ATOM 2462 O O . LYS C 1 111 ? 0.422 52.542 -40.041 1.00 36.79 111 LYS C O 1
ATOM 2468 N N . THR C 1 112 ? -1.210 51.629 -41.336 1.00 38.85 112 THR C N 1
ATOM 2469 C CA . THR C 1 112 ? -0.354 51.398 -42.523 1.00 39.97 112 THR C CA 1
ATOM 2470 C C . THR C 1 112 ? 0.990 50.741 -42.140 1.00 40.24 112 THR C C 1
ATOM 2471 O O . THR C 1 112 ? 2.056 51.303 -42.400 1.00 40.67 112 THR C O 1
ATOM 2475 N N . SER C 1 113 ? 0.954 49.578 -41.496 1.00 40.84 113 SER C N 1
ATOM 2476 C CA . SER C 1 113 ? 2.207 48.982 -40.996 1.00 41.84 113 SER C CA 1
ATOM 2477 C C . SER C 1 113 ? 3.121 48.507 -42.144 1.00 41.64 113 SER C C 1
ATOM 2478 O O . SER C 1 113 ? 2.649 48.278 -43.251 1.00 41.77 113 SER C O 1
ATOM 2481 N N . ALA C 1 114 ? 4.418 48.382 -41.876 1.00 42.29 114 ALA C N 1
ATOM 2482 C CA . ALA C 1 114 ? 5.397 47.859 -42.852 1.00 43.22 114 ALA C CA 1
ATOM 2483 C C . ALA C 1 114 ? 5.006 46.452 -43.298 1.00 43.69 114 ALA C C 1
ATOM 2484 O O . ALA C 1 114 ? 4.621 45.629 -42.462 1.00 43.02 114 ALA C O 1
ATOM 2486 N N . GLN C 1 115 ? 5.097 46.177 -44.599 1.00 44.55 115 GLN C N 1
ATOM 2487 C CA . GLN C 1 115 ? 4.865 44.804 -45.081 1.00 46.03 115 GLN C CA 1
ATOM 2488 C C . GLN C 1 115 ? 5.979 43.832 -44.664 1.00 46.39 115 GLN C C 1
ATOM 2489 O O . GLN C 1 115 ? 5.711 42.660 -44.434 1.00 46.90 115 GLN C O 1
ATOM 2495 N N . LEU C 1 116 ? 7.212 44.323 -44.551 1.00 46.34 116 LEU C N 1
ATOM 2496 C CA . LEU C 1 116 ? 8.319 43.504 -44.064 1.00 46.92 116 LEU C CA 1
ATOM 2497 C C . LEU C 1 116 ? 8.654 43.799 -42.596 1.00 47.01 116 LEU C C 1
ATOM 2498 O O . LEU C 1 116 ? 8.220 44.823 -42.056 1.00 47.07 116 LEU C O 1
ATOM 2503 N N . ASP D 1 7 ? 8.591 37.588 -9.576 1.00 52.70 7 ASP D N 1
ATOM 2504 C CA . ASP D 1 7 ? 9.884 36.857 -9.371 1.00 52.90 7 ASP D CA 1
ATOM 2505 C C . ASP D 1 7 ? 10.354 36.841 -7.895 1.00 51.69 7 ASP D C 1
ATOM 2506 O O . ASP D 1 7 ? 10.556 35.775 -7.310 1.00 51.99 7 ASP D O 1
ATOM 2511 N N . ALA D 1 8 ? 10.539 38.018 -7.304 1.00 50.14 8 ALA D N 1
ATOM 2512 C CA . ALA D 1 8 ? 10.767 38.109 -5.873 1.00 48.43 8 ALA D CA 1
ATOM 2513 C C . ALA D 1 8 ? 9.481 37.618 -5.237 1.00 47.53 8 ALA D C 1
ATOM 2514 O O . ALA D 1 8 ? 9.486 36.707 -4.392 1.00 47.28 8 ALA D O 1
ATOM 2516 N N . ALA D 1 9 ? 8.372 38.211 -5.686 1.00 45.83 9 ALA D N 1
ATOM 2517 C CA . ALA D 1 9 ? 7.049 37.805 -5.244 1.00 44.33 9 ALA D CA 1
ATOM 2518 C C . ALA D 1 9 ? 6.786 36.328 -5.557 1.00 43.08 9 ALA D C 1
ATOM 2519 O O . ALA D 1 9 ? 6.204 35.638 -4.736 1.00 42.46 9 ALA D O 1
ATOM 2521 N N . LEU D 1 10 ? 7.249 35.837 -6.713 1.00 42.82 10 LEU D N 1
ATOM 2522 C CA . LEU D 1 10 ? 7.074 34.409 -7.056 1.00 42.39 10 LEU D CA 1
ATOM 2523 C C . LEU D 1 10 ? 7.804 33.496 -6.072 1.00 42.03 10 LEU D C 1
ATOM 2524 O O . LEU D 1 10 ? 7.258 32.479 -5.640 1.00 42.10 10 LEU D O 1
ATOM 2529 N N . LYS D 1 11 ? 9.023 33.892 -5.701 1.00 41.59 11 LYS D N 1
ATOM 2530 C CA . LYS D 1 11 ? 9.833 33.176 -4.697 1.00 41.06 11 LYS D CA 1
ATOM 2531 C C . LYS D 1 11 ? 9.199 33.201 -3.303 1.00 39.55 11 LYS D C 1
ATOM 2532 O O . LYS D 1 11 ? 9.052 32.153 -2.663 1.00 38.88 11 LYS D O 1
ATOM 2538 N N . LYS D 1 12 ? 8.828 34.395 -2.840 1.00 38.01 12 LYS D N 1
ATOM 2539 C CA . LYS D 1 12 ? 8.144 34.548 -1.548 1.00 37.17 12 LYS D CA 1
ATOM 2540 C C . LYS D 1 12 ? 6.851 33.686 -1.510 1.00 35.09 12 LYS D C 1
ATOM 2541 O O . LYS D 1 12 ? 6.624 32.958 -0.540 1.00 34.02 12 LYS D O 1
ATOM 2547 N N . ALA D 1 13 ? 6.059 33.734 -2.587 1.00 34.08 13 ALA D N 1
ATOM 2548 C CA . ALA D 1 13 ? 4.770 32.996 -2.693 1.00 33.43 13 ALA D CA 1
ATOM 2549 C C . ALA D 1 13 ? 4.979 31.497 -2.571 1.00 33.04 13 ALA D C 1
ATOM 2550 O O . ALA D 1 13 ? 4.246 30.809 -1.855 1.00 33.14 13 ALA D O 1
ATOM 2552 N N . LYS D 1 14 ? 5.979 30.983 -3.273 1.00 32.92 14 LYS D N 1
ATOM 2553 C CA . LYS D 1 14 ? 6.256 29.544 -3.241 1.00 33.56 14 LYS D CA 1
ATOM 2554 C C . LYS D 1 14 ? 6.732 29.120 -1.852 1.00 33.08 14 LYS D C 1
ATOM 2555 O O . LYS D 1 14 ? 6.300 28.094 -1.340 1.00 32.60 14 LYS D O 1
ATOM 2561 N N . GLU D 1 15 ? 7.591 29.943 -1.244 1.00 33.39 15 GLU D N 1
ATOM 2562 C CA . GLU D 1 15 ? 8.102 29.698 0.095 1.00 33.82 15 GLU D CA 1
ATOM 2563 C C . GLU D 1 15 ? 6.923 29.713 1.056 1.00 33.29 15 GLU D C 1
ATOM 2564 O O . GLU D 1 15 ? 6.775 28.811 1.889 1.00 33.78 15 GLU D O 1
ATOM 2570 N N . LEU D 1 16 ? 6.097 30.760 0.963 1.00 32.54 16 LEU D N 1
ATOM 2571 C CA . LEU D 1 16 ? 4.906 30.861 1.808 1.00 31.60 16 LEU D CA 1
ATOM 2572 C C . LEU D 1 16 ? 4.008 29.643 1.707 1.00 31.46 16 LEU D C 1
ATOM 2573 O O . LEU D 1 16 ? 3.610 29.090 2.736 1.00 32.61 16 LEU D O 1
ATOM 2578 N N . ALA D 1 17 ? 3.742 29.196 0.484 1.00 30.84 17 ALA D N 1
ATOM 2579 C CA . ALA D 1 17 ? 2.813 28.100 0.231 1.00 31.10 17 ALA D CA 1
ATOM 2580 C C . ALA D 1 17 ? 3.295 26.782 0.818 1.00 31.72 17 ALA D C 1
ATOM 2581 O O . ALA D 1 17 ? 2.493 25.870 1.087 1.00 31.77 17 ALA D O 1
ATOM 2583 N N . SER D 1 18 ? 4.605 26.700 1.039 1.00 33.07 18 SER D N 1
ATOM 2584 C CA . SER D 1 18 ? 5.232 25.511 1.598 1.00 34.45 18 SER D CA 1
ATOM 2585 C C . SER D 1 18 ? 5.604 25.624 3.081 1.00 34.56 18 SER D C 1
ATOM 2586 O O . SER D 1 18 ? 6.131 24.672 3.663 1.00 34.25 18 SER D O 1
ATOM 2589 N N . SER D 1 19 ? 5.295 26.767 3.693 1.00 34.19 19 SER D N 1
ATOM 2590 C CA . SER D 1 19 ? 5.748 27.052 5.046 1.00 34.17 19 SER D CA 1
ATOM 2591 C C . SER D 1 19 ? 4.896 26.427 6.152 1.00 34.84 19 SER D C 1
ATOM 2592 O O . SER D 1 19 ? 5.237 26.536 7.336 1.00 35.31 19 SER D O 1
ATOM 2595 N N . ALA D 1 20 ? 3.799 25.780 5.775 1.00 34.25 20 ALA D N 1
ATOM 2596 C CA . ALA D 1 20 ? 2.996 25.053 6.722 1.00 34.30 20 ALA D CA 1
ATOM 2597 C C . ALA D 1 20 ? 2.297 23.894 6.016 1.00 33.76 20 ALA D C 1
ATOM 2598 O O . ALA D 1 20 ? 2.197 23.890 4.801 1.00 34.19 20 ALA D O 1
ATOM 2600 N N . PRO D 1 21 ? 1.844 22.884 6.776 1.00 34.14 21 PRO D N 1
ATOM 2601 C CA . PRO D 1 21 ? 0.996 21.820 6.216 1.00 33.53 21 PRO D CA 1
ATOM 2602 C C . PRO D 1 21 ? -0.250 22.314 5.442 1.00 33.18 21 PRO D C 1
ATOM 2603 O O . PRO D 1 21 ? -0.636 21.681 4.447 1.00 33.42 21 PRO D O 1
ATOM 2607 N N . VAL D 1 22 ? -0.898 23.385 5.919 1.00 32.11 22 VAL D N 1
ATOM 2608 C CA . VAL D 1 22 ? -1.996 24.035 5.179 1.00 31.13 22 VAL D CA 1
ATOM 2609 C C . VAL D 1 22 ? -1.756 25.557 5.132 1.00 30.28 22 VAL D C 1
ATOM 2610 O O . VAL D 1 22 ? -1.509 26.185 6.163 1.00 28.37 22 VAL D O 1
ATOM 2614 N N . VAL D 1 23 ? -1.791 26.128 3.921 1.00 29.65 23 VAL D N 1
ATOM 2615 C CA . VAL D 1 23 ? -1.562 27.572 3.748 1.00 28.70 23 VAL D CA 1
ATOM 2616 C C . VAL D 1 23 ? -2.699 28.147 2.950 1.00 28.62 23 VAL D C 1
ATOM 2617 O O . VAL D 1 23 ? -2.982 27.658 1.847 1.00 28.81 23 VAL D O 1
ATOM 2621 N N . VAL D 1 24 ? -3.348 29.170 3.520 1.00 27.10 24 VAL D N 1
ATOM 2622 C CA . VAL D 1 24 ? -4.464 29.861 2.848 1.00 26.00 24 VAL D CA 1
ATOM 2623 C C . VAL D 1 24 ? -4.016 31.290 2.536 1.00 25.84 24 VAL D C 1
ATOM 2624 O O . VAL D 1 24 ? -3.729 32.052 3.460 1.00 24.93 24 VAL D O 1
ATOM 2628 N N . PHE D 1 25 ? -3.928 31.636 1.242 1.00 24.79 25 PHE D N 1
ATOM 2629 C CA . PHE D 1 25 ? -3.696 33.023 0.842 1.00 24.78 25 PHE D CA 1
ATOM 2630 C C . PHE D 1 25 ? -5.062 33.646 0.813 1.00 23.63 25 PHE D C 1
ATOM 2631 O O . PHE D 1 25 ? -6.000 33.053 0.297 1.00 23.51 25 PHE D O 1
ATOM 2639 N N . SER D 1 26 ? -5.175 34.830 1.391 1.00 22.83 26 SER D N 1
ATOM 2640 C CA . SER D 1 26 ? -6.487 35.338 1.782 1.00 22.45 26 SER D CA 1
ATOM 2641 C C . SER D 1 26 ? -6.555 36.876 1.721 1.00 22.60 26 SER D C 1
ATOM 2642 O O . SER D 1 26 ? -5.539 37.560 1.484 1.00 23.27 26 SER D O 1
ATOM 2645 N N . LYS D 1 27 ? -7.760 37.411 1.898 1.00 22.32 27 LYS D N 1
ATOM 2646 C CA . LYS D 1 27 ? -7.973 38.826 2.162 1.00 22.85 27 LYS D CA 1
ATOM 2647 C C . LYS D 1 27 ? -9.046 38.922 3.252 1.00 22.53 27 LYS D C 1
ATOM 2648 O O . LYS D 1 27 ? -10.015 38.149 3.256 1.00 21.78 27 LYS D O 1
ATOM 2654 N N . THR D 1 28 ? -8.842 39.833 4.187 1.00 21.86 28 THR D N 1
ATOM 2655 C CA . THR D 1 28 ? -9.615 39.878 5.434 1.00 22.27 28 THR D CA 1
ATOM 2656 C C . THR D 1 28 ? -11.118 40.084 5.175 1.00 22.77 28 THR D C 1
ATOM 2657 O O . THR D 1 28 ? -11.945 39.595 5.928 1.00 23.05 28 THR D O 1
ATOM 2661 N N . TYR D 1 29 ? -11.450 40.792 4.095 1.00 23.52 29 TYR D N 1
ATOM 2662 C CA . TYR D 1 29 ? -12.848 41.112 3.776 1.00 24.40 29 TYR D CA 1
ATOM 2663 C C . TYR D 1 29 ? -13.563 40.051 2.924 1.00 24.29 29 TYR D C 1
ATOM 2664 O O . TYR D 1 29 ? -14.749 40.182 2.642 1.00 25.09 29 TYR D O 1
ATOM 2673 N N . CYS D 1 30 ? -12.855 38.989 2.549 1.00 24.12 30 CYS D N 1
ATOM 2674 C CA . CYS D 1 30 ? -13.379 38.042 1.582 1.00 23.47 30 CYS D CA 1
ATOM 2675 C C . CYS D 1 30 ? -14.262 36.971 2.227 1.00 23.26 30 CYS D C 1
ATOM 2676 O O . CYS D 1 30 ? -13.792 36.215 3.075 1.00 23.16 30 CYS D O 1
ATOM 2679 N N . GLY D 1 31 ? -15.548 36.926 1.843 1.00 24.18 31 GLY D N 1
ATOM 2680 C CA . GLY D 1 31 ? -16.495 35.922 2.369 1.00 23.61 31 GLY D CA 1
ATOM 2681 C C . GLY D 1 31 ? -16.111 34.488 2.008 1.00 24.90 31 GLY D C 1
ATOM 2682 O O . GLY D 1 31 ? -16.352 33.549 2.780 1.00 24.10 31 GLY D O 1
ATOM 2683 N N . TYR D 1 32 ? -15.511 34.289 0.832 1.00 25.09 32 TYR D N 1
ATOM 2684 C CA . TYR D 1 32 ? -15.069 32.929 0.465 1.00 25.22 32 TYR D CA 1
ATOM 2685 C C . TYR D 1 32 ? -13.916 32.459 1.333 1.00 25.23 32 TYR D C 1
ATOM 2686 O O . TYR D 1 32 ? -13.782 31.257 1.621 1.00 25.25 32 TYR D O 1
ATOM 2695 N N . CYS D 1 33 ? -13.071 33.403 1.754 1.00 24.83 33 CYS D N 1
ATOM 2696 C CA . CYS D 1 33 ? -11.944 33.085 2.649 1.00 24.18 33 CYS D CA 1
ATOM 2697 C C . CYS D 1 33 ? -12.482 32.710 4.002 1.00 25.15 33 CYS D C 1
ATOM 2698 O O . CYS D 1 33 ? -12.080 31.698 4.560 1.00 25.11 33 CYS D O 1
ATOM 2701 N N . ASN D 1 34 ? -13.402 33.517 4.525 1.00 25.85 34 ASN D N 1
ATOM 2702 C CA . ASN D 1 34 ? -14.126 33.163 5.747 1.00 27.85 34 ASN D CA 1
ATOM 2703 C C . ASN D 1 34 ? -14.727 31.767 5.670 1.00 28.84 34 ASN D C 1
ATOM 2704 O O . ASN D 1 34 ? -14.546 30.978 6.592 1.00 30.19 34 ASN D O 1
ATOM 2709 N N . ARG D 1 35 ? -15.387 31.437 4.566 1.00 30.21 35 ARG D N 1
ATOM 2710 C CA . ARG D 1 35 ? -15.989 30.099 4.453 1.00 32.47 35 ARG D CA 1
ATOM 2711 C C . ARG D 1 35 ? -14.922 29.003 4.566 1.00 31.58 35 ARG D C 1
ATOM 2712 O O . ARG D 1 35 ? -15.079 28.077 5.366 1.00 31.95 35 ARG D O 1
ATOM 2720 N N . VAL D 1 36 ? -13.822 29.105 3.827 1.00 31.26 36 VAL D N 1
ATOM 2721 C CA . VAL D 1 36 ? -12.762 28.084 3.954 1.00 31.19 36 VAL D CA 1
ATOM 2722 C C . VAL D 1 36 ? -12.187 28.011 5.373 1.00 31.22 36 VAL D C 1
ATOM 2723 O O . VAL D 1 36 ? -11.974 26.911 5.926 1.00 31.30 36 VAL D O 1
ATOM 2727 N N . LYS D 1 37 ? -11.928 29.174 5.959 1.00 30.53 37 LYS D N 1
ATOM 2728 C CA . LYS D 1 37 ? -11.387 29.269 7.303 1.00 30.66 37 LYS D CA 1
ATOM 2729 C C . LYS D 1 37 ? -12.322 28.593 8.320 1.00 31.90 37 LYS D C 1
ATOM 2730 O O . LYS D 1 37 ? -11.855 27.872 9.198 1.00 31.61 37 LYS D O 1
ATOM 2736 N N . GLN D 1 38 ? -13.627 28.826 8.181 1.00 33.35 38 GLN D N 1
ATOM 2737 C CA . GLN D 1 38 ? -14.640 28.240 9.062 1.00 36.29 38 GLN D CA 1
ATOM 2738 C C . GLN D 1 38 ? -14.585 26.715 8.929 1.00 36.57 38 GLN D C 1
ATOM 2739 O O . GLN D 1 38 ? -14.470 26.021 9.928 1.00 36.78 38 GLN D O 1
ATOM 2745 N N . LEU D 1 39 ? -14.630 26.232 7.689 1.00 37.36 39 LEU D N 1
ATOM 2746 C CA . LEU D 1 39 ? -14.574 24.808 7.366 1.00 38.33 39 LEU D CA 1
ATOM 2747 C C . LEU D 1 39 ? -13.327 24.114 7.887 1.00 39.08 39 LEU D C 1
ATOM 2748 O O . LEU D 1 39 ? -13.415 23.026 8.452 1.00 38.67 39 LEU D O 1
ATOM 2753 N N . LEU D 1 40 ? -12.165 24.732 7.685 1.00 39.62 40 LEU D N 1
ATOM 2754 C CA . LEU D 1 40 ? -10.925 24.146 8.142 1.00 40.26 40 LEU D CA 1
ATOM 2755 C C . LEU D 1 40 ? -10.872 24.047 9.654 1.00 41.37 40 LEU D C 1
ATOM 2756 O O . LEU D 1 40 ? -10.367 23.051 10.169 1.00 41.72 40 LEU D O 1
ATOM 2761 N N . THR D 1 41 ? -11.368 25.060 10.374 1.00 42.50 41 THR D N 1
ATOM 2762 C CA . THR D 1 41 ? -11.354 24.968 11.843 1.00 43.80 41 THR D CA 1
ATOM 2763 C C . THR D 1 41 ? -12.462 24.077 12.428 1.00 44.71 41 THR D C 1
ATOM 2764 O O . THR D 1 41 ? -12.252 23.487 13.486 1.00 44.72 41 THR D O 1
ATOM 2768 N N . GLN D 1 42 ? -13.617 24.002 11.758 1.00 45.73 42 GLN D N 1
ATOM 2769 C CA . GLN D 1 42 ? -14.675 23.023 12.072 1.00 47.59 42 GLN D CA 1
ATOM 2770 C C . GLN D 1 42 ? -14.027 21.627 12.161 1.00 47.16 42 GLN D C 1
ATOM 2771 O O . GLN D 1 42 ? -14.064 20.968 13.200 1.00 47.84 42 GLN D O 1
ATOM 2777 N N . VAL D 1 43 ? -13.403 21.209 11.065 1.00 46.31 43 VAL D N 1
ATOM 2778 C CA . VAL D 1 43 ? -12.778 19.895 10.957 1.00 45.82 43 VAL D CA 1
ATOM 2779 C C . VAL D 1 43 ? -11.502 19.742 11.783 1.00 45.20 43 VAL D C 1
ATOM 2780 O O . VAL D 1 43 ? -10.864 18.715 11.712 1.00 45.50 43 VAL D O 1
ATOM 2784 N N . GLY D 1 44 ? -11.136 20.761 12.556 1.00 44.72 44 GLY D N 1
ATOM 2785 C CA . GLY D 1 44 ? -9.989 20.677 13.472 1.00 43.80 44 GLY D CA 1
ATOM 2786 C C . GLY D 1 44 ? -8.588 20.834 12.881 1.00 43.54 44 GLY D C 1
ATOM 2787 O O . GLY D 1 44 ? -7.601 20.472 13.528 1.00 43.61 44 GLY D O 1
ATOM 2788 N N . ALA D 1 45 ? -8.472 21.382 11.672 1.00 42.45 45 ALA D N 1
ATOM 2789 C CA . ALA D 1 45 ? -7.152 21.581 11.082 1.00 41.47 45 ALA D CA 1
ATOM 2790 C C . ALA D 1 45 ? -6.471 22.895 11.525 1.00 41.24 45 ALA D C 1
ATOM 2791 O O . ALA D 1 45 ? -7.122 23.942 11.741 1.00 41.09 45 ALA D O 1
ATOM 2793 N N . SER D 1 46 ? -5.155 22.810 11.686 1.00 40.09 46 SER D N 1
ATOM 2794 C CA . SER D 1 46 ? -4.298 23.970 11.851 1.00 39.56 46 SER D CA 1
ATOM 2795 C C . SER D 1 46 ? -3.873 24.455 10.453 1.00 38.06 46 SER D C 1
ATOM 2796 O O . SER D 1 46 ? -3.637 23.638 9.568 1.00 37.79 46 SER D O 1
ATOM 2799 N N . TYR D 1 47 ? -3.778 25.770 10.251 1.00 36.03 47 TYR D N 1
ATOM 2800 C CA . TYR D 1 47 ? -3.357 26.330 8.946 1.00 34.27 47 TYR D CA 1
ATOM 2801 C C . TYR D 1 47 ? -2.795 27.725 9.121 1.00 33.61 47 TYR D C 1
ATOM 2802 O O . TYR D 1 47 ? -3.184 28.455 10.040 1.00 32.33 47 TYR D O 1
ATOM 2811 N N . LYS D 1 48 ? -1.862 28.061 8.240 1.00 32.98 48 LYS D N 1
ATOM 2812 C CA . LYS D 1 48 ? -1.277 29.382 8.165 1.00 31.65 48 LYS D CA 1
ATOM 2813 C C . LYS D 1 48 ? -2.115 30.220 7.208 1.00 30.90 48 LYS D C 1
ATOM 2814 O O . LYS D 1 48 ? -2.536 29.742 6.155 1.00 30.78 48 LYS D O 1
ATOM 2820 N N . VAL D 1 49 ? -2.370 31.464 7.587 1.00 30.02 49 VAL D N 1
ATOM 2821 C CA . VAL D 1 49 ? -3.053 32.402 6.709 1.00 29.46 49 VAL D CA 1
ATOM 2822 C C . VAL D 1 49 ? -2.132 33.586 6.375 1.00 28.52 49 VAL D C 1
ATOM 2823 O O . VAL D 1 49 ? -1.434 34.124 7.234 1.00 27.49 49 VAL D O 1
ATOM 2827 N N . VAL D 1 50 ? -2.129 33.948 5.096 1.00 27.89 50 VAL D N 1
ATOM 2828 C CA . VAL D 1 50 ? -1.395 35.100 4.575 1.00 25.83 50 VAL D CA 1
ATOM 2829 C C . VAL D 1 50 ? -2.454 36.054 4.010 1.00 24.87 50 VAL D C 1
ATOM 2830 O O . VAL D 1 50 ? -2.996 35.832 2.922 1.00 25.09 50 VAL D O 1
ATOM 2834 N N . GLU D 1 51 ? -2.762 37.107 4.750 1.00 23.66 51 GLU D N 1
ATOM 2835 C CA . GLU D 1 51 ? -3.732 38.095 4.306 1.00 23.21 51 GLU D CA 1
ATOM 2836 C C . GLU D 1 51 ? -3.054 39.085 3.365 1.00 22.74 51 GLU D C 1
ATOM 2837 O O . GLU D 1 51 ? -2.287 39.942 3.813 1.00 22.58 51 GLU D O 1
ATOM 2843 N N . LEU D 1 52 ? -3.350 38.974 2.065 1.00 21.96 52 LEU D N 1
ATOM 2844 C CA . LEU D 1 52 ? -2.692 39.789 1.032 1.00 21.18 52 LEU D CA 1
ATOM 2845 C C . LEU D 1 52 ? -2.982 41.289 1.164 1.00 22.04 52 LEU D C 1
ATOM 2846 O O . LEU D 1 52 ? -2.130 42.134 0.875 1.00 21.38 52 LEU D O 1
ATOM 2851 N N . ASP D 1 53 ? -4.176 41.623 1.641 1.00 22.71 53 ASP D N 1
ATOM 2852 C CA . ASP D 1 53 ? -4.561 43.018 1.790 1.00 23.21 53 ASP D CA 1
ATOM 2853 C C . ASP D 1 53 ? -3.860 43.713 2.979 1.00 23.60 53 ASP D C 1
ATOM 2854 O O . ASP D 1 53 ? -3.983 44.902 3.153 1.00 22.77 53 ASP D O 1
ATOM 2859 N N . GLU D 1 54 ? -3.096 42.974 3.780 1.00 24.91 54 GLU D N 1
ATOM 2860 C CA . GLU D 1 54 ? -2.340 43.600 4.884 1.00 25.98 54 GLU D CA 1
ATOM 2861 C C . GLU D 1 54 ? -0.838 43.736 4.567 1.00 26.20 54 GLU D C 1
ATOM 2862 O O . GLU D 1 54 ? 0.000 44.032 5.441 1.00 25.80 54 GLU D O 1
ATOM 2868 N N . LEU D 1 55 ? -0.502 43.483 3.304 1.00 25.40 55 LEU D N 1
ATOM 2869 C CA . LEU D 1 55 ? 0.886 43.463 2.875 1.00 24.90 55 LEU D CA 1
ATOM 2870 C C . LEU D 1 55 ? 1.116 44.499 1.805 1.00 25.67 55 LEU D C 1
ATOM 2871 O O . LEU D 1 55 ? 0.293 44.667 0.897 1.00 25.23 55 LEU D O 1
ATOM 2876 N N . SER D 1 56 ? 2.244 45.192 1.932 1.00 25.11 56 SER D N 1
ATOM 2877 C CA . SER D 1 56 ? 2.683 46.166 0.950 1.00 25.66 56 SER D CA 1
ATOM 2878 C C . SER D 1 56 ? 2.866 45.538 -0.429 1.00 25.22 56 SER D C 1
ATOM 2879 O O . SER D 1 56 ? 2.469 46.116 -1.455 1.00 25.60 56 SER D O 1
ATOM 2882 N N . ASP D 1 57 ? 3.453 44.347 -0.452 1.00 24.69 57 ASP D N 1
ATOM 2883 C CA . ASP D 1 57 ? 3.678 43.580 -1.691 1.00 25.02 57 ASP D CA 1
ATOM 2884 C C . ASP D 1 57 ? 2.502 42.620 -2.022 1.00 23.97 57 ASP D C 1
ATOM 2885 O O . ASP D 1 57 ? 2.627 41.723 -2.856 1.00 24.45 57 ASP D O 1
ATOM 2890 N N . GLY D 1 58 ? 1.356 42.847 -1.393 1.00 23.64 58 GLY D N 1
ATOM 2891 C CA . GLY D 1 58 ? 0.180 41.973 -1.547 1.00 22.64 58 GLY D CA 1
ATOM 2892 C C . GLY D 1 58 ? -0.313 41.804 -2.977 1.00 22.25 58 GLY D C 1
ATOM 2893 O O . GLY D 1 58 ? -0.689 40.690 -3.374 1.00 20.53 58 GLY D O 1
ATOM 2894 N N . SER D 1 59 ? -0.351 42.889 -3.753 1.00 22.15 59 SER D N 1
ATOM 2895 C CA . SER D 1 59 ? -0.786 42.751 -5.155 1.00 24.39 59 SER D CA 1
ATOM 2896 C C . SER D 1 59 ? 0.243 42.028 -6.028 1.00 23.94 59 SER D C 1
ATOM 2897 O O . SER D 1 59 ? -0.130 41.310 -6.942 1.00 23.61 59 SER D O 1
ATOM 2900 N N . GLN D 1 60 ? 1.530 42.200 -5.730 1.00 24.40 60 GLN D N 1
ATOM 2901 C CA . GLN D 1 60 ? 2.590 41.444 -6.415 1.00 26.09 60 GLN D CA 1
ATOM 2902 C C . GLN D 1 60 ? 2.507 39.954 -6.107 1.00 25.92 60 GLN D C 1
ATOM 2903 O O . GLN D 1 60 ? 2.709 39.108 -6.994 1.00 26.43 60 GLN D O 1
ATOM 2909 N N . LEU D 1 61 ? 2.225 39.634 -4.847 1.00 25.37 61 LEU D N 1
ATOM 2910 C CA . LEU D 1 61 ? 2.073 38.261 -4.413 1.00 25.19 61 LEU D CA 1
ATOM 2911 C C . LEU D 1 61 ? 0.883 37.573 -5.085 1.00 25.30 61 LEU D C 1
ATOM 2912 O O . LEU D 1 61 ? 0.995 36.412 -5.479 1.00 24.90 61 LEU D O 1
ATOM 2917 N N . GLN D 1 62 ? -0.240 38.289 -5.197 1.00 24.85 62 GLN D N 1
ATOM 2918 C CA . GLN D 1 62 ? -1.444 37.796 -5.874 1.00 25.11 62 GLN D CA 1
ATOM 2919 C C . GLN D 1 62 ? -1.180 37.526 -7.357 1.00 25.22 62 GLN D C 1
ATOM 2920 O O . GLN D 1 62 ? -1.640 36.530 -7.938 1.00 25.09 62 GLN D O 1
ATOM 2926 N N . SER D 1 63 ? -0.422 38.422 -7.950 1.00 25.08 63 SER D N 1
ATOM 2927 C CA . SER D 1 63 ? -0.037 38.316 -9.338 1.00 26.91 63 SER D CA 1
ATOM 2928 C C . SER D 1 63 ? 0.934 37.127 -9.562 1.00 26.36 63 SER D C 1
ATOM 2929 O O . SER D 1 63 ? 0.785 36.367 -10.517 1.00 27.04 63 SER D O 1
ATOM 2932 N N . ALA D 1 64 ? 1.874 36.927 -8.643 1.00 26.28 64 ALA D N 1
ATOM 2933 C CA . ALA D 1 64 ? 2.712 35.722 -8.630 1.00 26.34 64 ALA D CA 1
ATOM 2934 C C . ALA D 1 64 ? 1.881 34.423 -8.562 1.00 26.58 64 ALA D C 1
ATOM 2935 O O . ALA D 1 64 ? 2.092 33.488 -9.344 1.00 26.90 64 ALA D O 1
ATOM 2937 N N . LEU D 1 65 ? 0.906 34.380 -7.660 1.00 25.99 65 LEU D N 1
ATOM 2938 C CA . LEU D 1 65 ? -0.010 33.242 -7.582 1.00 26.25 65 LEU D CA 1
ATOM 2939 C C . LEU D 1 65 ? -0.846 32.963 -8.846 1.00 26.30 65 LEU D C 1
ATOM 2940 O O . LEU D 1 65 ? -1.104 31.794 -9.179 1.00 26.43 65 LEU D O 1
ATOM 2945 N N . ALA D 1 66 ? -1.321 34.019 -9.506 1.00 26.59 66 ALA D N 1
ATOM 2946 C CA . ALA D 1 66 ? -2.017 33.889 -10.790 1.00 25.97 66 ALA D CA 1
ATOM 2947 C C . ALA D 1 66 ? -1.058 33.272 -11.811 1.00 26.86 66 ALA D C 1
ATOM 2948 O O . ALA D 1 66 ? -1.384 32.232 -12.406 1.00 27.59 66 ALA D O 1
ATOM 2950 N N . HIS D 1 67 ? 0.116 33.892 -12.002 1.00 26.11 67 HIS D N 1
ATOM 2951 C CA . HIS D 1 67 ? 1.145 33.352 -12.895 1.00 27.74 67 HIS D CA 1
ATOM 2952 C C . HIS D 1 67 ? 1.397 31.838 -12.654 1.00 27.81 67 HIS D C 1
ATOM 2953 O O . HIS D 1 67 ? 1.354 31.019 -13.580 1.00 28.06 67 HIS D O 1
ATOM 2960 N N . TRP D 1 68 ? 1.603 31.477 -11.393 1.00 28.38 68 TRP D N 1
ATOM 2961 C CA . TRP D 1 68 ? 2.015 30.123 -11.021 1.00 28.30 68 TRP D CA 1
ATOM 2962 C C . TRP D 1 68 ? 0.849 29.127 -11.006 1.00 28.68 68 TRP D C 1
ATOM 2963 O O . TRP D 1 68 ? 0.945 28.005 -11.570 1.00 28.03 68 TRP D O 1
ATOM 2974 N N . THR D 1 69 ? -0.274 29.521 -10.390 1.00 28.20 69 THR D N 1
ATOM 2975 C CA . THR D 1 69 ? -1.363 28.577 -10.166 1.00 26.68 69 THR D CA 1
ATOM 2976 C C . THR D 1 69 ? -2.474 28.652 -11.212 1.00 27.17 69 THR D C 1
ATOM 2977 O O . THR D 1 69 ? -3.288 27.748 -11.268 1.00 27.06 69 THR D O 1
ATOM 2981 N N . GLY D 1 70 ? -2.555 29.741 -11.988 1.00 26.88 70 GLY D N 1
ATOM 2982 C CA . GLY D 1 70 ? -3.748 29.996 -12.841 1.00 26.64 70 GLY D CA 1
ATOM 2983 C C . GLY D 1 70 ? -5.023 30.516 -12.139 1.00 27.03 70 GLY D C 1
ATOM 2984 O O . GLY D 1 70 ? -6.053 30.727 -12.779 1.00 26.87 70 GLY D O 1
ATOM 2985 N N . ARG D 1 71 ? -4.954 30.731 -10.832 1.00 26.51 71 ARG D N 1
ATOM 2986 C CA . ARG D 1 71 ? -6.063 31.284 -10.052 1.00 27.15 71 ARG D CA 1
ATOM 2987 C C . ARG D 1 71 ? -5.706 32.702 -9.636 1.00 26.97 71 ARG D C 1
ATOM 2988 O O . ARG D 1 71 ? -4.670 32.910 -9.010 1.00 27.12 71 ARG D O 1
ATOM 2996 N N . GLY D 1 72 ? -6.577 33.659 -9.954 1.00 26.60 72 GLY D N 1
ATOM 2997 C CA . GLY D 1 72 ? -6.293 35.060 -9.680 1.00 27.24 72 GLY D CA 1
ATOM 2998 C C . GLY D 1 72 ? -7.071 35.659 -8.517 1.00 27.39 72 GLY D C 1
ATOM 2999 O O . GLY D 1 72 ? -7.043 36.881 -8.309 1.00 28.04 72 GLY D O 1
ATOM 3000 N N . THR D 1 73 ? -7.738 34.787 -7.758 1.00 26.33 73 THR D N 1
ATOM 3001 C CA . THR D 1 73 ? -8.609 35.177 -6.682 1.00 25.46 73 THR D CA 1
ATOM 3002 C C . THR D 1 73 ? -8.171 34.559 -5.353 1.00 24.79 73 THR D C 1
ATOM 3003 O O . THR D 1 73 ? -7.301 33.680 -5.314 1.00 24.66 73 THR D O 1
ATOM 3007 N N . VAL D 1 74 ? -8.744 35.065 -4.262 1.00 24.02 74 VAL D N 1
ATOM 3008 C CA . VAL D 1 74 ? -8.612 34.467 -2.937 1.00 22.87 74 VAL D CA 1
ATOM 3009 C C . VAL D 1 74 ? -9.946 33.804 -2.557 1.00 23.61 74 VAL D C 1
ATOM 3010 O O . VAL D 1 74 ? -11.016 34.266 -2.979 1.00 23.55 74 VAL D O 1
ATOM 3014 N N . PRO D 1 75 ? -9.907 32.732 -1.755 1.00 23.91 75 PRO D N 1
ATOM 3015 C CA . PRO D 1 75 ? -8.747 32.066 -1.190 1.00 24.00 75 PRO D CA 1
ATOM 3016 C C . PRO D 1 75 ? -8.007 31.254 -2.247 1.00 25.25 75 PRO D C 1
ATOM 3017 O O . PRO D 1 75 ? -8.586 30.858 -3.270 1.00 25.30 75 PRO D O 1
ATOM 3021 N N . ASN D 1 76 ? -6.712 31.059 -1.995 1.00 26.41 76 ASN D N 1
ATOM 3022 C CA . ASN D 1 76 ? -5.852 30.165 -2.761 1.00 26.69 76 ASN D CA 1
ATOM 3023 C C . ASN D 1 76 ? -5.247 29.211 -1.727 1.00 27.15 76 ASN D C 1
ATOM 3024 O O . ASN D 1 76 ? -4.413 29.605 -0.878 1.00 26.19 76 ASN D O 1
ATOM 3029 N N . VAL D 1 77 ? -5.719 27.962 -1.747 1.00 28.11 77 VAL D N 1
ATOM 3030 C CA . VAL D 1 77 ? -5.424 27.003 -0.664 1.00 28.39 77 VAL D CA 1
ATOM 3031 C C . VAL D 1 77 ? -4.404 25.926 -1.061 1.00 29.44 77 VAL D C 1
ATOM 3032 O O . VAL D 1 77 ? -4.528 25.278 -2.126 1.00 28.36 77 VAL D O 1
ATOM 3036 N N . PHE D 1 78 ? -3.413 25.738 -0.182 1.00 30.33 78 PHE D N 1
ATOM 3037 C CA . PHE D 1 78 ? -2.383 24.720 -0.333 1.00 31.83 78 PHE D CA 1
ATOM 3038 C C . PHE D 1 78 ? -2.481 23.751 0.835 1.00 33.25 78 PHE D C 1
ATOM 3039 O O . PHE D 1 78 ? -2.766 24.162 1.967 1.00 32.57 78 PHE D O 1
ATOM 3047 N N . ILE D 1 79 ? -2.238 22.470 0.540 1.00 34.52 79 ILE D N 1
ATOM 3048 C CA . ILE D 1 79 ? -2.119 21.408 1.540 1.00 35.89 79 ILE D CA 1
ATOM 3049 C C . ILE D 1 79 ? -0.897 20.574 1.217 1.00 36.89 79 ILE D C 1
ATOM 3050 O O . ILE D 1 79 ? -0.742 20.102 0.085 1.00 37.95 79 ILE D O 1
ATOM 3055 N N . GLY D 1 80 ? -0.015 20.431 2.199 1.00 38.06 80 GLY D N 1
ATOM 3056 C CA . GLY D 1 80 ? 1.290 19.788 2.002 1.00 39.34 80 GLY D CA 1
ATOM 3057 C C . GLY D 1 80 ? 2.049 20.367 0.819 1.00 40.06 80 GLY D C 1
ATOM 3058 O O . GLY D 1 80 ? 2.619 19.620 0.014 1.00 40.77 80 GLY D O 1
ATOM 3059 N N . GLY D 1 81 ? 2.024 21.690 0.684 1.00 40.14 81 GLY D N 1
ATOM 3060 C CA . GLY D 1 81 ? 2.723 22.379 -0.418 1.00 40.11 81 GLY D CA 1
ATOM 3061 C C . GLY D 1 81 ? 2.086 22.209 -1.790 1.00 40.59 81 GLY D C 1
ATOM 3062 O O . GLY D 1 81 ? 2.610 22.682 -2.805 1.00 39.44 81 GLY D O 1
ATOM 3063 N N . LYS D 1 82 ? 0.927 21.560 -1.831 1.00 41.13 82 LYS D N 1
ATOM 3064 C CA . LYS D 1 82 ? 0.288 21.286 -3.121 1.00 42.18 82 LYS D CA 1
ATOM 3065 C C . LYS D 1 82 ? -0.941 22.189 -3.332 1.00 41.40 82 LYS D C 1
ATOM 3066 O O . LYS D 1 82 ? -1.768 22.328 -2.427 1.00 41.28 82 LYS D O 1
ATOM 3072 N N . GLN D 1 83 ? -1.062 22.771 -4.528 1.00 40.91 83 GLN D N 1
ATOM 3073 C CA . GLN D 1 83 ? -2.244 23.564 -4.922 1.00 40.79 83 GLN D CA 1
ATOM 3074 C C . GLN D 1 83 ? -3.540 22.757 -4.810 1.00 39.91 83 GLN D C 1
ATOM 3075 O O . GLN D 1 83 ? -3.661 21.692 -5.422 1.00 40.35 83 GLN D O 1
ATOM 3081 N N . ILE D 1 84 ? -4.512 23.269 -4.052 1.00 38.51 84 ILE D N 1
ATOM 3082 C CA . ILE D 1 84 ? -5.838 22.632 -3.940 1.00 37.24 84 ILE D CA 1
ATOM 3083 C C . ILE D 1 84 ? -6.824 23.420 -4.796 1.00 36.62 84 ILE D C 1
ATOM 3084 O O . ILE D 1 84 ? -7.488 22.859 -5.665 1.00 36.75 84 ILE D O 1
ATOM 3089 N N . GLY D 1 85 ? -6.917 24.727 -4.528 1.00 34.90 85 GLY D N 1
ATOM 3090 C CA . GLY D 1 85 ? -7.819 25.603 -5.241 1.00 34.16 85 GLY D CA 1
ATOM 3091 C C . GLY D 1 85 ? -8.413 26.669 -4.331 1.00 33.73 85 GLY D C 1
ATOM 3092 O O . GLY D 1 85 ? -7.753 27.131 -3.412 1.00 33.42 85 GLY D O 1
ATOM 3093 N N . GLY D 1 86 ? -9.662 27.047 -4.598 1.00 33.56 86 GLY D N 1
ATOM 3094 C CA . GLY D 1 86 ? -10.346 28.116 -3.873 1.00 33.06 86 GLY D CA 1
ATOM 3095 C C . GLY D 1 86 ? -11.390 27.552 -2.932 1.00 33.85 86 GLY D C 1
ATOM 3096 O O . GLY D 1 86 ? -11.336 26.378 -2.567 1.00 33.14 86 GLY D O 1
ATOM 3097 N N . CYS D 1 87 ? -12.354 28.388 -2.562 1.00 34.08 87 CYS D N 1
ATOM 3098 C CA . CYS D 1 87 ? -13.387 28.020 -1.609 1.00 35.00 87 CYS D CA 1
ATOM 3099 C C . CYS D 1 87 ? -14.221 26.854 -2.139 1.00 36.43 87 CYS D C 1
ATOM 3100 O O . CYS D 1 87 ? -14.349 25.815 -1.473 1.00 36.48 87 CYS D O 1
ATOM 3103 N N . ASP D 1 88 ? -14.753 27.026 -3.343 1.00 38.07 88 ASP D N 1
ATOM 3104 C CA . ASP D 1 88 ? -15.556 26.004 -3.992 1.00 39.83 88 ASP D CA 1
ATOM 3105 C C . ASP D 1 88 ? -14.830 24.664 -4.110 1.00 40.05 88 ASP D C 1
ATOM 3106 O O . ASP D 1 88 ? -15.384 23.632 -3.756 1.00 40.14 88 ASP D O 1
ATOM 3111 N N . THR D 1 89 ? -13.585 24.694 -4.573 1.00 40.54 89 THR D N 1
ATOM 3112 C CA . THR D 1 89 ? -12.759 23.492 -4.622 1.00 41.41 89 THR D CA 1
ATOM 3113 C C . THR D 1 89 ? -12.676 22.771 -3.275 1.00 41.71 89 THR D C 1
ATOM 3114 O O . THR D 1 89 ? -12.890 21.551 -3.213 1.00 41.71 89 THR D O 1
ATOM 3118 N N . VAL D 1 90 ? -12.366 23.515 -2.213 1.00 41.83 90 VAL D N 1
ATOM 3119 C CA . VAL D 1 90 ? -12.237 22.951 -0.871 1.00 42.27 90 VAL D CA 1
ATOM 3120 C C . VAL D 1 90 ? -13.607 22.461 -0.333 1.00 44.29 90 VAL D C 1
ATOM 3121 O O . VAL D 1 90 ? -13.703 21.344 0.201 1.00 44.46 90 VAL D O 1
ATOM 3125 N N . VAL D 1 91 ? -14.656 23.284 -0.464 1.00 45.46 91 VAL D N 1
ATOM 3126 C CA . VAL D 1 91 ? -15.989 22.908 0.054 1.00 46.95 91 VAL D CA 1
ATOM 3127 C C . VAL D 1 91 ? -16.484 21.614 -0.599 1.00 48.04 91 VAL D C 1
ATOM 3128 O O . VAL D 1 91 ? -16.895 20.677 0.087 1.00 48.03 91 VAL D O 1
ATOM 3132 N N . GLU D 1 92 ? -16.409 21.570 -1.921 1.00 49.04 92 GLU D N 1
ATOM 3133 C CA . GLU D 1 92 ? -16.931 20.456 -2.696 1.00 50.98 92 GLU D CA 1
ATOM 3134 C C . GLU D 1 92 ? -16.131 19.153 -2.527 1.00 51.23 92 GLU D C 1
ATOM 3135 O O . GLU D 1 92 ? -16.735 18.073 -2.487 1.00 51.20 92 GLU D O 1
ATOM 3141 N N . LYS D 1 93 ? -14.802 19.248 -2.398 1.00 51.59 93 LYS D N 1
ATOM 3142 C CA . LYS D 1 93 ? -13.984 18.095 -1.974 1.00 52.57 93 LYS D CA 1
ATOM 3143 C C . LYS D 1 93 ? -14.422 17.537 -0.625 1.00 52.80 93 LYS D C 1
ATOM 3144 O O . LYS D 1 93 ? -14.612 16.330 -0.483 1.00 53.11 93 LYS D O 1
ATOM 3150 N N . HIS D 1 94 ? -14.575 18.420 0.357 1.00 53.10 94 HIS D N 1
ATOM 3151 C CA . HIS D 1 94 ? -14.975 18.026 1.698 1.00 53.62 94 HIS D CA 1
ATOM 3152 C C . HIS D 1 94 ? -16.344 17.329 1.778 1.00 54.43 94 HIS D C 1
ATOM 3153 O O . HIS D 1 94 ? -16.478 16.343 2.506 1.00 54.05 94 HIS D O 1
ATOM 3160 N N . GLN D 1 95 ? -17.343 17.830 1.045 1.00 55.40 95 GLN D N 1
ATOM 3161 C CA . GLN D 1 95 ? -18.644 17.150 0.937 1.00 56.78 95 GLN D CA 1
ATOM 3162 C C . GLN D 1 95 ? -18.484 15.709 0.415 1.00 57.82 95 GLN D C 1
ATOM 3163 O O . GLN D 1 95 ? -19.042 14.772 0.998 1.00 57.70 95 GLN D O 1
ATOM 3169 N N . ARG D 1 96 ? -17.695 15.543 -0.653 1.00 58.74 96 ARG D N 1
ATOM 3170 C CA . ARG D 1 96 ? -17.392 14.216 -1.213 1.00 59.55 96 ARG D CA 1
ATOM 3171 C C . ARG D 1 96 ? -16.174 13.523 -0.562 1.00 59.67 96 ARG D C 1
ATOM 3172 O O . ARG D 1 96 ? -15.500 12.689 -1.195 1.00 59.75 96 ARG D O 1
ATOM 3180 N N . ASN D 1 97 ? -15.905 13.899 0.696 1.00 59.70 97 ASN D N 1
ATOM 3181 C CA . ASN D 1 97 ? -14.992 13.182 1.615 1.00 59.41 97 ASN D CA 1
ATOM 3182 C C . ASN D 1 97 ? -13.503 13.128 1.265 1.00 59.18 97 ASN D C 1
ATOM 3183 O O . ASN D 1 97 ? -12.733 12.385 1.892 1.00 59.01 97 ASN D O 1
ATOM 3188 N N . GLU D 1 98 ? -13.101 13.930 0.286 1.00 58.70 98 GLU D N 1
ATOM 3189 C CA . GLU D 1 98 ? -11.735 13.923 -0.207 1.00 58.54 98 GLU D CA 1
ATOM 3190 C C . GLU D 1 98 ? -10.791 14.863 0.555 1.00 57.67 98 GLU D C 1
ATOM 3191 O O . GLU D 1 98 ? -9.592 14.878 0.283 1.00 57.88 98 GLU D O 1
ATOM 3197 N N . LEU D 1 99 ? -11.308 15.636 1.508 1.00 56.73 99 LEU D N 1
ATOM 3198 C CA . LEU D 1 99 ? -10.474 16.665 2.140 1.00 55.59 99 LEU D CA 1
ATOM 3199 C C . LEU D 1 99 ? -9.776 16.222 3.429 1.00 55.06 99 LEU D C 1
ATOM 3200 O O . LEU D 1 99 ? -8.588 16.484 3.619 1.00 54.60 99 LEU D O 1
ATOM 3205 N N . LEU D 1 100 ? -10.513 15.557 4.313 1.00 54.56 100 LEU D N 1
ATOM 3206 C CA . LEU D 1 100 ? -9.914 15.012 5.542 1.00 54.42 100 LEU D CA 1
ATOM 3207 C C . LEU D 1 100 ? -8.696 14.082 5.316 1.00 53.88 100 LEU D C 1
ATOM 3208 O O . LEU D 1 100 ? -7.710 14.206 6.054 1.00 53.71 100 LEU D O 1
ATOM 3213 N N . PRO D 1 101 ? -8.754 13.152 4.316 1.00 53.21 101 PRO D N 1
ATOM 3214 C CA . PRO D 1 101 ? -7.529 12.404 3.975 1.00 53.09 101 PRO D CA 1
ATOM 3215 C C . PRO D 1 101 ? -6.312 13.322 3.759 1.00 52.83 101 PRO D C 1
ATOM 3216 O O . PRO D 1 101 ? -5.407 13.328 4.596 1.00 52.96 101 PRO D O 1
ATOM 3220 N N . LEU D 1 102 ? -6.305 14.081 2.658 1.00 52.78 102 LEU D N 1
ATOM 3221 C CA . LEU D 1 102 ? -5.306 15.138 2.378 1.00 52.67 102 LEU D CA 1
ATOM 3222 C C . LEU D 1 102 ? -4.734 15.892 3.602 1.00 52.62 102 LEU D C 1
ATOM 3223 O O . LEU D 1 102 ? -3.516 15.965 3.785 1.00 52.03 102 LEU D O 1
ATOM 3228 N N . LEU D 1 103 ? -5.621 16.454 4.418 1.00 52.77 103 LEU D N 1
ATOM 3229 C CA . LEU D 1 103 ? -5.239 17.142 5.655 1.00 53.77 103 LEU D CA 1
ATOM 3230 C C . LEU D 1 103 ? -4.485 16.254 6.658 1.00 54.55 103 LEU D C 1
ATOM 3231 O O . LEU D 1 103 ? -3.514 16.694 7.270 1.00 53.94 103 LEU D O 1
ATOM 3236 N N . GLN D 1 104 ? -4.973 15.021 6.844 1.00 55.76 104 GLN D N 1
ATOM 3237 C CA . GLN D 1 104 ? -4.340 14.042 7.742 1.00 56.62 104 GLN D CA 1
ATOM 3238 C C . GLN D 1 104 ? -2.971 13.648 7.207 1.00 56.41 104 GLN D C 1
ATOM 3239 O O . GLN D 1 104 ? -2.000 13.554 7.954 1.00 56.62 104 GLN D O 1
ATOM 3245 N N . ASP D 1 105 ? -2.903 13.424 5.904 1.00 56.69 105 ASP D N 1
ATOM 3246 C CA . ASP D 1 105 ? -1.643 13.120 5.251 1.00 57.62 105 ASP D CA 1
ATOM 3247 C C . ASP D 1 105 ? -0.597 14.227 5.426 1.00 57.29 105 ASP D C 1
ATOM 3248 O O . ASP D 1 105 ? 0.587 13.948 5.648 1.00 56.99 105 ASP D O 1
ATOM 3253 N N . ALA D 1 106 ? -1.042 15.478 5.321 1.00 57.16 106 ALA D N 1
ATOM 3254 C CA . ALA D 1 106 ? -0.146 16.629 5.407 1.00 57.09 106 ALA D CA 1
ATOM 3255 C C . ALA D 1 106 ? 0.304 16.952 6.829 1.00 57.31 106 ALA D C 1
ATOM 3256 O O . ALA D 1 106 ? 1.330 17.607 7.021 1.00 56.83 106 ALA D O 1
ATOM 3258 N N . ALA D 1 107 ? -0.452 16.477 7.818 1.00 58.05 107 ALA D N 1
ATOM 3259 C CA . ALA D 1 107 ? -0.217 16.808 9.230 1.00 58.76 107 ALA D CA 1
ATOM 3260 C C . ALA D 1 107 ? 0.852 15.935 9.894 1.00 59.13 107 ALA D C 1
ATOM 3261 O O . ALA D 1 107 ? 1.972 15.784 9.383 1.00 59.58 107 ALA D O 1
#

GO terms:
  GO:0042802 identical protein binding (F, IPI)

Sequence (434 aa):
SKQELDAALKKAKELASSAPVVVFSKTYCGYCNRVKQLLTQVGASYKVVELDELSDGSQLQSALAHWTGRGTVPNVFIGGKQIGGCDTVVEKHQRNELLPLLQDAAAKQELDAALKKAKELASSAPVVVFSKTYCGYCNRVKQLLTQVGASYKVVELDELSDGSQLQSALAHWTGRGTVPNVFIGGKQIGGCDTVVEKHQRNELLPLLQDAAATAKTSSKQELDAALKKAKELASSAPVVVFSKTYCGYCNRVKQLLTQVGASYKVVELDELSDGSQLQSALAHWTGRGTVPNVFIGGKQIGGCDTVVEKHQRNELLPLLQDAAATAKTSAQLDAALKKAKELASSAPVVVFSKTYCGYCNRVKQLLTQVGASYKVVELDELSDGSQLQSALAHWTGRGTVPNVFIGGKQIGGCDTVVEKHQRNELLPLLQDAA

Radius of gyration: 24.03 Å; Cα contacts (8 Å, |Δi|>4): 760; chains: 4; bounding box: 64×54×66 Å

Solvent-accessible surface area: 22573 Å² total; per-residue (Å²): 108,149,133,105,68,44,59,4,48,140,82,0,93,125,31,1,77,58,24,79,5,0,0,0,0,41,2,96,17,19,41,0,22,84,0,5,69,34,0,71,144,41,66,25,97,62,81,51,10,23,3,59,92,64,121,38,3,78,55,0,37,34,2,3,0,59,94,24,10,70,9,55,26,4,0,0,2,7,34,17,143,60,29,2,2,8,111,44,0,50,84,47,48,138,122,108,61,0,75,67,59,20,106,100,25,95,114,170,153,136,103,72,58,18,54,153,92,0,92,100,24,1,53,51,18,40,2,0,0,0,0,42,38,28,14,25,65,0,56,88,0,39,126,16,0,88,126,23,63,17,82,65,82,49,10,28,3,62,129,71,126,40,3,77,97,0,40,33,5,4,0,48,64,22,11,80,10,71,19,4,3,0,1,4,9,23,138,92,31,9,3,3,106,41,0,40,102,62,60,137,156,104,54,1,88,68,55,21,140,102,18,69,87,79,98,177,44,143,100,132,152,105,103,69,52,13,61,139,94,0,91,108,34,0,76,60,23,99,4,0,0,0,0,34,18,117,18,20,42,0,50,76,0,5,58,0,0,46,119,42,67,20,99,55,78,50,10,21,2,63,90,71,122,31,2,88,88,0,35,41,8,2,0,79,66,18,6,81,4,47,23,3,3,0,1,3,38,29,152,88,30,9,3,11,103,31,0,30,105,56,68,131,171,120,78,2,73,64,53,21,104,95,20,56,70,113,70,162,133,80,88,193,211,152,87,16,53,160,75,0,91,107,21,1,78,54,23,71,4,0,0,0,0,38,59,40,8,17,53,0,59,74,0,36,110,16,0,82,149,42,66,25,101,52,75,62,13,29,3,46,128,63,122,38,4,84,97,0,33,37,6,4,0,77,63,21,10,79,6,64,19,4,3,0,1,5,52,32,111,76,19,9,2,6,102,38,0,49,85,46,56,151,131,118,72,0,76,72,48,11,123,127,22,110

Foldseek 3Di:
DCVLLVVLLVVLLCQLQVAQKEWEAAPPDPLSVLVVVVCVVVPFDYHYDHLVPDPCSQSNLVSCCVPPVGSDPGFMHGNSHTQGHSVRLVVCVVVVNNVVSRVVSVD/DVLLVVLLVVLLCQLQFFQKEWEAAPVDPQSVLQVVVCVVLPADYDYDHLVVDPCSVSNLVSCCVVVVANDGTFMHGLSHTQGTSVRQVVCVVVVNNNVSRVVSVPDGGRD/DVVVLVVLLVVLLCQLQVDQKEWEAAPPDVLQVLLVVLCVVLVHDYHYDHLVVDPCSVSNLVSCCVPVVDSDPGFMHGLSHTQGHSVSSVVCSVVVNNNVSNVVSVVCVPPHDPD/DVLLVVLLCQLQVAQKEWEAAPPDPLQVLVVVVCVVLPFDYHYHHLVVDPCSQVNLVSCCVPPVDNDPGFMHGNSHTQGTSCSQVVCVVVPNNVVSRVVSD

InterPro domains:
  IPR002109 Glutaredoxin [PF00462] (32-94)
  IPR011899 Glutaredoxin, eukaryotic/virial [TIGR02180] (32-111)
  IPR014025 Glutaredoxin subgroup [PR00160] (32-50)
  IPR014025 Glutaredoxin subgroup [PR00160] (77-90)
  IPR014025 Glutaredoxin subgroup [PR00160] (91-104)
  IPR036249 Thioredoxin-like superfamily [SSF52833] (21-117)

Nearest PDB structures (foldseek):
  2e7p-assembly5_D  TM=9.999E-01  e=1.408E-18  Populus tremula x Populus tremuloides
  2e7p-assembly1_B  TM=9.882E-01  e=1.243E-18  Populus tremula x Populus tremuloides
  1z7r-assembly1_A  TM=9.748E-01  e=9.098E-19  Populus tremula x Populus tremuloides
  5kqa-assembly1_A  TM=9.701E-01  e=7.672E-15  Polygonaceae
  5gtx-assembly2_B  TM=9.610E-01  e=8.166E-15  Polygonaceae

CATH classification: 3.40.30.10